Protein 1XCR (pdb70)

Sequence (626 aa):
CAEFSFHVPSLEELAGVMQKGLKDNFADVQVSVVDCPDLTKEPFTFPVKGICGKTRIAEVGGVPYLLPLVNQKKVYDLNKIAKEIKLPGAFILGAGAGPFQTLGFNSEFMPVIQTESEHKPPVNGSYFAHVNPADGGCLLEKYSEKCHDFQCALLANLFASEGQPGKVIEVKAKRRTGPLNFVTCMRETLEKHYGNKPIGMGGTFIIQKGKVKSHIMPAEFSSCPLNSDEEVNKWLHFYEMKAPLVCLPVFVSRDPGFDLRLEHTHFFSRHGEGGHYHYDTTPDIVEYLGYFLPAEFLYRIDQPKETHSIGRDCAEFSFHVPSLEELAGVMQKGLKDNFADVQVSVVDCPDLTKEPFTFPVKGICGKTRIAEVGGVPYLLPLVNQKKVYDLNKIAKEIKLPGAFILGAGAGPFQTLGFNSEFMPVIQTESEHKPPVNGSYFAHVNPADGGCLLEKYSEKCHDFQCALLANLFASEGQPGKVIEVKAKRRTGPLNFVTCMRETLEKHYGNKPIGMGGTFIIQKGKVKSHIMPAEFSSCPLNSDEEVNKWLHFYEMKAPLVCLPVFVSRDPGFDLRLEHTHFFSRHGEGGHYHYDTTPDIVEYLGYFLPAEFLYRIDQPKETHSIGRD

Solvent-accessible surface area: 23190 Å² total; per-residue (Å²): 93,41,84,48,72,13,66,76,12,65,38,96,82,0,8,45,19,0,64,91,14,0,98,125,6,1,64,97,11,77,12,32,46,39,98,14,46,59,0,48,130,110,44,8,75,6,43,18,74,0,0,14,26,113,15,9,2,0,8,0,0,5,8,3,22,17,3,42,13,3,14,15,67,48,55,24,30,1,23,143,6,0,108,81,0,127,10,74,0,0,2,0,1,0,0,3,5,1,0,9,25,54,22,32,53,3,0,7,1,0,2,2,0,12,0,43,27,126,163,55,109,60,70,19,9,0,26,0,0,13,15,26,127,90,114,31,20,28,70,30,55,72,0,34,128,67,15,169,44,36,38,2,0,0,13,2,4,1,1,0,0,55,4,84,78,29,111,0,0,23,0,84,1,25,25,38,89,17,122,55,22,0,2,22,3,0,22,46,18,0,70,171,108,22,36,133,102,15,1,0,0,0,1,0,0,12,0,67,119,10,84,0,63,0,10,0,10,15,35,121,30,21,37,69,44,16,91,38,57,143,78,7,60,107,38,19,72,72,41,96,5,120,21,73,0,5,0,0,1,3,1,3,1,26,57,58,59,39,32,8,19,60,44,7,5,2,0,0,6,122,65,37,35,0,0,6,9,23,93,1,55,20,49,113,101,0,64,3,29,0,16,0,12,7,0,77,41,1,3,6,9,55,73,5,197,140,74,51,91,41,16,53,106,92,42,87,24,75,13,52,69,11,61,31,110,84,0,6,43,19,0,52,86,12,0,113,120,4,2,65,91,19,54,14,50,42,38,96,14,46,58,0,42,120,121,42,10,55,6,40,23,112,0,0,14,20,112,10,14,2,0,9,0,0,7,7,3,20,18,2,44,23,5,11,6,61,49,53,26,32,1,24,146,4,0,101,76,0,132,10,78,1,0,2,0,1,0,0,2,5,2,0,3,15,57,23,49,48,3,0,7,1,0,2,2,0,10,0,49,29,107,173,66,109,61,70,20,25,0,13,0,0,14,15,31,128,88,114,17,25,27,63,32,58,93,0,45,135,95,26,167,39,36,38,2,0,0,12,3,5,0,2,0,0,40,7,80,79,28,113,0,0,25,0,101,0,30,68,36,88,16,123,56,19,0,0,23,2,0,22,70,21,2,63,188,111,22,29,121,102,20,1,0,0,0,0,0,0,12,0,69,116,10,94,0,61,0,10,0,12,28,27,134,37,23,79,67,35,10,92,38,54,124,70,7,61,106,42,23,60,69,35,102,4,36,23,76,0,4,0,0,1,4,1,3,1,85,46,48,60,43,31,9,22,68,47,7,3,1,0,0,5,108,80,36,38,0,0,8,8,23,95,2,54,31,46,115,108,0,56,1,24,0,15,0,11,5,0,70,55,1,3,6,9,50,80,5,104,111,76,51,92,42,15,62,104

InterPro domains:
  IPR015021 Ester hydrolase C11orf54, Domain of unknown function DUF1907 [PF08925] (20-303)
  IPR015021 Ester hydrolase C11orf54, Domain of unknown function DUF1907 [PTHR13204] (1-315)
  IPR015021 Ester hydrolase C11orf54, Domain of unknown function DUF1907 [SM01168] (19-303)
  IPR015021 Ester hydrolase C11orf54, Domain of unknown function DUF1907 [cd17298] (14-304)

Radius of gyration: 29.93 Å; Cα contacts (8 Å, |Δi|>4): 1788; chains: 2; bounding box: 68×75×78 Å

Organism: Homo sapiens (NCBI:txid9606)

Nearest PDB structures (foldseek):
  1xcr-assembly2_B  TM=1.002E+00  e=6.193E-66  Homo sapiens
  4bt2-assembly1_A  TM=6.705E-01  e=2.934E-07  Brevibacillus brevis
  1xv2-assembly2_D  TM=6.005E-01  e=7.427E-06  Staphylococcus aureus
  5xne-assembly1_B  TM=6.600E-01  e=6.640E-05  Bacillus subtilis subsp. subtilis str. 168
  6j3d-assembly1_B  TM=6.461E-01  e=2.340E-04  Bacillus spizizenii str. W23

Secondary structure (DSSP, 8-state):
-EEEEPP---HHHHHHHHHHHHHHHEEEEEEEEEEPP-TTSTTT--SSS--BSS-EEEEEE-GGGTSSS-BTT-EEEHHHHHHHTT-TT-EEEEEEE--HHHHSS--EEE-EEE--BTTB--EE--EEEEE-TTTS-EEEEEHHHH--S-EEEEEEEEEEE--B--EEEEEEEEEE-SS--HHHHHHHHHHHHHTTS--EEEEEEEEEESEEEEEE--SS--SS---SHHHHHHHSEEEEEES-EEEEEEEESS--SS---SEEEEEE-SSS--EEEEEES-TTT-EEEEEEEE-SEEEEES--SS--STT--/-EEEEPP---HHHHHHHHHHHHTTTEEEEEEEEEEPP-TTSTTT--SSS--BSS-EEEEEE-GGGTSSS-BTT-EEEHHHHHHHTT-TT-EEEEEEE--HHHHSS--EEE-EEE--BTTB--EE--EEEEE-TTTS-EEEEEGGGT--S-EEEEEEEEEEE--B--EEEEEEEEEE-SSS-HHHHHHHHHHHHHTTS--EEEEEEEEEESEEEEEE--SS--SS---SHHHHHHHSEEEEEES-EEEEEEEES--SSS---SEEEEEE-SSS--EEEEEES-TTT-EEEEEEEE-SEEEEES--SS---TT--

GO terms:
  GO:0005515 protein binding (F, IPI)
  GO:0005737 cytoplasm (C, IDA)
  GO:0006282 regulation of DNA repair (P, IMP)
  GO:0006974 DNA damage response (P, IMP)
  GO:0008270 zinc ion binding (F, IDA)
  GO:0016788 hydrolase activity, acting on ester bonds (F, IDA)
  GO:0005634 nucleus (C, IDA)
  GO:0070062 extracellular exosome (C, HDA)

Foldseek 3Di:
DDKDFFDADDPVVLQVLLQVLLVVWFVDKHKHKDWQAQLCDPPRVAPFGAQAAQKEKEKAADCVCQFQHHDLVFKDFVQVVCVVVVHRQKFKFWWAWANCVQVVWTWIKTWGWRHDDPPDDIDTQIKTWAQDPPPRDIFIDGCVVRDPGRMGGRIIIMMIRNRDIDIWMKMKGWFTDHDDFPFRSSLQSCCVPPPPRKWKKWFKKWFAFAKFKFWIAHGDGDPGGQDAQVSVVVRIGIDIGTDGKMKIKIAMNDDPDQPDLHIWMWIDGPPRDIHTTDHTPGRGGTIMITTMGIHRMYHYHPRDPDDDDHDSD/DDKDFFDADDQQVLQVLLQVLLVVWFVDKDKDKDWQAQQCDPPRVAPFGAQAAQKEKEKEADCVCQALHHDLVFKDAVLVVCVVVVHRQKFKFWWDWANCVQVVWTWIKTWGWRHDDPPTDIDTQIKTWAADPVPRDIFIGGVVVRDPGRMGGRIIIMMIRNRDIDIWMKMKGWQTDDDDAPQVSSLQSCCVVVPPRKWKKWFKKWFAFAKFKFWIAHGDRDPGGQDAQVSLVVRIRIDIGTDGKMKIKIAMNDDPDQPDLHIWMWIDGPPRDIHTTDHTPCRRGIIMITTMRIHGMYHYHPYDPDDDDHDRD

B-factor: mean 25.62, std 4.17, range [15.8, 56.51]

Structure (mmCIF, N/CA/C/O backbone):
data_1XCR
#
_entry.id   1XCR
#
_cell.length_a   44.572
_cell.length_b   52.888
_cell.length_c   124.485
_cell.angle_alpha   90.00
_cell.angle_beta   88.89
_cell.angle_gamma   90.00
#
_symmetry.space_group_name_H-M   'P 1 21 1'
#
loop_
_entity.id
_entity.type
_entity.pdbx_description
1 polymer 'hypothetical protein PTD012'
2 non-polymer 'ZINC ION'
3 non-polymer 'ACETIC ACID'
4 water water
#
loop_
_atom_site.group_PDB
_atom_site.id
_atom_site.type_symbol
_atom_site.label_atom_id
_atom_site.label_alt_id
_atom_site.label_comp_id
_atom_site.label_asym_id
_atom_site.label_entity_id
_atom_site.label_seq_id
_atom_site.pdbx_PDB_ins_code
_atom_site.Cartn_x
_atom_site.Cartn_y
_atom_site.Cartn_z
_atom_site.occupancy
_atom_site.B_iso_or_equiv
_atom_site.auth_seq_id
_atom_site.auth_comp_id
_atom_site.auth_asym_id
_atom_site.auth_atom_id
_atom_site.pdbx_PDB_model_num
ATOM 1 N N . CYS A 1 4 ? 10.385 -19.325 36.394 1.00 33.08 3 CYS A N 1
ATOM 2 C CA . CYS A 1 4 ? 10.936 -19.951 35.154 1.00 32.69 3 CYS A CA 1
ATOM 3 C C . CYS A 1 4 ? 10.731 -21.463 35.138 1.00 31.98 3 CYS A C 1
ATOM 4 O O . CYS A 1 4 ? 11.190 -22.168 36.047 1.00 32.45 3 CYS A O 1
ATOM 7 N N . ALA A 1 5 ? 10.054 -21.962 34.105 1.00 30.96 4 ALA A N 1
ATOM 8 C CA . ALA A 1 5 ? 9.800 -23.395 33.960 1.00 29.81 4 ALA A CA 1
ATOM 9 C C . ALA A 1 5 ? 10.681 -23.973 32.867 1.00 29.55 4 ALA A C 1
ATOM 10 O O . ALA A 1 5 ? 10.853 -23.355 31.809 1.00 28.80 4 ALA A O 1
ATOM 12 N N . GLU A 1 6 ? 11.240 -25.152 33.145 1.00 28.62 5 GLU A N 1
ATOM 13 C CA . GLU A 1 6 ? 12.065 -25.898 32.198 1.00 28.76 5 GLU A CA 1
ATOM 14 C C . GLU A 1 6 ? 11.291 -27.097 31.664 1.00 27.93 5 GLU A C 1
ATOM 15 O O . GLU A 1 6 ? 10.626 -27.807 32.418 1.00 26.76 5 GLU A O 1
ATOM 21 N N . PHE A 1 7 ? 11.406 -27.336 30.366 1.00 27.15 6 PHE A N 1
ATOM 22 C CA . PHE A 1 7 ? 10.750 -28.464 29.727 1.00 27.16 6 PHE A CA 1
ATOM 23 C C . PHE A 1 7 ? 11.703 -29.109 28.714 1.00 26.81 6 PHE A C 1
ATOM 24 O O . PHE A 1 7 ? 12.368 -28.413 27.961 1.00 25.97 6 PHE A O 1
ATOM 32 N N . SER A 1 8 ? 11.773 -30.441 28.709 1.00 26.54 7 SER A N 1
ATOM 33 C CA . SER A 1 8 ? 12.668 -31.142 27.793 1.00 27.04 7 SER A CA 1
ATOM 34 C C . SER A 1 8 ? 11.959 -31.512 26.508 1.00 27.16 7 SER A C 1
ATOM 35 O O . SER A 1 8 ? 10.979 -32.257 26.515 1.00 27.06 7 SER A O 1
ATOM 38 N N . PHE A 1 9 ? 12.462 -30.974 25.407 1.00 27.75 8 PHE A N 1
ATOM 39 C CA . PHE A 1 9 ? 11.981 -31.341 24.089 1.00 27.92 8 PHE A CA 1
ATOM 40 C C . PHE A 1 9 ? 12.469 -32.724 23.695 1.00 27.88 8 PHE A C 1
ATOM 41 O O . PHE A 1 9 ? 13.522 -33.197 24.153 1.00 27.06 8 PHE A O 1
ATOM 49 N N . HIS A 1 10 ? 11.713 -33.336 22.791 1.00 28.30 9 HIS A N 1
ATOM 50 C CA . HIS A 1 10 ? 12.183 -34.494 22.043 1.00 28.57 9 HIS A CA 1
ATOM 51 C C . HIS A 1 10 ? 13.218 -33.975 21.046 1.00 28.65 9 HIS A C 1
ATOM 52 O O . HIS A 1 10 ? 13.025 -32.903 20.457 1.00 28.48 9 HIS A O 1
ATOM 59 N N . VAL A 1 11 ? 14.315 -34.715 20.885 1.00 28.26 10 VAL A N 1
ATOM 60 C CA . VAL A 1 11 ? 15.422 -34.315 20.007 1.00 28.06 10 VAL A CA 1
ATOM 61 C C . VAL A 1 11 ? 15.887 -35.509 19.153 1.00 28.24 10 VAL A C 1
ATOM 62 O O . VAL A 1 11 ? 16.730 -36.310 19.585 1.00 28.02 10 VAL A O 1
ATOM 66 N N . PRO A 1 12 ? 15.309 -35.649 17.951 1.00 28.44 11 PRO A N 1
ATOM 67 C CA . PRO A 1 12 ? 15.857 -36.575 16.958 1.00 28.60 11 PRO A CA 1
ATOM 68 C C . PRO A 1 12 ? 17.223 -36.150 16.375 1.00 28.76 11 PRO A C 1
ATOM 69 O O . PRO A 1 12 ? 17.649 -34.995 16.561 1.00 28.31 11 PRO A O 1
ATOM 73 N N . SER A 1 13 ? 17.893 -37.084 15.679 1.00 28.81 12 SER A N 1
ATOM 74 C CA . SER A 1 13 ? 19.014 -36.755 14.762 1.00 29.23 12 SER A CA 1
ATOM 75 C C . SER A 1 13 ? 18.423 -35.613 13.946 1.00 29.04 12 SER A C 1
ATOM 76 O O . SER A 1 13 ? 17.297 -35.727 13.458 1.00 28.77 12 SER A O 1
ATOM 79 N N . LEU A 1 14 ? 19.161 -34.538 13.722 1.00 29.66 13 LEU A N 1
ATOM 80 C CA . LEU A 1 14 ? 19.660 -34.093 12.405 1.00 29.86 13 LEU A CA 1
ATOM 81 C C . LEU A 1 14 ? 19.254 -34.805 11.117 1.00 29.39 13 LEU A C 1
ATOM 82 O O . LEU A 1 14 ? 18.404 -34.269 10.389 1.00 28.80 13 LEU A O 1
ATOM 87 N N . GLU A 1 15 ? 19.801 -35.991 10.844 1.00 28.66 14 GLU A N 1
ATOM 88 C CA . GLU A 1 15 ? 19.423 -36.744 9.650 1.00 28.84 14 GLU A CA 1
ATOM 89 C C . GLU A 1 15 ? 17.918 -37.046 9.605 1.00 28.68 14 GLU A C 1
ATOM 90 O O . GLU A 1 15 ? 17.269 -36.902 8.569 1.00 28.43 14 GLU A O 1
ATOM 93 N N . GLU A 1 16 ? 17.359 -37.430 10.747 1.00 28.85 15 GLU A N 1
ATOM 94 C CA . GLU A 1 16 ? 15.938 -37.745 10.835 1.00 28.96 15 GLU A CA 1
ATOM 95 C C . GLU A 1 16 ? 15.046 -36.537 10.544 1.00 28.90 15 GLU A C 1
ATOM 96 O O . GLU A 1 16 ? 14.109 -36.623 9.740 1.00 28.65 15 GLU A O 1
ATOM 102 N N . LEU A 1 17 ? 15.346 -35.413 11.190 1.00 28.59 16 LEU A N 1
ATOM 103 C CA . LEU A 1 17 ? 14.566 -34.198 11.006 1.00 28.74 16 LEU A CA 1
ATOM 104 C C . LEU A 1 17 ? 14.600 -33.722 9.553 1.00 28.57 16 LEU A C 1
ATOM 105 O O . LEU A 1 17 ? 13.525 -33.376 8.951 1.00 28.71 16 LEU A O 1
ATOM 110 N N . ALA A 1 18 ? 15.820 -33.705 8.991 1.00 28.66 17 ALA A N 1
ATOM 111 C CA . ALA A 1 18 ? 16.013 -33.312 7.595 1.00 28.66 17 ALA A CA 1
ATOM 112 C C . ALA A 1 18 ? 15.015 -34.025 6.687 1.00 28.61 17 ALA A C 1
ATOM 113 O O . ALA A 1 18 ? 14.318 -33.386 5.890 1.00 28.92 17 ALA A O 1
ATOM 115 N N . GLY A 1 19 ? 14.932 -35.345 6.839 1.00 28.22 18 GLY A N 1
ATOM 116 C CA . GLY A 1 19 ? 14.060 -36.176 6.006 1.00 28.31 18 GLY A CA 1
ATOM 117 C C . GLY A 1 19 ? 12.562 -35.957 6.218 1.00 28.21 18 GLY A C 1
ATOM 118 O O . GLY A 1 19 ? 11.677 -35.918 5.178 1.00 28.21 18 GLY A O 1
ATOM 119 N N . VAL A 1 20 ? 12.240 -35.564 7.520 1.00 28.08 19 VAL A N 1
ATOM 120 C CA . VAL A 1 20 ? 10.836 -35.320 7.847 1.00 27.73 19 VAL A CA 1
ATOM 121 C C . VAL A 1 20 ? 10.411 -33.972 7.263 1.00 28.06 19 VAL A C 1
ATOM 122 O O . VAL A 1 20 ? 9.308 -33.840 6.708 1.00 27.60 19 VAL A O 1
ATOM 126 N N . MET A 1 21 ? 11.286 -32.975 7.400 1.00 28.45 20 MET A N 1
ATOM 127 C CA . MET A 1 21 ? 11.025 -31.633 6.887 1.00 28.63 20 MET A CA 1
ATOM 128 C C . MET A 1 21 ? 10.999 -31.520 5.361 1.00 28.40 20 MET A C 1
ATOM 129 O O . MET A 1 21 ? 10.215 -30.685 4.801 1.00 28.83 20 MET A O 1
ATOM 134 N N . GLN A 1 22 ? 11.859 -32.315 4.690 1.00 28.60 21 GLN A N 1
ATOM 135 C CA . GLN A 1 22 ? 11.899 -32.302 3.225 1.00 28.46 21 GLN A CA 1
ATOM 136 C C . GLN A 1 22 ? 10.604 -32.822 2.606 1.00 28.72 21 GLN A C 1
ATOM 137 O O . GLN A 1 22 ? 10.114 -32.266 1.615 1.00 28.63 21 GLN A O 1
ATOM 143 N N . LYS A 1 23 ? 10.069 -33.903 3.173 1.00 28.58 22 LYS A N 1
ATOM 144 C CA . LYS A 1 23 ? 8.865 -34.528 2.638 1.00 28.78 22 LYS A CA 1
ATOM 145 C C . LYS A 1 23 ? 7.688 -33.562 2.786 1.00 28.84 22 LYS A C 1
ATOM 146 O O . LYS A 1 23 ? 6.912 -33.362 1.852 1.00 28.97 22 LYS A O 1
ATOM 149 N N . GLY A 1 24 ? 7.579 -32.938 3.951 1.00 29.26 23 GLY A N 1
ATOM 150 C CA . GLY A 1 24 ? 6.584 -31.901 4.165 1.00 29.36 23 GLY A CA 1
ATOM 151 C C . GLY A 1 24 ? 6.710 -30.744 3.182 1.00 29.48 23 GLY A C 1
ATOM 152 O O . GLY A 1 24 ? 5.712 -30.420 2.413 1.00 30.08 23 GLY A O 1
ATOM 153 N N . LEU A 1 25 ? 7.916 -30.119 3.184 1.00 29.36 24 LEU A N 1
ATOM 154 C CA . LEU A 1 25 ? 8.146 -28.930 2.353 1.00 28.92 24 LEU A CA 1
ATOM 155 C C . LEU A 1 25 ? 7.895 -29.185 0.871 1.00 29.06 24 LEU A C 1
ATOM 156 O O . LEU A 1 25 ? 7.417 -28.298 0.158 1.00 28.81 24 LEU A O 1
ATOM 161 N N . LYS A 1 26 ? 8.217 -30.396 0.419 1.00 29.45 25 LYS A N 1
ATOM 162 C CA . LYS A 1 26 ? 7.972 -30.820 -0.960 1.00 29.68 25 LYS A CA 1
ATOM 163 C C . LYS A 1 26 ? 6.491 -30.767 -1.351 1.00 29.93 25 LYS A C 1
ATOM 164 O O . LYS A 1 26 ? 6.167 -30.647 -2.537 1.00 30.31 25 LYS A O 1
ATOM 170 N N . ASP A 1 27 ? 5.603 -30.881 -0.366 1.00 30.14 26 ASP A N 1
ATOM 171 C CA . ASP A 1 27 ? 4.165 -30.726 -0.602 1.00 30.74 26 ASP A CA 1
ATOM 172 C C . ASP A 1 27 ? 3.762 -29.266 -0.786 1.00 30.20 26 ASP A C 1
ATOM 173 O O . ASP A 1 27 ? 2.726 -28.985 -1.401 1.00 30.67 26 ASP A O 1
ATOM 178 N N . ASN A 1 28 ? 4.574 -28.350 -0.258 1.00 29.77 27 ASN A N 1
ATOM 179 C CA . ASN A 1 28 ? 4.262 -26.927 -0.264 1.00 28.96 27 ASN A CA 1
ATOM 180 C C . ASN A 1 28 ? 5.005 -26.069 -1.338 1.00 28.82 27 ASN A C 1
ATOM 181 O O . ASN A 1 28 ? 4.421 -24.938 -1.737 1.00 29.65 27 ASN A O 1
ATOM 186 N N . PHE A 1 29 ? 6.251 -26.567 -1.674 1.00 28.33 28 PHE A N 1
ATOM 187 C CA . PHE A 1 29 ? 7.137 -25.833 -2.594 1.00 28.07 28 PHE A CA 1
ATOM 188 C C . PHE A 1 29 ? 7.612 -26.724 -3.750 1.00 28.04 28 PHE A C 1
ATOM 189 O O . PHE A 1 29 ? 7.787 -27.937 -3.584 1.00 27.55 28 PHE A O 1
ATOM 197 N N . ALA A 1 30 ? 7.859 -26.110 -4.905 1.00 27.84 29 ALA A N 1
ATOM 198 C CA . ALA A 1 30 ? 8.204 -26.867 -6.111 1.00 28.27 29 ALA A CA 1
ATOM 199 C C . ALA A 1 30 ? 9.615 -27.440 -6.049 1.00 28.17 29 ALA A C 1
ATOM 200 O O . ALA A 1 30 ? 9.821 -28.607 -6.378 1.00 28.41 29 ALA A O 1
ATOM 202 N N . ASP A 1 31 ? 10.583 -26.629 -5.625 1.00 28.09 30 ASP A N 1
ATOM 203 C CA . ASP A 1 31 ? 11.982 -27.057 -5.600 1.00 28.05 30 ASP A CA 1
ATOM 204 C C . ASP A 1 31 ? 12.501 -27.033 -4.177 1.00 27.93 30 ASP A C 1
ATOM 205 O O . ASP A 1 31 ? 12.756 -25.964 -3.639 1.00 27.38 30 ASP A O 1
ATOM 210 N N . VAL A 1 32 ? 12.657 -28.212 -3.577 1.00 27.67 31 VAL A N 1
ATOM 211 C CA . VAL A 1 32 ? 13.063 -28.319 -2.172 1.00 27.42 31 VAL A CA 1
ATOM 212 C C . VAL A 1 32 ? 14.306 -29.191 -2.021 1.00 27.57 31 VAL A C 1
ATOM 213 O O . VAL A 1 32 ? 14.490 -30.159 -2.740 1.00 27.56 31 VAL A O 1
ATOM 217 N N . GLN A 1 33 ? 15.168 -28.811 -1.091 1.00 27.92 32 GLN A N 1
ATOM 218 C CA . GLN A 1 33 ? 16.291 -29.627 -0.678 1.00 28.04 32 GLN A CA 1
ATOM 219 C C . GLN A 1 33 ? 16.487 -29.339 0.798 1.00 27.51 32 GLN A C 1
ATOM 220 O O . GLN A 1 33 ? 16.644 -28.190 1.174 1.00 27.65 32 GLN A O 1
ATOM 226 N N . VAL A 1 34 ? 16.450 -30.376 1.621 1.00 27.40 33 VAL A N 1
ATOM 227 C CA . VAL A 1 34 ? 16.818 -30.268 3.028 1.00 27.51 33 VAL A CA 1
ATOM 228 C C . VAL A 1 34 ? 17.901 -31.309 3.281 1.00 27.57 33 VAL A C 1
ATOM 229 O O . VAL A 1 34 ? 17.791 -32.463 2.826 1.00 27.37 33 VAL A O 1
ATOM 233 N N . SER A 1 35 ? 18.961 -30.886 3.958 1.00 27.51 34 SER A N 1
ATOM 234 C CA . SER A 1 35 ? 20.134 -31.714 4.211 1.00 27.81 34 SER A CA 1
ATOM 235 C C . SER A 1 35 ? 20.869 -31.238 5.460 1.00 27.68 34 SER A C 1
ATOM 236 O O . SER A 1 35 ? 20.723 -30.102 5.862 1.00 28.43 34 SER A O 1
ATOM 239 N N . VAL A 1 36 ? 21.655 -32.134 6.050 1.00 27.66 35 VAL A N 1
ATOM 240 C CA . VAL A 1 36 ? 22.515 -31.819 7.180 1.00 27.12 35 VAL A CA 1
ATOM 241 C C . VAL A 1 36 ? 23.871 -31.385 6.632 1.00 26.81 35 VAL A C 1
ATOM 242 O O . VAL A 1 36 ? 24.538 -32.137 5.917 1.00 26.30 35 VAL A O 1
ATOM 246 N N . VAL A 1 37 ? 24.270 -30.164 6.967 1.00 26.77 36 VAL A N 1
ATOM 247 C CA . VAL A 1 37 ? 25.494 -29.577 6.444 1.00 27.14 36 VAL A CA 1
ATOM 248 C C . VAL A 1 37 ? 26.271 -28.875 7.560 1.00 27.27 36 VAL A C 1
ATOM 249 O O . VAL A 1 37 ? 25.727 -28.602 8.624 1.00 27.07 36 VAL A O 1
ATOM 253 N N . ASP A 1 38 ? 27.545 -28.596 7.304 1.00 27.86 37 ASP A N 1
ATOM 254 C CA . ASP A 1 38 ? 28.312 -27.712 8.183 1.00 28.12 37 ASP A CA 1
ATOM 255 C C . ASP A 1 38 ? 27.702 -26.320 8.161 1.00 28.03 37 ASP A C 1
ATOM 256 O O . ASP A 1 38 ? 27.439 -25.774 7.100 1.00 27.42 37 ASP A O 1
ATOM 261 N N . CYS A 1 39 ? 27.475 -25.745 9.337 1.00 27.92 38 CYS A N 1
ATOM 262 C CA . CYS A 1 39 ? 26.944 -24.391 9.409 1.00 27.83 38 CYS A CA 1
ATOM 263 C C . CYS A 1 39 ? 27.919 -23.430 8.719 1.00 26.94 38 CYS A C 1
ATOM 264 O O . CYS A 1 39 ? 29.123 -23.425 9.038 1.00 26.41 38 CYS A O 1
ATOM 267 N N . PRO A 1 40 ? 27.409 -22.602 7.780 1.00 26.61 39 PRO A N 1
ATOM 268 C CA . PRO A 1 40 ? 28.300 -21.563 7.235 1.00 26.57 39 PRO A CA 1
ATOM 269 C C . PRO A 1 40 ? 28.735 -20.557 8.280 1.00 25.81 39 PRO A C 1
ATOM 270 O O . PRO A 1 40 ? 28.132 -20.480 9.341 1.00 25.81 39 PRO A O 1
ATOM 274 N N . ASP A 1 41 ? 29.795 -19.816 7.974 1.00 25.50 40 ASP A N 1
ATOM 275 C CA . ASP A 1 41 ? 30.305 -18.795 8.878 1.00 25.48 40 ASP A CA 1
ATOM 276 C C . ASP A 1 41 ? 29.309 -17.639 8.914 1.00 25.44 40 ASP A C 1
ATOM 277 O O . ASP A 1 41 ? 29.237 -16.833 7.990 1.00 25.84 40 ASP A O 1
ATOM 282 N N . LEU A 1 42 ? 28.536 -17.579 9.996 1.00 25.64 41 LEU A N 1
ATOM 283 C CA . LEU A 1 42 ? 27.483 -16.583 10.161 1.00 25.56 41 LEU A CA 1
ATOM 284 C C . LEU A 1 42 ? 27.996 -15.181 10.490 1.00 25.73 41 LEU A C 1
ATOM 285 O O . LEU A 1 42 ? 27.211 -14.237 10.560 1.00 26.01 41 LEU A O 1
ATOM 290 N N . THR A 1 43 ? 29.306 -15.035 10.669 1.00 25.64 42 THR A N 1
ATOM 291 C CA . THR A 1 43 ? 29.894 -13.686 10.780 1.00 25.66 42 THR A CA 1
ATOM 292 C C . THR A 1 43 ? 29.977 -12.986 9.417 1.00 26.36 42 THR A C 1
ATOM 293 O O . THR A 1 43 ? 30.186 -11.765 9.359 1.00 25.81 42 THR A O 1
ATOM 297 N N . LYS A 1 44 ? 29.831 -13.741 8.331 1.00 26.76 43 LYS A N 1
ATOM 298 C CA . LYS A 1 44 ? 29.881 -13.173 6.984 1.00 27.90 43 LYS A CA 1
ATOM 299 C C . LYS A 1 44 ? 28.497 -12.778 6.484 1.00 28.30 43 LYS A C 1
ATOM 300 O O . LYS A 1 44 ? 27.476 -13.125 7.085 1.00 27.60 43 LYS A O 1
ATOM 306 N N . GLU A 1 45 ? 28.484 -12.044 5.375 1.00 29.32 44 GLU A N 1
ATOM 307 C CA . GLU A 1 45 ? 27.228 -11.632 4.740 1.00 30.58 44 GLU A CA 1
ATOM 308 C C . GLU A 1 45 ? 26.485 -12.864 4.256 1.00 30.87 44 GLU A C 1
ATOM 309 O O . GLU A 1 45 ? 27.125 -13.830 3.849 1.00 31.10 44 GLU A O 1
ATOM 312 N N . PRO A 1 46 ? 25.130 -12.831 4.286 1.00 31.56 45 PRO A N 1
ATOM 313 C CA . PRO A 1 46 ? 24.249 -11.724 4.659 1.00 31.44 45 PRO A CA 1
ATOM 314 C C . PRO A 1 46 ? 23.892 -11.636 6.131 1.00 30.92 45 PRO A C 1
ATOM 315 O O . PRO A 1 46 ? 23.176 -10.714 6.522 1.00 31.89 45 PRO A O 1
ATOM 319 N N . PHE A 1 47 ? 24.379 -12.567 6.943 1.00 29.41 46 PHE A N 1
ATOM 320 C CA . PHE A 1 47 ? 24.006 -12.639 8.354 1.00 28.48 46 PHE A CA 1
ATOM 321 C C . PHE A 1 47 ? 24.734 -11.621 9.215 1.00 28.10 46 PHE A C 1
ATOM 322 O O . PHE A 1 47 ? 24.107 -10.874 9.976 1.00 28.16 46 PHE A O 1
ATOM 330 N N . THR A 1 48 ? 26.063 -11.612 9.108 1.00 28.13 47 THR A N 1
ATOM 331 C CA . THR A 1 48 ? 26.929 -10.722 9.877 1.00 28.40 47 THR A CA 1
ATOM 332 C C . THR A 1 48 ? 26.615 -10.733 11.387 1.00 27.53 47 THR A C 1
ATOM 333 O O . THR A 1 48 ? 26.603 -9.688 12.063 1.00 27.10 47 THR A O 1
ATOM 337 N N . PHE A 1 49 ? 26.399 -11.928 11.918 1.00 26.27 48 PHE A N 1
ATOM 338 C CA . PHE A 1 49 ? 26.203 -12.135 13.352 1.00 26.05 48 PHE A CA 1
ATOM 339 C C . PHE A 1 49 ? 27.533 -11.973 14.097 1.00 26.27 48 PHE A C 1
ATOM 340 O O . PHE A 1 49 ? 28.594 -12.060 13.489 1.00 26.15 48 PHE A O 1
ATOM 348 N N . PRO A 1 50 ? 27.483 -11.734 15.427 1.00 26.87 49 PRO A N 1
ATOM 349 C CA . PRO A 1 50 ? 28.719 -11.678 16.223 1.00 27.33 49 PRO A CA 1
ATOM 350 C C . PRO A 1 50 ? 29.384 -13.031 16.481 1.00 27.40 49 PRO A C 1
ATOM 351 O O . PRO A 1 50 ? 30.435 -13.071 17.111 1.00 27.86 49 PRO A O 1
ATOM 355 N N . VAL A 1 51 ? 28.779 -14.121 15.999 1.00 27.10 50 VAL A N 1
ATOM 356 C CA . VAL A 1 51 ? 29.308 -15.465 16.171 1.00 27.38 50 VAL A CA 1
ATOM 357 C C . VAL A 1 51 ? 29.218 -16.244 14.860 1.00 26.93 50 VAL A C 1
ATOM 358 O O . VAL A 1 51 ? 28.437 -15.899 13.971 1.00 27.10 50 VAL A O 1
ATOM 362 N N . LYS A 1 52 ? 30.004 -17.311 14.781 1.00 26.17 51 LYS A N 1
ATOM 363 C CA . LYS A 1 52 ? 30.163 -18.083 13.552 1.00 25.84 51 LYS A CA 1
ATOM 364 C C . LYS A 1 52 ? 29.057 -19.090 13.316 1.00 25.29 51 LYS A C 1
ATOM 365 O O . LYS A 1 52 ? 28.855 -19.492 12.171 1.00 24.87 51 LYS A O 1
ATOM 369 N N . GLY A 1 53 ? 28.369 -19.532 14.366 1.00 24.79 52 GLY A N 1
ATOM 370 C CA . GLY A 1 53 ? 27.339 -20.567 14.203 1.00 24.96 52 GLY A CA 1
ATOM 371 C C . GLY A 1 53 ? 26.183 -20.506 15.185 1.00 24.97 52 GLY A C 1
ATOM 372 O O . GLY A 1 53 ? 26.065 -19.567 15.955 1.00 24.93 52 GLY A O 1
ATOM 373 N N . ILE A 1 54 ? 25.315 -21.514 15.117 1.00 25.38 53 ILE A N 1
ATOM 374 C CA . ILE A 1 54 ? 24.150 -21.634 16.006 1.00 25.35 53 ILE A CA 1
ATOM 375 C C . ILE A 1 54 ? 24.109 -22.935 16.823 1.00 25.39 53 ILE A C 1
ATOM 376 O O . ILE A 1 54 ? 23.049 -23.279 17.374 1.00 25.34 53 ILE A O 1
ATOM 381 N N . CYS A 1 55 ? 25.246 -23.635 16.917 1.00 25.47 54 CYS A N 1
ATOM 382 C CA . CYS A 1 55 ? 25.324 -24.955 17.539 1.00 25.62 54 CYS A CA 1
ATOM 383 C C . CYS A 1 55 ? 25.747 -24.872 18.993 1.00 25.34 54 CYS A C 1
ATOM 384 O O . CYS A 1 55 ? 26.376 -23.899 19.412 1.00 25.72 54 CYS A O 1
ATOM 387 N N . GLY A 1 56 ? 25.391 -25.897 19.763 1.00 25.77 55 GLY A N 1
ATOM 388 C CA . GLY A 1 56 ? 25.835 -26.014 21.148 1.00 25.31 55 GLY A CA 1
ATOM 389 C C . GLY A 1 56 ? 24.796 -25.562 22.154 1.00 25.07 55 GLY A C 1
ATOM 390 O O . GLY A 1 56 ? 24.390 -24.390 22.158 1.00 25.11 55 GLY A O 1
ATOM 391 N N . LYS A 1 57 ? 24.369 -26.505 22.991 1.00 25.11 56 LYS A N 1
ATOM 392 C CA . LYS A 1 57 ? 23.424 -26.285 24.081 1.00 25.70 56 LYS A CA 1
ATOM 393 C C . LYS A 1 57 ? 22.177 -25.506 23.643 1.00 25.03 56 LYS A C 1
ATOM 394 O O . LYS A 1 57 ? 21.798 -24.529 24.281 1.00 25.29 56 LYS A O 1
ATOM 400 N N . THR A 1 58 ? 21.536 -25.975 22.573 1.00 24.44 57 THR A N 1
ATOM 401 C CA . THR A 1 58 ? 20.389 -25.267 21.994 1.00 24.31 57 THR A CA 1
ATOM 402 C C . THR A 1 58 ? 19.167 -25.316 22.898 1.00 23.80 57 THR A C 1
ATOM 403 O O . THR A 1 58 ? 18.861 -26.342 23.511 1.00 23.57 57 THR A O 1
ATOM 407 N N . ARG A 1 59 ? 18.486 -24.179 22.974 1.00 23.42 58 ARG A N 1
ATOM 408 C CA . ARG A 1 59 ? 17.323 -24.020 23.821 1.00 23.38 58 ARG A CA 1
ATOM 409 C C . ARG A 1 59 ? 16.480 -22.842 23.330 1.00 22.86 58 ARG A C 1
ATOM 410 O O . ARG A 1 59 ? 16.987 -21.938 22.665 1.00 22.27 58 ARG A O 1
ATOM 418 N N . ILE A 1 60 ? 15.189 -22.917 23.605 1.00 22.85 59 ILE A N 1
ATOM 419 C CA . ILE A 1 60 ? 14.240 -21.843 23.309 1.00 23.19 59 ILE A CA 1
ATOM 420 C C . ILE A 1 60 ? 13.801 -21.230 24.639 1.00 23.21 59 ILE A C 1
ATOM 421 O O . ILE A 1 60 ? 13.635 -21.932 25.633 1.00 23.43 59 ILE A O 1
ATOM 426 N N . ALA A 1 61 ? 13.633 -19.911 24.639 1.00 23.44 60 ALA A N 1
ATOM 427 C CA . ALA A 1 61 ? 13.033 -19.180 25.749 1.00 23.22 60 ALA A CA 1
ATOM 428 C C . ALA A 1 61 ? 11.788 -18.493 25.226 1.00 23.53 60 ALA A C 1
ATOM 429 O O . ALA A 1 61 ? 11.835 -17.875 24.161 1.00 23.38 60 ALA A O 1
ATOM 431 N N . GLU A 1 62 ? 10.673 -18.645 25.934 1.00 23.56 61 GLU A N 1
ATOM 432 C CA . GLU A 1 62 ? 9.468 -17.881 25.665 1.00 24.01 61 GLU A CA 1
ATOM 433 C C . GLU A 1 62 ? 9.250 -17.018 26.908 1.00 22.73 61 GLU A C 1
ATOM 434 O O . GLU A 1 62 ? 8.964 -17.542 27.993 1.00 22.54 61 GLU A O 1
ATOM 440 N N . VAL A 1 63 ? 9.371 -15.714 26.709 1.00 22.53 62 VAL A N 1
ATOM 441 C CA . VAL A 1 63 ? 9.339 -14.723 27.767 1.00 22.87 62 VAL A CA 1
ATOM 442 C C . VAL A 1 63 ? 8.073 -13.878 27.592 1.00 23.15 62 VAL A C 1
ATOM 443 O O . VAL A 1 63 ? 7.783 -13.392 26.486 1.00 22.17 62 VAL A O 1
ATOM 447 N N . GLY A 1 64 ? 7.345 -13.673 28.685 1.00 22.79 63 GLY A N 1
ATOM 448 C CA . GLY A 1 64 ? 6.139 -12.845 28.658 1.00 23.29 63 GLY A CA 1
ATOM 449 C C . GLY A 1 64 ? 5.112 -13.355 27.663 1.00 22.68 63 GLY A C 1
ATOM 450 O O . GLY A 1 64 ? 4.891 -14.555 27.535 1.00 23.62 63 GLY A O 1
ATOM 451 N N . GLY A 1 65 ? 4.498 -12.443 26.913 1.00 22.72 64 GLY A N 1
ATOM 452 C CA . GLY A 1 65 ? 3.576 -12.848 25.875 1.00 23.16 64 GLY A CA 1
ATOM 453 C C . GLY A 1 65 ? 2.741 -11.720 25.345 1.00 22.98 64 GLY A C 1
ATOM 454 O O . GLY A 1 65 ? 2.719 -10.634 25.906 1.00 20.96 64 GLY A O 1
ATOM 455 N N . VAL A 1 66 ? 2.008 -12.007 24.283 1.00 21.71 65 VAL A N 1
ATOM 456 C CA . VAL A 1 66 ? 1.100 -11.029 23.707 1.00 22.45 65 VAL A CA 1
ATOM 457 C C . VAL A 1 66 ? 0.093 -10.507 24.755 1.00 22.00 65 VAL A C 1
ATOM 458 O O . VAL A 1 66 ? -0.267 -9.341 24.696 1.00 22.57 65 VAL A O 1
ATOM 462 N N . PRO A 1 67 ? -0.378 -11.357 25.701 1.00 21.97 66 PRO A N 1
ATOM 463 C CA . PRO A 1 67 ? -1.244 -10.815 26.757 1.00 22.03 66 PRO A CA 1
ATOM 464 C C . PRO A 1 67 ? -0.669 -9.723 27.650 1.00 21.89 66 PRO A C 1
ATOM 465 O O . PRO A 1 67 ? -1.428 -9.135 28.411 1.00 23.05 66 PRO A O 1
ATOM 469 N N . TYR A 1 68 ? 0.642 -9.452 27.570 1.00 21.59 67 TYR A N 1
ATOM 470 C CA . TYR A 1 68 ? 1.208 -8.262 28.209 1.00 21.69 67 TYR A CA 1
ATOM 471 C C . TYR A 1 68 ? 1.117 -7.012 27.330 1.00 22.09 67 TYR A C 1
ATOM 472 O O . TYR A 1 68 ? 1.343 -5.906 27.817 1.00 22.83 67 TYR A O 1
ATOM 481 N N . LEU A 1 69 ? 0.821 -7.187 26.049 1.00 21.22 68 LEU A N 1
ATOM 482 C CA . LEU A 1 69 ? 0.606 -6.084 25.118 1.00 21.73 68 LEU A CA 1
ATOM 483 C C . LEU A 1 69 ? -0.879 -5.731 25.000 1.00 21.70 68 LEU A C 1
ATOM 484 O O . LEU A 1 69 ? -1.212 -4.557 24.820 1.00 22.62 68 LEU A O 1
ATOM 489 N N . LEU A 1 70 ? -1.737 -6.755 25.023 1.00 22.38 69 LEU A N 1
ATOM 490 C CA . LEU A 1 70 ? -3.162 -6.648 24.633 1.00 22.90 69 LEU A CA 1
ATOM 491 C C . LEU A 1 70 ? -4.058 -7.345 25.645 1.00 23.11 69 LEU A C 1
ATOM 492 O O . LEU A 1 70 ? -3.637 -8.324 26.240 1.00 24.39 69 LEU A O 1
ATOM 497 N N . PRO A 1 71 ? -5.326 -6.897 25.791 1.00 22.21 70 PRO A N 1
ATOM 498 C CA . PRO A 1 71 ? -5.930 -5.739 25.115 1.00 22.18 70 PRO A CA 1
ATOM 499 C C . PRO A 1 71 ? -5.339 -4.370 25.451 1.00 21.22 70 PRO A C 1
ATOM 500 O O . PRO A 1 71 ? -5.343 -3.496 24.592 1.00 20.76 70 PRO A O 1
ATOM 504 N N . LEU A 1 72 ? -4.893 -4.184 26.698 1.00 20.99 71 LEU A N 1
ATOM 505 C CA . LEU A 1 72 ? -4.159 -2.990 27.124 1.00 20.67 71 LEU A CA 1
ATOM 506 C C . LEU A 1 72 ? -2.738 -3.373 27.539 1.00 20.23 71 LEU A C 1
ATOM 507 O O . LEU A 1 72 ? -2.506 -4.474 28.029 1.00 20.06 71 LEU A O 1
ATOM 512 N N . VAL A 1 73 ? -1.802 -2.452 27.348 1.00 19.74 72 VAL A N 1
ATOM 513 C CA . VAL A 1 73 ? -0.381 -2.734 27.580 1.00 19.58 72 VAL A CA 1
ATOM 514 C C . VAL A 1 73 ? -0.002 -2.617 29.069 1.00 19.73 72 VAL A C 1
ATOM 515 O O . VAL A 1 73 ? -0.456 -1.719 29.764 1.00 20.55 72 VAL A O 1
ATOM 519 N N . ASN A 1 74 ? 0.851 -3.519 29.530 1.00 20.07 73 ASN A N 1
ATOM 520 C CA . ASN A 1 74 ? 1.525 -3.324 30.801 1.00 20.01 73 ASN A CA 1
ATOM 521 C C . ASN A 1 74 ? 2.970 -2.925 30.504 1.00 20.06 73 ASN A C 1
ATOM 522 O O . ASN A 1 74 ? 3.827 -3.797 30.261 1.00 20.72 73 ASN A O 1
ATOM 527 N N . GLN A 1 75 ? 3.235 -1.616 30.526 1.00 20.50 74 GLN A N 1
ATOM 528 C CA . GLN A 1 75 ? 4.585 -1.108 30.194 1.00 21.54 74 GLN A CA 1
ATOM 529 C C . GLN A 1 75 ? 5.656 -1.434 31.233 1.00 22.57 74 GLN A C 1
ATOM 530 O O . GLN A 1 75 ? 6.844 -1.224 30.979 1.00 23.28 74 GLN A O 1
ATOM 536 N N . LYS A 1 76 ? 5.248 -1.968 32.389 1.00 22.22 75 LYS A N 1
ATOM 537 C CA . LYS A 1 76 ? 6.210 -2.424 33.408 1.00 22.87 75 LYS A CA 1
ATOM 538 C C . LYS A 1 76 ? 6.933 -3.722 33.060 1.00 22.75 75 LYS A C 1
ATOM 539 O O . LYS A 1 76 ? 7.961 -4.058 33.691 1.00 22.73 75 LYS A O 1
ATOM 545 N N . LYS A 1 77 ? 6.443 -4.412 32.026 1.00 23.33 76 LYS A N 1
ATOM 546 C CA . LYS A 1 77 ? 6.990 -5.696 31.623 1.00 23.13 76 LYS A CA 1
ATOM 547 C C . LYS A 1 77 ? 8.209 -5.510 30.728 1.00 23.71 76 LYS A C 1
ATOM 548 O O . LYS A 1 77 ? 8.126 -5.560 29.487 1.00 23.95 76 LYS A O 1
ATOM 554 N N . VAL A 1 78 ? 9.342 -5.300 31.401 1.00 23.25 77 VAL A N 1
ATOM 555 C CA . VAL A 1 78 ? 10.623 -5.036 30.756 1.00 23.80 77 VAL A CA 1
ATOM 556 C C . VAL A 1 78 ? 11.590 -6.159 31.110 1.00 23.58 77 VAL A C 1
ATOM 557 O O . VAL A 1 78 ? 11.515 -6.716 32.207 1.00 23.37 77 VAL A O 1
ATOM 561 N N . TYR A 1 79 ? 12.452 -6.507 30.162 1.00 23.74 78 TYR A N 1
ATOM 562 C CA . TYR A 1 79 ? 13.335 -7.691 30.281 1.00 23.87 78 TYR A CA 1
ATOM 563 C C . TYR A 1 79 ? 14.760 -7.339 29.863 1.00 24.82 78 TYR A C 1
ATOM 564 O O . TYR A 1 79 ? 14.970 -6.406 29.115 1.00 25.43 78 TYR A O 1
ATOM 573 N N . ASP A 1 80 ? 15.719 -8.106 30.375 1.00 24.98 79 ASP A N 1
ATOM 574 C CA . ASP A 1 80 ? 17.132 -7.940 30.067 1.00 25.25 79 ASP A CA 1
ATOM 575 C C . ASP A 1 80 ? 17.589 -9.284 29.496 1.00 25.45 79 ASP A C 1
ATOM 576 O O . ASP A 1 80 ? 17.577 -10.291 30.189 1.00 26.00 79 ASP A O 1
ATOM 581 N N . LEU A 1 81 ? 17.966 -9.282 28.228 1.00 25.56 80 LEU A N 1
ATOM 582 C CA . LEU A 1 81 ? 18.353 -10.496 27.521 1.00 26.55 80 LEU A CA 1
ATOM 583 C C . LEU A 1 81 ? 19.652 -11.133 28.047 1.00 25.54 80 LEU A C 1
ATOM 584 O O . LEU A 1 81 ? 19.836 -12.353 27.978 1.00 25.46 80 LEU A O 1
ATOM 589 N N . ASN A 1 82 ? 20.546 -10.311 28.574 1.00 25.52 81 ASN A N 1
ATOM 590 C CA . ASN A 1 82 ? 21.733 -10.836 29.227 1.00 25.17 81 ASN A CA 1
ATOM 591 C C . ASN A 1 82 ? 21.341 -11.600 30.490 1.00 25.56 81 ASN A C 1
ATOM 592 O O . ASN A 1 82 ? 21.896 -12.656 30.769 1.00 26.06 81 ASN A O 1
ATOM 597 N N . LYS A 1 83 ? 20.352 -11.096 31.221 1.00 25.54 82 LYS A N 1
ATOM 598 C CA . LYS A 1 83 ? 19.877 -11.772 32.426 1.00 26.47 82 LYS A CA 1
ATOM 599 C C . LYS A 1 83 ? 19.083 -13.041 32.104 1.00 25.78 82 LYS A C 1
ATOM 600 O O . LYS A 1 83 ? 19.194 -14.047 32.817 1.00 25.66 82 LYS A O 1
ATOM 606 N N . ILE A 1 84 ? 18.298 -12.979 31.029 1.00 26.02 83 ILE A N 1
ATOM 607 C CA . ILE A 1 84 ? 17.523 -14.124 30.531 1.00 25.63 83 ILE A CA 1
ATOM 608 C C . ILE A 1 84 ? 18.456 -15.298 30.196 1.00 25.06 83 ILE A C 1
ATOM 609 O O . ILE A 1 84 ? 18.130 -16.458 30.484 1.00 24.19 83 ILE A O 1
ATOM 614 N N . ALA A 1 85 ? 19.616 -14.995 29.599 1.00 24.62 84 ALA A N 1
ATOM 615 C CA . ALA A 1 85 ? 20.613 -16.021 29.286 1.00 24.91 84 ALA A CA 1
ATOM 616 C C . ALA A 1 85 ? 21.029 -16.805 30.522 1.00 24.72 84 ALA A C 1
ATOM 617 O O . ALA A 1 85 ? 21.174 -18.018 30.479 1.00 24.96 84 ALA A O 1
ATOM 619 N N . LYS A 1 86 ? 21.205 -16.109 31.634 1.00 25.56 85 LYS A N 1
ATOM 620 C CA . LYS A 1 86 ? 21.565 -16.767 32.881 1.00 26.11 85 LYS A CA 1
ATOM 621 C C . LYS A 1 86 ? 20.384 -17.566 33.448 1.00 25.48 85 LYS A C 1
ATOM 622 O O . LYS A 1 86 ? 20.557 -18.664 33.957 1.00 25.54 85 LYS A O 1
ATOM 628 N N . GLU A 1 87 ? 19.181 -17.037 33.292 1.00 25.42 86 GLU A N 1
ATOM 629 C CA . GLU A 1 87 ? 17.964 -17.698 33.754 1.00 25.66 86 GLU A CA 1
ATOM 630 C C . GLU A 1 87 ? 17.714 -19.019 33.028 1.00 24.79 86 GLU A C 1
ATOM 631 O O . GLU A 1 87 ? 17.241 -19.978 33.630 1.00 25.06 86 GLU A O 1
ATOM 637 N N . ILE A 1 88 ? 18.049 -19.078 31.745 1.00 23.92 87 ILE A N 1
ATOM 638 C CA . ILE A 1 88 ? 17.892 -20.313 30.982 1.00 24.02 87 ILE A CA 1
ATOM 639 C C . ILE A 1 88 ? 19.133 -21.213 31.029 1.00 23.69 87 ILE A C 1
ATOM 640 O O . ILE A 1 88 ? 19.271 -22.080 30.192 1.00 23.31 87 ILE A O 1
ATOM 645 N N . LYS A 1 89 ? 20.008 -20.986 32.011 1.00 24.16 88 LYS A N 1
ATOM 646 C CA . LYS A 1 89 ? 21.138 -21.856 32.335 1.00 24.45 88 LYS A CA 1
ATOM 647 C C . LYS A 1 89 ? 22.213 -21.897 31.241 1.00 24.42 88 LYS A C 1
ATOM 648 O O . LYS A 1 89 ? 22.911 -22.894 31.083 1.00 24.86 88 LYS A O 1
ATOM 654 N N . LEU A 1 90 ? 22.354 -20.800 30.507 1.00 24.31 89 LEU A N 1
ATOM 655 C CA . LEU A 1 90 ? 23.377 -20.688 29.485 1.00 25.15 89 LEU A CA 1
ATOM 656 C C . LEU A 1 90 ? 23.984 -19.273 29.493 1.00 25.42 89 LEU A C 1
ATOM 657 O O . LEU A 1 90 ? 23.769 -18.494 28.575 1.00 24.54 89 LEU A O 1
ATOM 662 N N . PRO A 1 91 ? 24.799 -18.957 30.527 1.00 26.22 90 PRO A N 1
ATOM 663 C CA . PRO A 1 91 ? 25.496 -17.672 30.468 1.00 25.84 90 PRO A CA 1
ATOM 664 C C . PRO A 1 91 ? 26.400 -17.662 29.225 1.00 24.61 90 PRO A C 1
ATOM 665 O O . PRO A 1 91 ? 26.935 -18.699 28.843 1.00 23.70 90 PRO A O 1
ATOM 669 N N . GLY A 1 92 ? 26.480 -16.515 28.556 1.00 23.74 91 GLY A N 1
ATOM 670 C CA . GLY A 1 92 ? 27.222 -16.398 27.309 1.00 23.35 91 GLY A CA 1
ATOM 671 C C . GLY A 1 92 ? 26.503 -16.971 26.100 1.00 22.96 91 GLY A C 1
ATOM 672 O O . GLY A 1 92 ? 27.107 -17.144 25.042 1.00 22.86 91 GLY A O 1
ATOM 673 N N . ALA A 1 93 ? 25.207 -17.261 26.250 1.00 23.14 92 ALA A N 1
ATOM 674 C CA . ALA A 1 93 ? 24.388 -17.711 25.130 1.00 22.79 92 ALA A CA 1
ATOM 675 C C . ALA A 1 93 ? 24.409 -16.665 24.018 1.00 23.17 92 ALA A C 1
ATOM 676 O O . ALA A 1 93 ? 24.436 -15.452 24.274 1.00 23.33 92 ALA A O 1
ATOM 678 N N . PHE A 1 94 ? 24.394 -17.158 22.791 1.00 23.61 93 PHE A N 1
ATOM 679 C CA . PHE A 1 94 ? 24.083 -16.355 21.627 1.00 23.27 93 PHE A CA 1
ATOM 680 C C . PHE A 1 94 ? 22.583 -16.476 21.373 1.00 23.93 93 PHE A C 1
ATOM 681 O O . PHE A 1 94 ? 22.059 -17.589 21.211 1.00 23.69 93 PHE A O 1
ATOM 689 N N . ILE A 1 95 ? 21.912 -15.335 21.283 1.00 23.29 94 ILE A N 1
ATOM 690 C CA . ILE A 1 95 ? 20.449 -15.291 21.204 1.00 23.75 94 ILE A CA 1
ATOM 691 C C . ILE A 1 95 ? 19.944 -14.668 19.911 1.00 23.64 94 ILE A C 1
ATOM 692 O O . ILE A 1 95 ? 20.369 -13.579 19.533 1.00 24.17 94 ILE A O 1
ATOM 697 N N . LEU A 1 96 ? 19.020 -15.364 19.244 1.00 24.07 95 LEU A N 1
ATOM 698 C CA . LEU A 1 96 ? 18.296 -14.849 18.075 1.00 23.85 95 LEU A CA 1
ATOM 699 C C . LEU A 1 96 ? 16.804 -14.916 18.359 1.00 23.76 95 LEU A C 1
ATOM 700 O O . LEU A 1 96 ? 16.367 -15.675 19.217 1.00 24.23 95 LEU A O 1
ATOM 705 N N . GLY A 1 97 ? 16.016 -14.146 17.618 1.00 23.60 96 GLY A N 1
ATOM 706 C CA . GLY A 1 97 ? 14.570 -14.312 17.632 1.00 23.43 96 GLY A CA 1
ATOM 707 C C . GLY A 1 97 ? 13.751 -13.055 17.382 1.00 23.99 96 GLY A C 1
ATOM 708 O O . GLY A 1 97 ? 14.106 -12.227 16.540 1.00 24.54 96 GLY A O 1
ATOM 709 N N . ALA A 1 98 ? 12.671 -12.909 18.145 1.00 23.83 97 ALA A N 1
ATOM 710 C CA . ALA A 1 98 ? 11.618 -11.944 17.812 1.00 24.03 97 ALA A CA 1
ATOM 711 C C . ALA A 1 98 ? 10.942 -11.446 19.058 1.00 25.04 97 ALA A C 1
ATOM 712 O O . ALA A 1 98 ? 10.542 -12.241 19.897 1.00 25.69 97 ALA A O 1
ATOM 714 N N . GLY A 1 99 ? 10.758 -10.135 19.164 1.00 24.54 98 GLY A N 1
ATOM 715 C CA . GLY A 1 99 ? 10.056 -9.570 20.319 1.00 24.78 98 GLY A CA 1
ATOM 716 C C . GLY A 1 99 ? 9.710 -8.123 20.130 1.00 24.53 98 GLY A C 1
ATOM 717 O O . GLY A 1 99 ? 9.994 -7.545 19.070 1.00 24.25 98 GLY A O 1
ATOM 718 N N . ALA A 1 100 ? 9.082 -7.540 21.153 1.00 23.83 99 ALA A N 1
ATOM 719 C CA . ALA A 1 100 ? 8.831 -6.104 21.178 1.00 23.94 99 ALA A CA 1
ATOM 720 C C . ALA A 1 100 ? 10.118 -5.392 21.634 1.00 22.78 99 ALA A C 1
ATOM 721 O O . ALA A 1 100 ? 10.857 -5.876 22.496 1.00 23.61 99 ALA A O 1
ATOM 723 N N . GLY A 1 101 ? 10.392 -4.238 21.048 1.00 23.54 100 GLY A N 1
ATOM 724 C CA . GLY A 1 101 ? 11.593 -3.495 21.370 1.00 23.48 100 GLY A CA 1
ATOM 725 C C . GLY A 1 101 ? 11.474 -2.821 22.717 1.00 23.35 100 GLY A C 1
ATOM 726 O O . GLY A 1 101 ? 10.362 -2.667 23.254 1.00 24.96 100 GLY A O 1
ATOM 727 N N . PRO A 1 102 ? 12.610 -2.396 23.273 1.00 24.05 101 PRO A N 1
ATOM 728 C CA . PRO A 1 102 ? 12.574 -1.680 24.544 1.00 23.38 101 PRO A CA 1
ATOM 729 C C . PRO A 1 102 ? 12.147 -0.220 24.415 1.00 23.34 101 PRO A C 1
ATOM 730 O O . PRO A 1 102 ? 12.973 0.674 24.232 1.00 24.37 101 PRO A O 1
ATOM 734 N N . PHE A 1 103 ? 10.846 0.024 24.519 1.00 23.08 102 PHE A N 1
ATOM 735 C CA . PHE A 1 103 ? 10.326 1.383 24.518 1.00 22.72 102 PHE A CA 1
ATOM 736 C C . PHE A 1 103 ? 10.915 2.191 25.685 1.00 22.53 102 PHE A C 1
ATOM 737 O O . PHE A 1 103 ? 11.019 3.404 25.602 1.00 22.43 102 PHE A O 1
ATOM 745 N N . GLN A 1 104 ? 11.303 1.499 26.762 1.00 22.07 103 GLN A N 1
ATOM 746 C CA . GLN A 1 104 ? 11.846 2.148 27.962 1.00 22.10 103 GLN A CA 1
ATOM 747 C C . GLN A 1 104 ? 13.239 2.739 27.764 1.00 22.32 103 GLN A C 1
ATOM 748 O O . GLN A 1 104 ? 13.691 3.526 28.588 1.00 22.05 103 GLN A O 1
ATOM 754 N N . THR A 1 105 ? 13.917 2.354 26.682 1.00 22.79 104 THR A N 1
ATOM 755 C CA . THR A 1 105 ? 15.171 3.006 26.277 1.00 23.75 104 THR A CA 1
ATOM 756 C C . THR A 1 105 ? 15.041 3.806 24.982 1.00 23.74 104 THR A C 1
ATOM 757 O O . THR A 1 105 ? 15.697 4.833 24.829 1.00 24.42 104 THR A O 1
ATOM 761 N N . LEU A 1 106 ? 14.223 3.323 24.050 1.00 24.41 105 LEU A N 1
ATOM 762 C CA . LEU A 1 106 ? 14.084 3.936 22.732 1.00 24.40 105 LEU A CA 1
ATOM 763 C C . LEU A 1 106 ? 13.157 5.149 22.727 1.00 24.66 105 LEU A C 1
ATOM 764 O O . LEU A 1 106 ? 13.406 6.112 21.996 1.00 25.62 105 LEU A O 1
ATOM 769 N N . GLY A 1 107 ? 12.125 5.129 23.567 1.00 24.57 106 GLY A N 1
ATOM 770 C CA . GLY A 1 107 ? 11.160 6.217 23.640 1.00 24.67 106 GLY A CA 1
ATOM 771 C C . GLY A 1 107 ? 10.044 6.118 22.618 1.00 24.56 106 GLY A C 1
ATOM 772 O O . GLY A 1 107 ? 9.296 7.089 22.405 1.00 24.92 106 GLY A O 1
ATOM 773 N N . PHE A 1 108 ? 9.955 4.959 21.975 1.00 24.75 107 PHE A N 1
ATOM 774 C CA . PHE A 1 108 ? 8.867 4.608 21.081 1.00 24.53 107 PHE A CA 1
ATOM 775 C C . PHE A 1 108 ? 8.784 3.080 20.985 1.00 24.03 107 PHE A C 1
ATOM 776 O O . PHE A 1 108 ? 9.733 2.362 21.311 1.00 24.47 107 PHE A O 1
ATOM 784 N N . ASN A 1 109 ? 7.630 2.590 20.557 1.00 24.36 108 ASN A N 1
ATOM 785 C CA . ASN A 1 109 ? 7.417 1.166 20.292 1.00 24.45 108 ASN A CA 1
ATOM 786 C C . ASN A 1 109 ? 8.147 0.751 19.040 1.00 24.32 108 ASN A C 1
ATOM 787 O O . ASN A 1 109 ? 8.347 1.549 18.123 1.00 24.26 108 ASN A O 1
ATOM 795 N N . SER A 1 110 ? 8.470 -0.529 18.963 1.00 24.08 109 SER A N 1
ATOM 796 C CA . SER A 1 110 ? 9.185 -1.065 17.812 1.00 23.83 109 SER A CA 1
ATOM 797 C C . SER A 1 110 ? 9.151 -2.600 17.805 1.00 23.90 109 SER A C 1
ATOM 798 O O . SER A 1 110 ? 8.854 -3.231 18.819 1.00 24.49 109 SER A O 1
ATOM 801 N N . GLU A 1 111 ? 9.390 -3.163 16.626 1.00 24.04 110 GLU A N 1
ATOM 802 C CA . GLU A 1 111 ? 9.644 -4.594 16.455 1.00 23.92 110 GLU A CA 1
ATOM 803 C C . GLU A 1 111 ? 11.124 -4.846 16.666 1.00 23.97 110 GLU A C 1
ATOM 804 O O . GLU A 1 111 ? 11.953 -4.188 16.034 1.00 23.82 110 GLU A O 1
ATOM 810 N N . PHE A 1 112 ? 11.446 -5.819 17.522 1.00 23.45 111 PHE A N 1
ATOM 811 C CA . PHE A 1 112 ? 12.825 -6.108 17.900 1.00 23.60 111 PHE A CA 1
ATOM 812 C C . PHE A 1 112 ? 13.336 -7.383 17.246 1.00 23.29 111 PHE A C 1
ATOM 813 O O . PHE A 1 112 ? 12.634 -8.391 17.210 1.00 24.08 111 PHE A O 1
ATOM 821 N N . MET A 1 113 ? 14.573 -7.315 16.747 1.00 23.09 112 MET A N 1
ATOM 822 C CA . MET A 1 113 ? 15.253 -8.436 16.111 1.00 23.04 112 MET A CA 1
ATOM 823 C C . MET A 1 113 ? 16.506 -8.726 16.929 1.00 22.78 112 MET A C 1
ATOM 824 O O . MET A 1 113 ? 17.605 -8.266 16.570 1.00 23.20 112 MET A O 1
ATOM 829 N N . PRO A 1 114 ? 16.359 -9.458 18.060 1.00 23.57 113 PRO A N 1
ATOM 830 C CA . PRO A 1 114 ? 17.543 -9.724 18.898 1.00 23.48 113 PRO A CA 1
ATOM 831 C C . PRO A 1 114 ? 18.603 -10.606 18.212 1.00 22.89 113 PRO A C 1
ATOM 832 O O . PRO A 1 114 ? 18.298 -11.684 17.666 1.00 22.75 113 PRO A O 1
ATOM 836 N N . VAL A 1 115 ? 19.831 -10.096 18.210 1.00 23.09 114 VAL A N 1
ATOM 837 C CA . VAL A 1 115 ? 20.998 -10.804 17.726 1.00 23.07 114 VAL A CA 1
ATOM 838 C C . VAL A 1 115 ? 22.128 -10.501 18.707 1.00 23.19 114 VAL A C 1
ATOM 839 O O . VAL A 1 115 ? 22.846 -9.511 18.555 1.00 23.42 114 VAL A O 1
ATOM 843 N N . ILE A 1 116 ? 22.265 -11.332 19.734 1.00 24.00 115 ILE A N 1
ATOM 844 C CA . ILE A 1 116 ? 23.038 -10.934 20.903 1.00 24.85 115 ILE A CA 1
ATOM 845 C C . ILE A 1 116 ? 23.969 -12.018 21.396 1.00 24.16 115 ILE A C 1
ATOM 846 O O . ILE A 1 116 ? 23.535 -13.133 21.704 1.00 23.63 115 ILE A O 1
ATOM 851 N N . GLN A 1 117 ? 25.255 -11.669 21.451 1.00 23.52 116 GLN A N 1
ATOM 852 C CA . GLN A 1 117 ? 26.234 -12.426 22.201 1.00 23.89 116 GLN A CA 1
ATOM 853 C C . GLN A 1 117 ? 26.181 -11.848 23.619 1.00 23.79 116 GLN A C 1
ATOM 854 O O . GLN A 1 117 ? 26.649 -10.738 23.868 1.00 23.44 116 GLN A O 1
ATOM 860 N N . THR A 1 118 ? 25.574 -12.590 24.536 1.00 24.05 117 THR A N 1
ATOM 861 C CA . THR A 1 118 ? 25.442 -12.145 25.913 1.00 24.33 117 THR A CA 1
ATOM 862 C C . THR A 1 118 ? 26.786 -12.318 26.634 1.00 24.32 117 THR A C 1
ATOM 863 O O . THR A 1 118 ? 27.697 -12.990 26.131 1.00 24.75 117 THR A O 1
ATOM 867 N N . GLU A 1 119 ? 26.898 -11.704 27.804 1.00 24.75 118 GLU A N 1
ATOM 868 C CA . GLU A 1 119 ? 28.145 -11.696 28.543 1.00 25.03 118 GLU A CA 1
ATOM 869 C C . GLU A 1 119 ? 28.345 -12.979 29.348 1.00 25.44 118 GLU A C 1
ATOM 870 O O . GLU A 1 119 ? 27.414 -13.491 29.977 1.00 25.37 118 GLU A O 1
ATOM 873 N N . SER A 1 120 ? 29.577 -13.484 29.334 1.00 26.07 119 SER A N 1
ATOM 874 C CA . SER A 1 120 ? 29.988 -14.535 30.241 1.00 26.44 119 SER A CA 1
ATOM 875 C C . SER A 1 120 ? 31.451 -14.295 30.601 1.00 27.27 119 SER A C 1
ATOM 876 O O . SER A 1 120 ? 32.063 -13.348 30.104 1.00 27.27 119 SER A O 1
ATOM 879 N N . GLU A 1 121 ? 32.001 -15.143 31.462 1.00 27.74 120 GLU A N 1
ATOM 880 C CA . GLU A 1 121 ? 33.382 -14.961 31.923 1.00 27.99 120 GLU A CA 1
ATOM 881 C C . GLU A 1 121 ? 34.394 -15.113 30.779 1.00 27.88 120 GLU A C 1
ATOM 882 O O . GLU A 1 121 ? 35.471 -14.521 30.822 1.00 28.59 120 GLU A O 1
ATOM 885 N N . HIS A 1 122 ? 34.048 -15.889 29.755 1.00 27.76 121 HIS A N 1
ATOM 886 C CA . HIS A 1 122 ? 34.931 -16.088 28.605 1.00 27.53 121 HIS A CA 1
ATOM 887 C C . HIS A 1 122 ? 34.428 -15.420 27.312 1.00 26.89 121 HIS A C 1
ATOM 888 O O . HIS A 1 122 ? 35.027 -15.602 26.253 1.00 26.35 121 HIS A O 1
ATOM 895 N N . LYS A 1 123 ? 33.351 -14.631 27.399 1.00 26.87 122 LYS A N 1
ATOM 896 C CA . LYS A 1 123 ? 32.724 -14.031 26.202 1.00 26.26 122 LYS A CA 1
ATOM 897 C C . LYS A 1 123 ? 32.333 -12.558 26.370 1.00 25.80 122 LYS A C 1
ATOM 898 O O . LYS A 1 123 ? 31.369 -12.246 27.084 1.00 26.95 122 LYS A O 1
ATOM 904 N N . PRO A 1 124 ? 33.087 -11.637 25.740 1.00 25.13 123 PRO A N 1
ATOM 905 C CA . PRO A 1 124 ? 32.657 -10.240 25.709 1.00 25.13 123 PRO A CA 1
ATOM 906 C C . PRO A 1 124 ? 31.313 -10.062 24.991 1.00 24.64 123 PRO A C 1
ATOM 907 O O . PRO A 1 124 ? 31.097 -10.670 23.930 1.00 25.27 123 PRO A O 1
ATOM 911 N N . PRO A 1 125 ? 30.403 -9.259 25.577 1.00 24.59 124 PRO A N 1
ATOM 912 C CA . PRO A 1 125 ? 29.086 -9.135 24.953 1.00 24.03 124 PRO A CA 1
ATOM 913 C C . PRO A 1 125 ? 29.099 -8.295 23.681 1.00 23.64 124 PRO A C 1
ATOM 914 O O . PRO A 1 125 ? 29.937 -7.389 23.530 1.00 25.02 124 PRO A O 1
ATOM 918 N N . VAL A 1 126 ? 28.176 -8.606 22.780 1.00 23.37 125 VAL A N 1
ATOM 919 C CA . VAL A 1 126 ? 27.972 -7.824 21.573 1.00 23.29 125 VAL A CA 1
ATOM 920 C C . VAL A 1 126 ? 26.476 -7.809 21.309 1.00 22.53 125 VAL A C 1
ATOM 921 O O . VAL A 1 126 ? 25.859 -8.856 21.155 1.00 22.01 125 VAL A O 1
ATOM 925 N N . ASN A 1 127 ? 25.891 -6.617 21.283 1.00 22.92 126 ASN A N 1
ATOM 926 C CA . ASN A 1 127 ? 24.471 -6.499 20.942 1.00 22.59 126 ASN A CA 1
ATOM 927 C C . ASN A 1 127 ? 24.341 -6.051 19.483 1.00 22.88 126 ASN A C 1
ATOM 928 O O . ASN A 1 127 ? 24.468 -4.849 19.159 1.00 24.26 126 ASN A O 1
ATOM 933 N N . GLY A 1 128 ? 24.113 -7.037 18.616 1.00 23.65 127 GLY A N 1
ATOM 934 C CA . GLY A 1 128 ? 23.964 -6.812 17.185 1.00 23.57 127 GLY A CA 1
ATOM 935 C C . GLY A 1 128 ? 22.524 -6.716 16.749 1.00 23.55 127 GLY A C 1
ATOM 936 O O . GLY A 1 128 ? 22.236 -6.849 15.559 1.00 24.62 127 GLY A O 1
ATOM 937 N N . SER A 1 129 ? 21.616 -6.504 17.710 1.00 22.92 128 SER A N 1
ATOM 938 C CA . SER A 1 129 ? 20.186 -6.496 17.429 1.00 22.89 128 SER A CA 1
ATOM 939 C C . SER A 1 129 ? 19.796 -5.326 16.515 1.00 22.36 128 SER A C 1
ATOM 940 O O . SER A 1 129 ? 20.440 -4.257 16.509 1.00 24.06 128 SER A O 1
ATOM 943 N N . TYR A 1 130 ? 18.721 -5.521 15.761 1.00 23.18 129 TYR A N 1
ATOM 944 C CA . TYR A 1 130 ? 18.065 -4.447 15.010 1.00 23.64 129 TYR A CA 1
ATOM 945 C C . TYR A 1 130 ? 16.676 -4.153 15.574 1.00 23.65 129 TYR A C 1
ATOM 946 O O . TYR A 1 130 ? 16.090 -4.975 16.265 1.00 23.34 129 TYR A O 1
ATOM 955 N N . PHE A 1 131 ? 16.156 -2.967 15.272 1.00 23.58 130 PHE A N 1
ATOM 956 C CA . PHE A 1 131 ? 14.775 -2.630 15.606 1.00 23.18 130 PHE A CA 1
ATOM 957 C C . PHE A 1 131 ? 14.100 -1.887 14.451 1.00 23.06 130 PHE A C 1
ATOM 958 O O . PHE A 1 131 ? 14.753 -1.142 13.732 1.00 23.46 130 PHE A O 1
ATOM 966 N N . ALA A 1 132 ? 12.811 -2.158 14.251 1.00 22.95 131 ALA A N 1
ATOM 967 C CA . ALA A 1 132 ? 12.006 -1.529 13.209 1.00 22.98 131 ALA A CA 1
ATOM 968 C C . ALA A 1 132 ? 10.844 -0.763 13.826 1.00 23.79 131 ALA A C 1
ATOM 969 O O . ALA A 1 132 ? 10.157 -1.249 14.713 1.00 23.87 131 ALA A O 1
ATOM 971 N N . HIS A 1 133 ? 10.612 0.448 13.351 1.00 23.99 132 HIS A N 1
ATOM 972 C CA . HIS A 1 133 ? 9.510 1.222 13.860 1.00 24.80 132 HIS A CA 1
ATOM 973 C C . HIS A 1 133 ? 8.910 2.094 12.765 1.00 25.27 132 HIS A C 1
ATOM 974 O O . HIS A 1 133 ? 9.530 2.335 11.719 1.00 25.93 132 HIS A O 1
ATOM 981 N N . VAL A 1 134 ? 7.688 2.536 13.012 1.00 25.92 133 VAL A N 1
ATOM 982 C CA . VAL A 1 134 ? 6.916 3.252 12.013 1.00 26.76 133 VAL A CA 1
ATOM 983 C C . VAL A 1 134 ? 7.459 4.670 11.856 1.00 27.92 133 VAL A C 1
ATOM 984 O O . VAL A 1 134 ? 7.465 5.452 12.805 1.00 28.23 133 VAL A O 1
ATOM 988 N N . ASN A 1 135 ? 7.926 4.985 10.652 1.00 29.27 134 ASN A N 1
ATOM 989 C CA . ASN A 1 135 ? 8.438 6.317 10.346 1.00 30.16 134 ASN A CA 1
ATOM 990 C C . ASN A 1 135 ? 7.350 7.378 10.517 1.00 30.78 134 ASN A C 1
ATOM 991 O O . ASN A 1 135 ? 6.352 7.359 9.794 1.00 31.04 134 ASN A O 1
ATOM 996 N N . PRO A 1 136 ? 7.550 8.329 11.451 1.00 31.52 135 PRO A N 1
ATOM 997 C CA . PRO A 1 136 ? 6.514 9.348 11.647 1.00 31.65 135 PRO A CA 1
ATOM 998 C C . PRO A 1 136 ? 6.450 10.385 10.512 1.00 32.09 135 PRO A C 1
ATOM 999 O O . PRO A 1 136 ? 5.602 11.277 10.538 1.00 31.73 135 PRO A O 1
ATOM 1003 N N . ALA A 1 137 ? 7.344 10.253 9.534 1.00 32.38 136 ALA A N 1
ATOM 1004 C CA . ALA A 1 137 ? 7.351 11.082 8.344 1.00 32.65 136 ALA A CA 1
ATOM 1005 C C . ALA A 1 137 ? 6.340 10.585 7.317 1.00 32.86 136 ALA A C 1
ATOM 1006 O O . ALA A 1 137 ? 5.431 11.328 6.926 1.00 32.80 136 ALA A O 1
ATOM 1008 N N . ASP A 1 138 ? 6.501 9.335 6.885 1.00 32.81 137 ASP A N 1
ATOM 1009 C CA . ASP A 1 138 ? 5.718 8.794 5.765 1.00 33.03 137 ASP A CA 1
ATOM 1010 C C . ASP A 1 138 ? 5.044 7.452 6.064 1.00 32.85 137 ASP A C 1
ATOM 1011 O O . ASP A 1 138 ? 4.617 6.749 5.142 1.00 33.20 137 ASP A O 1
ATOM 1016 N N . GLY A 1 139 ? 4.966 7.089 7.343 1.00 32.35 138 GLY A N 1
ATOM 1017 C CA . GLY A 1 139 ? 4.294 5.864 7.753 1.00 31.58 138 GLY A CA 1
ATOM 1018 C C . GLY A 1 139 ? 5.043 4.592 7.414 1.00 30.88 138 GLY A C 1
ATOM 1019 O O . GLY A 1 139 ? 4.550 3.500 7.692 1.00 31.10 138 GLY A O 1
ATOM 1020 N N . GLY A 1 140 ? 6.235 4.734 6.838 1.00 29.93 139 GLY A N 1
ATOM 1021 C CA . GLY A 1 140 ? 7.029 3.607 6.369 1.00 29.15 139 GLY A CA 1
ATOM 1022 C C . GLY A 1 140 ? 7.880 2.993 7.461 1.00 28.32 139 GLY A C 1
ATOM 1023 O O . GLY A 1 140 ? 7.752 3.338 8.635 1.00 28.27 139 GLY A O 1
ATOM 1024 N N . CYS A 1 141 ? 8.762 2.087 7.062 1.00 27.74 140 CYS A N 1
ATOM 1025 C CA . CYS A 1 141 ? 9.648 1.395 7.991 1.00 27.42 140 CYS A CA 1
ATOM 1026 C C . CYS A 1 141 ? 10.986 2.119 8.162 1.00 27.09 140 CYS A C 1
ATOM 1027 O O . CYS A 1 141 ? 11.656 2.466 7.172 1.00 27.05 140 CYS A O 1
ATOM 1030 N N . LEU A 1 142 ? 11.359 2.353 9.415 1.00 26.30 141 LEU A N 1
ATOM 1031 C CA . LEU A 1 142 ? 12.717 2.741 9.792 1.00 26.43 141 LEU A CA 1
ATOM 1032 C C . LEU A 1 142 ? 13.392 1.610 10.566 1.00 26.51 141 LEU A C 1
ATOM 1033 O O . LEU A 1 142 ? 12.946 1.249 11.664 1.00 26.85 141 LEU A O 1
ATOM 1038 N N . LEU A 1 143 ? 14.462 1.066 9.985 1.00 25.86 142 LEU A N 1
ATOM 1039 C CA . LEU A 1 143 ? 15.264 0.007 10.595 1.00 26.10 142 LEU A CA 1
ATOM 1040 C C . LEU A 1 143 ? 16.574 0.598 11.101 1.00 26.31 142 LEU A C 1
ATOM 1041 O O . LEU A 1 143 ? 17.288 1.284 10.349 1.00 26.08 142 LEU A O 1
ATOM 1046 N N . GLU A 1 144 ? 16.883 0.336 12.365 1.00 26.64 143 GLU A N 1
ATOM 1047 C CA . GLU A 1 144 ? 18.095 0.832 13.000 1.00 27.04 143 GLU A CA 1
ATOM 1048 C C . GLU A 1 144 ? 18.804 -0.285 13.757 1.00 27.96 143 GLU A C 1
ATOM 1049 O O . GLU A 1 144 ? 18.195 -1.272 14.158 1.00 27.70 143 GLU A O 1
ATOM 1055 N N . LYS A 1 145 ? 20.106 -0.110 13.944 1.00 28.34 144 LYS A N 1
ATOM 1056 C CA . LYS A 1 145 ? 20.912 -1.023 14.722 1.00 29.17 144 LYS A CA 1
ATOM 1057 C C . LYS A 1 145 ? 20.810 -0.531 16.158 1.00 28.41 144 LYS A C 1
ATOM 1058 O O . LYS A 1 145 ? 21.091 0.634 16.439 1.00 29.25 144 LYS A O 1
ATOM 1064 N N . TYR A 1 146 ? 20.371 -1.406 17.061 1.00 28.10 145 TYR A N 1
ATOM 1065 C CA . TYR A 1 146 ? 20.132 -1.018 18.448 1.00 27.74 145 TYR A CA 1
ATOM 1066 C C . TYR A 1 146 ? 21.355 -0.394 19.133 1.00 27.75 145 TYR A C 1
ATOM 1067 O O . TYR A 1 146 ? 21.207 0.547 19.903 1.00 26.99 145 TYR A O 1
ATOM 1076 N N . SER A 1 147 ? 22.549 -0.917 18.848 1.00 27.74 146 SER A N 1
ATOM 1077 C CA . SER A 1 147 ? 23.777 -0.461 19.522 1.00 28.16 146 SER A CA 1
ATOM 1078 C C . SER A 1 147 ? 24.158 0.995 19.224 1.00 28.60 146 SER A C 1
ATOM 1079 O O . SER A 1 147 ? 24.892 1.618 20.003 1.00 28.06 146 SER A O 1
ATOM 1082 N N . GLU A 1 148 ? 23.696 1.529 18.094 1.00 28.82 147 GLU A N 1
ATOM 1083 C CA . GLU A 1 148 ? 23.940 2.936 17.767 1.00 29.82 147 GLU A CA 1
ATOM 1084 C C . GLU A 1 148 ? 23.176 3.831 18.737 1.00 29.67 147 GLU A C 1
ATOM 1085 O O . GLU A 1 148 ? 23.695 4.835 19.229 1.00 30.27 147 GLU A O 1
ATOM 1091 N N . LYS A 1 149 ? 21.934 3.453 19.014 1.00 29.74 148 LYS A N 1
ATOM 1092 C CA . LYS A 1 149 ? 21.031 4.293 19.799 1.00 29.65 148 LYS A CA 1
ATOM 1093 C C . LYS A 1 149 ? 21.123 4.046 21.305 1.00 29.72 148 LYS A C 1
ATOM 1094 O O . LYS A 1 149 ? 20.901 4.964 22.102 1.00 30.34 148 LYS A O 1
ATOM 1097 N N . CYS A 1 150 ? 21.450 2.823 21.694 1.00 30.31 149 CYS A N 1
ATOM 1098 C CA . CYS A 1 150 ? 21.445 2.405 23.097 1.00 30.75 149 CYS A CA 1
ATOM 1099 C C . CYS A 1 150 ? 22.481 1.313 23.332 1.00 30.87 149 CYS A C 1
ATOM 1100 O O . CYS A 1 150 ? 22.715 0.478 22.444 1.00 30.02 149 CYS A O 1
ATOM 1103 N N . HIS A 1 151 ? 23.047 1.266 24.536 1.00 30.32 150 HIS A N 1
ATOM 1104 C CA . HIS A 1 151 ? 24.134 0.331 24.822 1.00 30.76 150 HIS A CA 1
ATOM 1105 C C . HIS A 1 151 ? 23.844 -0.827 25.815 1.00 30.99 150 HIS A C 1
ATOM 1106 O O . HIS A 1 151 ? 24.773 -1.420 26.375 1.00 33.23 150 HIS A O 1
ATOM 1113 N N . ASP A 1 152 ? 22.583 -1.217 25.943 1.00 29.15 151 ASP A N 1
ATOM 1114 C CA . ASP A 1 152 ? 22.132 -2.145 26.991 1.00 28.28 151 ASP A CA 1
ATOM 1115 C C . ASP A 1 152 ? 21.648 -3.470 26.341 1.00 26.84 151 ASP A C 1
ATOM 1116 O O . ASP A 1 152 ? 21.902 -3.676 25.162 1.00 26.41 151 ASP A O 1
ATOM 1121 N N . PHE A 1 153 ? 20.968 -4.340 27.104 1.00 25.80 152 PHE A N 1
ATOM 1122 C CA . PHE A 1 153 ? 20.395 -5.612 26.576 1.00 26.07 152 PHE A CA 1
ATOM 1123 C C . PHE A 1 153 ? 18.866 -5.685 26.747 1.00 25.58 152 PHE A C 1
ATOM 1124 O O . PHE A 1 153 ? 18.269 -6.792 26.877 1.00 25.05 152 PHE A O 1
ATOM 1132 N N . GLN A 1 154 ? 18.228 -4.521 26.747 1.00 25.13 153 GLN A N 1
ATOM 1133 C CA . GLN A 1 154 ? 16.804 -4.436 27.057 1.00 25.64 153 GLN A CA 1
ATOM 1134 C C . GLN A 1 154 ? 15.896 -4.901 25.910 1.00 25.28 153 GLN A C 1
ATOM 1135 O O . GLN A 1 154 ? 16.223 -4.742 24.731 1.00 24.28 153 GLN A O 1
ATOM 1141 N N . CYS A 1 155 ? 14.756 -5.467 26.303 1.00 24.87 154 CYS A N 1
ATOM 1142 C CA . CYS A 1 155 ? 13.588 -5.599 25.436 1.00 24.55 154 CYS A CA 1
ATOM 1143 C C . CYS A 1 155 ? 12.340 -5.511 26.336 1.00 23.88 154 CYS A C 1
ATOM 1144 O O . CYS A 1 155 ? 12.448 -5.130 27.503 1.00 23.74 154 CYS A O 1
ATOM 1147 N N . ALA A 1 156 ? 11.166 -5.815 25.808 1.00 22.55 155 ALA A N 1
ATOM 1148 C CA . ALA A 1 156 ? 9.926 -5.599 26.573 1.00 21.92 155 ALA A CA 1
ATOM 1149 C C . ALA A 1 156 ? 8.801 -6.483 26.097 1.00 22.17 155 ALA A C 1
ATOM 1150 O O . ALA A 1 156 ? 8.794 -6.918 24.936 1.00 23.12 155 ALA A O 1
ATOM 1152 N N . LEU A 1 157 ? 7.895 -6.761 27.031 1.00 22.22 156 LEU A N 1
ATOM 1153 C CA . LEU A 1 157 ? 6.573 -7.327 26.815 1.00 22.39 156 LEU A CA 1
ATOM 1154 C C . LEU A 1 157 ? 6.550 -8.813 26.468 1.00 22.72 156 LEU A C 1
ATOM 1155 O O . LEU A 1 157 ? 5.783 -9.586 27.057 1.00 22.19 156 LEU A O 1
ATOM 1160 N N . LEU A 1 158 ? 7.340 -9.191 25.475 1.00 23.40 157 LEU A N 1
ATOM 1161 C CA . LEU A 1 158 ? 7.319 -10.544 24.950 1.00 23.93 157 LEU A CA 1
ATOM 1162 C C . LEU A 1 158 ? 8.551 -10.786 24.111 1.00 24.43 157 LEU A C 1
ATOM 1163 O O . LEU A 1 158 ? 9.021 -9.894 23.414 1.00 23.62 157 LEU A O 1
ATOM 1168 N N . ALA A 1 159 ? 9.069 -12.009 24.186 1.00 24.83 158 ALA A N 1
ATOM 1169 C CA . ALA A 1 159 ? 10.187 -12.405 23.346 1.00 24.38 158 ALA A CA 1
ATOM 1170 C C . ALA A 1 159 ? 10.105 -13.881 23.086 1.00 24.30 158 ALA A C 1
ATOM 1171 O O . ALA A 1 159 ? 9.844 -14.650 24.006 1.00 24.02 158 ALA A O 1
ATOM 1173 N N . ASN A 1 160 ? 10.364 -14.255 21.841 1.00 23.48 159 ASN A N 1
ATOM 1174 C CA . ASN A 1 160 ? 10.512 -15.671 21.443 1.00 23.10 159 ASN A CA 1
ATOM 1175 C C . ASN A 1 160 ? 11.912 -15.821 20.912 1.00 22.50 159 ASN A C 1
ATOM 1176 O O . ASN A 1 160 ? 12.280 -15.177 19.935 1.00 22.17 159 ASN A O 1
ATOM 1181 N N . LEU A 1 161 ? 12.709 -16.630 21.619 1.00 22.68 160 LEU A N 1
ATOM 1182 C CA . LEU A 1 161 ? 14.169 -16.648 21.464 1.00 22.94 160 LEU A CA 1
ATOM 1183 C C . LEU A 1 161 ? 14.707 -18.053 21.231 1.00 23.47 160 LEU A C 1
ATOM 1184 O O . LEU A 1 161 ? 14.207 -19.026 21.818 1.00 22.90 160 LEU A O 1
ATOM 1189 N N . PHE A 1 162 ? 15.732 -18.133 20.392 1.00 22.65 161 PHE A N 1
ATOM 1190 C CA . PHE A 1 162 ? 16.500 -19.347 20.171 1.00 23.63 161 PHE A CA 1
ATOM 1191 C C . PHE A 1 162 ? 17.940 -19.048 20.616 1.00 23.55 161 PHE A C 1
ATOM 1192 O O . PHE A 1 162 ? 18.588 -18.142 20.094 1.00 23.70 161 PHE A O 1
ATOM 1200 N N . ALA A 1 163 ? 18.404 -19.826 21.593 1.00 23.61 162 ALA A N 1
ATOM 1201 C CA . ALA A 1 163 ? 19.683 -19.632 22.242 1.00 24.20 162 ALA A CA 1
ATOM 1202 C C . ALA A 1 163 ? 20.567 -20.845 22.001 1.00 23.95 162 ALA A C 1
ATOM 1203 O O . ALA A 1 163 ? 20.086 -21.985 21.913 1.00 24.36 162 ALA A O 1
ATOM 1205 N N . SER A 1 164 ? 21.856 -20.578 21.833 1.00 24.07 163 SER A N 1
ATOM 1206 C CA . SER A 1 164 ? 22.865 -21.621 21.625 1.00 23.82 163 SER A CA 1
ATOM 1207 C C . SER A 1 164 ? 24.220 -21.105 22.111 1.00 23.64 163 SER A C 1
ATOM 1208 O O . SER A 1 164 ? 24.321 -19.973 22.550 1.00 21.51 163 SER A O 1
ATOM 1211 N N . GLU A 1 165 ? 25.262 -21.932 21.998 1.00 23.51 164 GLU A N 1
ATOM 1212 C CA . GLU A 1 165 ? 26.622 -21.499 22.318 1.00 24.61 164 GLU A CA 1
ATOM 1213 C C . GLU A 1 165 ? 27.274 -20.769 21.143 1.00 24.37 164 GLU A C 1
ATOM 1214 O O . GLU A 1 165 ? 28.403 -20.333 21.248 1.00 25.11 164 GLU A O 1
ATOM 1220 N N . GLY A 1 166 ? 26.560 -20.631 20.032 1.00 24.69 165 GLY A N 1
ATOM 1221 C CA . GLY A 1 166 ? 27.058 -19.903 18.876 1.00 24.96 165 GLY A CA 1
ATOM 1222 C C . GLY A 1 166 ? 28.214 -20.557 18.130 1.00 25.60 165 GLY A C 1
ATOM 1223 O O . GLY A 1 166 ? 28.979 -19.868 17.458 1.00 25.70 165 GLY A O 1
ATOM 1224 N N . GLN A 1 167 ? 28.333 -21.881 18.237 1.00 25.85 166 GLN A N 1
ATOM 1225 C CA . GLN A 1 167 ? 29.500 -22.598 17.732 1.00 25.71 166 GLN A CA 1
ATOM 1226 C C . GLN A 1 167 ? 29.254 -23.138 16.317 1.00 25.52 166 GLN A C 1
ATOM 1227 O O . GLN A 1 167 ? 28.105 -23.344 15.918 1.00 24.83 166 GLN A O 1
ATOM 1233 N N . PRO A 1 168 ? 30.333 -23.318 15.537 1.00 25.48 167 PRO A N 1
ATOM 1234 C CA . PRO A 1 168 ? 30.224 -24.068 14.291 1.00 25.90 167 PRO A CA 1
ATOM 1235 C C . PRO A 1 168 ? 29.801 -25.513 14.557 1.00 26.40 167 PRO A C 1
ATOM 1236 O O . PRO A 1 168 ? 29.900 -25.989 15.699 1.00 27.43 167 PRO A O 1
ATOM 1240 N N . GLY A 1 169 ? 29.373 -26.215 13.506 1.00 26.27 168 GLY A N 1
ATOM 1241 C CA . GLY A 1 169 ? 28.922 -27.590 13.635 1.00 26.70 168 GLY A CA 1
ATOM 1242 C C . GLY A 1 169 ? 27.787 -27.888 12.681 1.00 26.28 168 GLY A C 1
ATOM 1243 O O . GLY A 1 169 ? 27.456 -27.065 11.828 1.00 26.31 168 GLY A O 1
ATOM 1244 N N . LYS A 1 170 ? 27.188 -29.066 12.831 1.00 26.32 169 LYS A N 1
ATOM 1245 C CA . LYS A 1 170 ? 26.169 -29.525 11.892 1.00 25.64 169 LYS A CA 1
ATOM 1246 C C . LYS A 1 170 ? 24.848 -28.813 12.137 1.00 25.48 169 LYS A C 1
ATOM 1247 O O . LYS A 1 170 ? 24.429 -28.637 13.286 1.00 25.42 169 LYS A O 1
ATOM 1253 N N . VAL A 1 171 ? 24.215 -28.380 11.048 1.00 24.99 170 VAL A N 1
ATOM 1254 C CA . VAL A 1 171 ? 22.890 -27.767 11.078 1.00 24.38 170 VAL A CA 1
ATOM 1255 C C . VAL A 1 171 ? 22.053 -28.321 9.934 1.00 25.11 170 VAL A C 1
ATOM 1256 O O . VAL A 1 171 ? 22.588 -28.974 9.025 1.00 24.32 170 VAL A O 1
ATOM 1260 N N . ILE A 1 172 ? 20.749 -28.080 9.992 1.00 25.03 171 ILE A N 1
ATOM 1261 C CA . ILE A 1 172 ? 19.843 -28.493 8.935 1.00 25.79 171 ILE A CA 1
ATOM 1262 C C . ILE A 1 172 ? 19.715 -27.343 7.947 1.00 25.76 171 ILE A C 1
ATOM 1263 O O . ILE A 1 172 ? 19.260 -26.264 8.310 1.00 25.02 171 ILE A O 1
ATOM 1268 N N . GLU A 1 173 ? 20.152 -27.564 6.706 1.00 25.34 172 GLU A N 1
ATOM 1269 C CA . GLU A 1 173 ? 19.996 -26.556 5.650 1.00 25.50 172 GLU A CA 1
ATOM 1270 C C . GLU A 1 173 ? 18.738 -26.845 4.827 1.00 25.09 172 GLU A C 1
ATOM 1271 O O . GLU A 1 173 ? 18.588 -27.939 4.274 1.00 25.52 172 GLU A O 1
ATOM 1277 N N . VAL A 1 174 ? 17.853 -25.851 4.747 1.00 24.85 173 VAL A N 1
ATOM 1278 C CA . VAL A 1 174 ? 16.616 -25.917 3.973 1.00 24.89 173 VAL A CA 1
ATOM 1279 C C . VAL A 1 174 ? 16.710 -24.974 2.780 1.00 25.37 173 VAL A C 1
ATOM 1280 O O . VAL A 1 174 ? 16.910 -23.773 2.940 1.00 25.30 173 VAL A O 1
ATOM 1284 N N . LYS A 1 175 ? 16.559 -25.530 1.581 1.00 25.33 174 LYS A N 1
ATOM 1285 C CA . LYS A 1 175 ? 16.345 -24.741 0.368 1.00 26.19 174 LYS A CA 1
ATOM 1286 C C . LYS A 1 175 ? 14.921 -24.989 -0.103 1.00 26.35 174 LYS A C 1
ATOM 1287 O O . LYS A 1 175 ? 14.559 -26.130 -0.376 1.00 27.00 174 LYS A O 1
ATOM 1293 N N . ALA A 1 176 ? 14.118 -23.932 -0.188 1.00 26.20 175 ALA A N 1
ATOM 1294 C CA . ALA A 1 176 ? 12.746 -24.034 -0.702 1.00 26.21 175 ALA A CA 1
ATOM 1295 C C . ALA A 1 176 ? 12.467 -22.882 -1.657 1.00 26.47 175 ALA A C 1
ATOM 1296 O O . ALA A 1 176 ? 12.529 -21.717 -1.270 1.00 26.67 175 ALA A O 1
ATOM 1298 N N . LYS A 1 177 ? 12.180 -23.221 -2.914 1.00 26.78 176 LYS A N 1
ATOM 1299 C CA . LYS A 1 177 ? 11.923 -22.230 -3.956 1.00 27.00 176 LYS A CA 1
ATOM 1300 C C . LYS A 1 177 ? 10.569 -22.495 -4.614 1.00 26.98 176 LYS A C 1
ATOM 1301 O O . LYS A 1 177 ? 10.194 -23.649 -4.816 1.00 27.59 176 LYS A O 1
ATOM 1303 N N . ARG A 1 178 ? 9.854 -21.421 -4.939 1.00 26.81 177 ARG A N 1
ATOM 1304 C CA . ARG A 1 178 ? 8.571 -21.500 -5.652 1.00 26.91 177 ARG A CA 1
ATOM 1305 C C . ARG A 1 178 ? 7.479 -22.175 -4.807 1.00 27.13 177 ARG A C 1
ATOM 1306 O O . ARG A 1 178 ? 7.345 -23.396 -4.813 1.00 27.66 177 ARG A O 1
ATOM 1308 N N . ARG A 1 179 ? 6.713 -21.376 -4.071 1.00 27.27 178 ARG A N 1
ATOM 1309 C CA . ARG A 1 179 ? 5.635 -21.897 -3.226 1.00 27.59 178 ARG A CA 1
ATOM 1310 C C . ARG A 1 179 ? 4.436 -22.347 -4.082 1.00 27.61 178 ARG A C 1
ATOM 1311 O O . ARG A 1 179 ? 3.963 -21.600 -4.941 1.00 27.34 178 ARG A O 1
ATOM 1319 N N . THR A 1 180 ? 3.963 -23.567 -3.830 1.00 27.64 179 THR A N 1
ATOM 1320 C CA . THR A 1 180 ? 2.862 -24.175 -4.585 1.00 27.76 179 THR A CA 1
ATOM 1321 C C . THR A 1 180 ? 1.674 -24.553 -3.689 1.00 28.00 179 THR A C 1
ATOM 1322 O O . THR A 1 180 ? 0.733 -25.222 -4.130 1.00 28.07 179 THR A O 1
ATOM 1326 N N . GLY A 1 181 ? 1.707 -24.120 -2.434 1.00 28.03 180 GLY A N 1
ATOM 1327 C CA . GLY A 1 181 ? 0.633 -24.438 -1.483 1.00 28.44 180 GLY A CA 1
ATOM 1328 C C . GLY A 1 181 ? 0.466 -23.283 -0.505 1.00 28.10 180 GLY A C 1
ATOM 1329 O O . GLY A 1 181 ? 1.301 -22.390 -0.494 1.00 28.34 180 GLY A O 1
ATOM 1330 N N . PRO A 1 182 ? -0.605 -23.294 0.316 1.00 28.30 181 PRO A N 1
ATOM 1331 C CA . PRO A 1 182 ? -0.976 -22.058 1.025 1.00 28.21 181 PRO A CA 1
ATOM 1332 C C . PRO A 1 182 ? -0.135 -21.669 2.240 1.00 28.31 181 PRO A C 1
ATOM 1333 O O . PRO A 1 182 ? -0.289 -20.562 2.744 1.00 28.02 181 PRO A O 1
ATOM 1337 N N . LEU A 1 183 ? 0.741 -22.552 2.702 1.00 28.38 182 LEU A N 1
ATOM 1338 C CA . LEU A 1 183 ? 1.462 -22.319 3.940 1.00 28.31 182 LEU A CA 1
ATOM 1339 C C . LEU A 1 183 ? 2.670 -21.416 3.718 1.00 28.33 182 LEU A C 1
ATOM 1340 O O . LEU A 1 183 ? 3.354 -21.529 2.700 1.00 28.80 182 LEU A O 1
ATOM 1345 N N . ASN A 1 184 ? 2.928 -20.514 4.664 1.00 27.67 183 ASN A N 1
ATOM 1346 C CA . ASN A 1 184 ? 4.186 -19.771 4.653 1.00 27.71 183 ASN A CA 1
ATOM 1347 C C . ASN A 1 184 ? 5.327 -20.747 4.976 1.00 26.84 183 ASN A C 1
ATOM 1348 O O . ASN A 1 184 ? 5.071 -21.979 5.276 1.00 27.25 183 ASN A O 1
ATOM 1353 N N . PHE A 1 185 ? 6.566 -20.227 4.872 1.00 25.91 184 PHE A N 1
ATOM 1354 C CA . PHE A 1 185 ? 7.749 -21.064 5.037 1.00 25.24 184 PHE A CA 1
ATOM 1355 C C . PHE A 1 185 ? 7.831 -21.675 6.436 1.00 25.05 184 PHE A C 1
ATOM 1356 O O . PHE A 1 185 ? 8.116 -22.855 6.587 1.00 24.44 184 PHE A O 1
ATOM 1364 N N . VAL A 1 186 ? 7.596 -20.864 7.466 1.00 24.84 185 VAL A N 1
ATOM 1365 C CA . VAL A 1 186 ? 7.702 -21.335 8.836 1.00 25.38 185 VAL A CA 1
ATOM 1366 C C . VAL A 1 186 ? 6.544 -22.257 9.246 1.00 25.91 185 VAL A C 1
ATOM 1367 O O . VAL A 1 186 ? 6.772 -23.305 9.848 1.00 26.15 185 VAL A O 1
ATOM 1371 N N . THR A 1 187 ? 5.313 -21.875 8.926 1.00 27.00 186 THR A N 1
ATOM 1372 C CA . THR A 1 187 ? 4.152 -22.732 9.205 1.00 27.46 186 THR A CA 1
ATOM 1373 C C . THR A 1 187 ? 4.304 -24.135 8.573 1.00 28.37 186 THR A C 1
ATOM 1374 O O . THR A 1 187 ? 3.947 -25.151 9.183 1.00 28.53 186 THR A O 1
ATOM 1378 N N . CYS A 1 188 ? 4.834 -24.181 7.352 1.00 29.82 187 CYS A N 1
ATOM 1379 C CA . CYS A 1 188 ? 4.994 -25.449 6.622 1.00 29.96 187 CYS A CA 1
ATOM 1380 C C . CYS A 1 188 ? 5.905 -26.388 7.388 1.00 29.65 187 CYS A C 1
ATOM 1381 O O . CYS A 1 188 ? 5.597 -27.607 7.523 1.00 29.79 187 CYS A O 1
ATOM 1384 N N . MET A 1 189 ? 7.015 -25.835 7.902 1.00 29.00 188 MET A N 1
ATOM 1385 C CA . MET A 1 189 ? 7.959 -26.639 8.664 1.00 28.90 188 MET A CA 1
ATOM 1386 C C . MET A 1 189 ? 7.325 -27.119 9.983 1.00 28.89 188 MET A C 1
ATOM 1387 O O . MET A 1 189 ? 7.367 -28.420 10.306 1.00 28.90 188 MET A O 1
ATOM 1392 N N . ARG A 1 190 ? 6.753 -26.123 10.742 1.00 28.34 189 ARG A N 1
ATOM 1393 C CA . ARG A 1 190 ? 6.181 -26.436 12.052 1.00 27.83 189 ARG A CA 1
ATOM 1394 C C . ARG A 1 190 ? 5.096 -27.511 11.945 1.00 27.78 189 ARG A C 1
ATOM 1395 O O . ARG A 1 190 ? 5.093 -28.473 12.715 1.00 26.97 189 ARG A O 1
ATOM 1403 N N . GLU A 1 191 ? 4.196 -27.352 10.979 1.00 28.25 190 GLU A N 1
ATOM 1404 C CA . GLU A 1 191 ? 3.070 -28.280 10.811 1.00 28.85 190 GLU A CA 1
ATOM 1405 C C . GLU A 1 191 ? 3.497 -29.676 10.338 1.00 29.10 190 GLU A C 1
ATOM 1406 O O . GLU A 1 191 ? 2.823 -30.668 10.628 1.00 29.33 190 GLU A O 1
ATOM 1412 N N . THR A 1 192 ? 4.601 -29.743 9.592 1.00 29.39 191 THR A N 1
ATOM 1413 C CA . THR A 1 192 ? 5.190 -31.009 9.174 1.00 29.51 191 THR A CA 1
ATOM 1414 C C . THR A 1 192 ? 5.737 -31.764 10.387 1.00 29.20 191 THR A C 1
ATOM 1415 O O . THR A 1 192 ? 5.517 -32.971 10.511 1.00 29.18 191 THR A O 1
ATOM 1419 N N . LEU A 1 193 ? 6.439 -31.053 11.273 1.00 28.86 192 LEU A N 1
ATOM 1420 C CA . LEU A 1 193 ? 7.020 -31.673 12.471 1.00 29.14 192 LEU A CA 1
ATOM 1421 C C . LEU A 1 193 ? 5.942 -32.228 13.414 1.00 29.25 192 LEU A C 1
ATOM 1422 O O . LEU A 1 193 ? 6.092 -33.331 13.946 1.00 28.68 192 LEU A O 1
ATOM 1427 N N . GLU A 1 194 ? 4.862 -31.465 13.593 1.00 29.85 193 GLU A N 1
ATOM 1428 C CA . GLU A 1 194 ? 3.729 -31.839 14.461 1.00 29.95 193 GLU A CA 1
ATOM 1429 C C . GLU A 1 194 ? 2.979 -33.065 13.923 1.00 29.53 193 GLU A C 1
ATOM 1430 O O . GLU A 1 194 ? 2.618 -33.990 14.670 1.00 29.38 193 GLU A O 1
ATOM 1436 N N . LYS A 1 195 ? 2.720 -33.029 12.620 1.00 29.25 194 LYS A N 1
ATOM 1437 C CA . LYS A 1 195 ? 2.088 -34.137 11.905 1.00 28.97 194 LYS A CA 1
ATOM 1438 C C . LYS A 1 195 ? 2.888 -35.431 12.035 1.00 28.93 194 LYS A C 1
ATOM 1439 O O . LYS A 1 195 ? 2.318 -36.493 12.253 1.00 28.73 194 LYS A O 1
ATOM 1445 N N . HIS A 1 196 ? 4.206 -35.336 11.918 1.00 28.88 195 HIS A N 1
ATOM 1446 C CA . HIS A 1 196 ? 5.062 -36.498 12.066 1.00 28.25 195 HIS A CA 1
ATOM 1447 C C . HIS A 1 196 ? 5.242 -36.958 13.522 1.00 28.17 195 HIS A C 1
ATOM 1448 O O . HIS A 1 196 ? 5.110 -38.154 13.802 1.00 28.75 195 HIS A O 1
ATOM 1455 N N . TYR A 1 197 ? 5.507 -36.028 14.446 1.00 28.14 196 TYR A N 1
ATOM 1456 C CA . TYR A 1 197 ? 5.922 -36.399 15.815 1.00 27.93 196 TYR A CA 1
ATOM 1457 C C . TYR A 1 197 ? 4.843 -36.358 16.914 1.00 27.98 196 TYR A C 1
ATOM 1458 O O . TYR A 1 197 ? 5.069 -36.901 18.000 1.00 28.06 196 TYR A O 1
ATOM 1467 N N . GLY A 1 198 ? 3.709 -35.701 16.667 1.00 27.76 197 GLY A N 1
A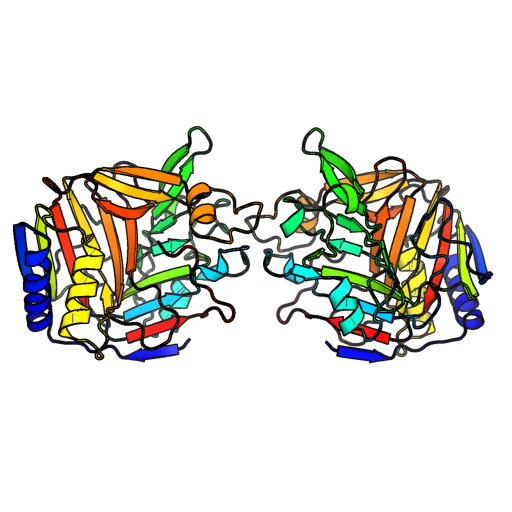TOM 1468 C CA . GLY A 1 198 ? 2.584 -35.725 17.613 1.00 28.18 197 GLY A CA 1
ATOM 1469 C C . GLY A 1 198 ? 2.917 -35.328 19.052 1.00 28.56 197 GLY A C 1
ATOM 1470 O O . GLY A 1 198 ? 3.355 -34.199 19.310 1.00 28.51 197 GLY A O 1
ATOM 1471 N N . ASN A 1 199 ? 2.739 -36.268 19.980 1.00 29.00 198 ASN A N 1
ATOM 1472 C CA . ASN A 1 199 ? 2.887 -36.008 21.423 1.00 29.61 198 ASN A CA 1
ATOM 1473 C C . ASN A 1 199 ? 4.298 -35.627 21.906 1.00 29.82 198 ASN A C 1
ATOM 1474 O O . ASN A 1 199 ? 4.446 -35.104 23.017 1.00 30.01 198 ASN A O 1
ATOM 1479 N N . LYS A 1 200 ? 5.316 -35.868 21.076 1.00 29.72 199 LYS A N 1
ATOM 1480 C CA . LYS A 1 200 ? 6.713 -35.565 21.412 1.00 29.31 199 LYS A CA 1
ATOM 1481 C C . LYS A 1 200 ? 7.139 -34.202 20.830 1.00 28.89 199 LYS A C 1
ATOM 1482 O O . LYS A 1 200 ? 7.572 -34.135 19.672 1.00 29.14 199 LYS A O 1
ATOM 1488 N N . PRO A 1 201 ? 7.057 -33.123 21.633 1.00 27.87 200 PRO A N 1
ATOM 1489 C CA . PRO A 1 201 ? 7.201 -31.769 21.083 1.00 27.40 200 PRO A CA 1
ATOM 1490 C C . PRO A 1 201 ? 8.589 -31.515 20.530 1.00 26.29 200 PRO A C 1
ATOM 1491 O O . PRO A 1 201 ? 9.572 -32.039 21.067 1.00 25.78 200 PRO A O 1
ATOM 1495 N N . ILE A 1 202 ? 8.646 -30.735 19.450 1.00 25.40 201 ILE A N 1
ATOM 1496 C CA . ILE A 1 202 ? 9.906 -30.324 18.849 1.00 24.87 201 ILE A CA 1
ATOM 1497 C C . ILE A 1 202 ? 9.928 -28.816 18.774 1.00 24.10 201 ILE A C 1
ATOM 1498 O O . ILE A 1 202 ? 8.939 -28.193 18.386 1.00 23.89 201 ILE A O 1
ATOM 1503 N N . GLY A 1 203 ? 11.058 -28.240 19.151 1.00 23.81 202 GLY A N 1
ATOM 1504 C CA . GLY A 1 203 ? 11.257 -26.811 19.032 1.00 23.34 202 GLY A CA 1
ATOM 1505 C C . GLY A 1 203 ? 12.417 -26.557 18.102 1.00 23.42 202 GLY A C 1
ATOM 1506 O O . GLY A 1 203 ? 13.392 -27.302 18.112 1.00 23.37 202 GLY A O 1
ATOM 1507 N N . MET A 1 204 ? 12.320 -25.477 17.338 1.00 23.95 203 MET A N 1
ATOM 1508 C CA . MET A 1 204 ? 13.286 -25.177 16.310 1.00 24.23 203 MET A CA 1
ATOM 1509 C C . MET A 1 204 ? 13.516 -23.681 16.175 1.00 23.90 203 MET A C 1
ATOM 1510 O O . MET A 1 204 ? 12.600 -22.870 16.370 1.00 23.63 203 MET A O 1
ATOM 1515 N N . GLY A 1 205 ? 14.763 -23.337 15.872 1.00 23.67 204 GLY A N 1
ATOM 1516 C CA . GLY A 1 205 ? 15.130 -21.992 15.514 1.00 23.04 204 GLY A CA 1
ATOM 1517 C C . GLY A 1 205 ? 16.348 -21.944 14.620 1.00 23.13 204 GLY A C 1
ATOM 1518 O O . GLY A 1 205 ? 16.838 -22.957 14.136 1.00 23.59 204 GLY A O 1
ATOM 1519 N N . GLY A 1 206 ? 16.838 -20.728 14.422 1.00 23.19 205 GLY A N 1
ATOM 1520 C CA . GLY A 1 206 ? 18.003 -20.479 13.594 1.00 22.85 205 GLY A CA 1
ATOM 1521 C C . GLY A 1 206 ? 17.765 -19.228 12.788 1.00 23.29 205 GLY A C 1
ATOM 1522 O O . GLY A 1 206 ? 17.297 -18.220 13.321 1.00 23.10 205 GLY A O 1
ATOM 1523 N N . THR A 1 207 ? 18.094 -19.287 11.502 1.00 23.12 206 THR A N 1
ATOM 1524 C CA . THR A 1 207 ? 17.966 -18.100 10.647 1.00 23.46 206 THR A CA 1
ATOM 1525 C C . THR A 1 207 ? 17.683 -18.539 9.216 1.00 22.70 206 THR A C 1
ATOM 1526 O O . THR A 1 207 ? 18.074 -19.634 8.814 1.00 23.80 206 THR A O 1
ATOM 1530 N N . PHE A 1 208 ? 16.963 -17.706 8.470 1.00 23.10 207 PHE A N 1
ATOM 1531 C CA . PHE A 1 208 ? 16.833 -17.911 7.030 1.00 22.78 207 PHE A CA 1
ATOM 1532 C C . PHE A 1 208 ? 16.843 -16.597 6.263 1.00 22.87 207 PHE A C 1
ATOM 1533 O O . PHE A 1 208 ? 16.490 -15.535 6.811 1.00 22.89 207 PHE A O 1
ATOM 1541 N N . ILE A 1 209 ? 17.276 -16.695 5.009 1.00 22.58 208 ILE A N 1
ATOM 1542 C CA . ILE A 1 209 ? 17.266 -15.592 4.068 1.00 23.16 208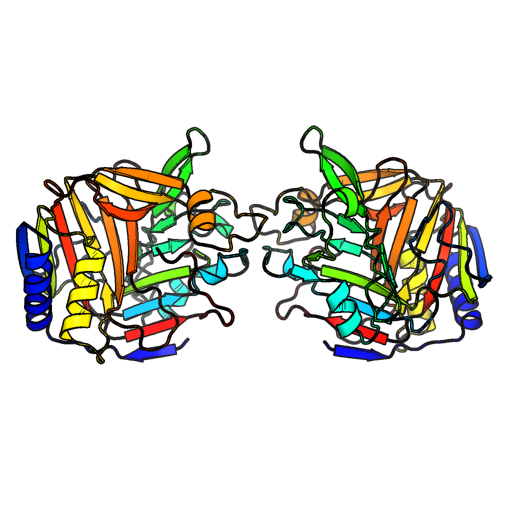 ILE A CA 1
ATOM 1543 C C . ILE A 1 209 ? 16.107 -15.830 3.110 1.00 22.68 208 ILE A C 1
ATOM 1544 O O . ILE A 1 209 ? 15.972 -16.920 2.532 1.00 22.68 208 ILE A O 1
ATOM 1549 N N . ILE A 1 210 ? 15.307 -14.792 2.916 1.00 22.67 209 ILE A N 1
ATOM 1550 C CA . ILE A 1 210 ? 14.421 -14.710 1.779 1.00 23.27 209 ILE A CA 1
ATOM 1551 C C . ILE A 1 210 ? 15.271 -14.062 0.674 1.00 23.41 209 ILE A C 1
ATOM 1552 O O . ILE A 1 210 ? 15.577 -12.876 0.729 1.00 23.60 209 ILE A O 1
ATOM 1557 N N . GLN A 1 211 ? 15.685 -14.864 -0.300 1.00 24.18 210 GLN A N 1
ATOM 1558 C CA . GLN A 1 211 ? 16.665 -14.432 -1.295 1.00 24.17 210 GLN A CA 1
ATOM 1559 C C . GLN A 1 211 ? 16.025 -13.695 -2.461 1.00 24.21 210 GLN A C 1
ATOM 1560 O O . GLN A 1 211 ? 16.647 -12.816 -3.067 1.00 24.14 210 GLN A O 1
ATOM 1566 N N . LYS A 1 212 ? 14.796 -14.086 -2.783 1.00 23.79 211 LYS A N 1
ATOM 1567 C CA . LYS A 1 212 ? 14.015 -13.469 -3.842 1.00 23.67 211 LYS A CA 1
ATOM 1568 C C . LYS A 1 212 ? 12.569 -13.417 -3.367 1.00 23.48 211 LYS A C 1
ATOM 1569 O O . LYS A 1 212 ? 12.164 -14.234 -2.544 1.00 22.49 211 LYS A O 1
ATOM 1575 N N . GLY A 1 213 ? 11.811 -12.458 -3.899 1.00 23.71 212 GLY A N 1
ATOM 1576 C CA . GLY A 1 213 ? 10.382 -12.341 -3.645 1.00 23.87 212 GLY A CA 1
ATOM 1577 C C . GLY A 1 213 ? 9.999 -11.190 -2.726 1.00 24.43 212 GLY A C 1
ATOM 1578 O O . GLY A 1 213 ? 10.842 -10.394 -2.306 1.00 24.27 212 GLY A O 1
ATOM 1579 N N . LYS A 1 214 ? 8.704 -11.098 -2.425 1.00 24.53 213 LYS A N 1
ATOM 1580 C CA . LYS A 1 214 ? 8.194 -10.088 -1.507 1.00 24.66 213 LYS A CA 1
ATOM 1581 C C . LYS A 1 214 ? 7.407 -10.760 -0.389 1.00 24.13 213 LYS A C 1
ATOM 1582 O O . LYS A 1 214 ? 7.002 -11.913 -0.518 1.00 23.50 213 LYS A O 1
ATOM 1588 N N . VAL A 1 215 ? 7.223 -10.046 0.716 1.00 24.19 214 VAL A N 1
ATOM 1589 C CA . VAL A 1 215 ? 6.491 -10.577 1.870 1.00 24.55 214 VAL A CA 1
ATOM 1590 C C . VAL A 1 215 ? 5.491 -9.578 2.430 1.00 24.92 214 VAL A C 1
ATOM 1591 O O . VAL A 1 215 ? 5.664 -8.376 2.273 1.00 25.04 214 VAL A O 1
ATOM 1595 N N . LYS A 1 216 ? 4.460 -10.092 3.100 1.00 25.41 215 LYS A N 1
ATOM 1596 C CA . LYS A 1 216 ? 3.589 -9.266 3.937 1.00 25.86 215 LYS A CA 1
ATOM 1597 C C . LYS A 1 216 ? 4.208 -9.258 5.326 1.00 25.09 215 LYS A C 1
ATOM 1598 O O . LYS A 1 216 ? 4.473 -10.316 5.885 1.00 24.84 215 LYS A O 1
ATOM 1604 N N . SER A 1 217 ? 4.445 -8.066 5.863 1.00 24.98 216 SER A N 1
ATOM 1605 C CA . SER A 1 217 ? 4.945 -7.905 7.223 1.00 25.30 216 SER A CA 1
ATOM 1606 C C . SER A 1 217 ? 4.079 -6.918 7.996 1.00 25.18 216 SER A C 1
ATOM 1607 O O . SER A 1 217 ? 3.131 -6.350 7.448 1.00 24.91 216 SER A O 1
ATOM 1610 N N . HIS A 1 218 ? 4.410 -6.703 9.262 1.00 25.15 217 HIS A N 1
ATOM 1611 C CA . HIS A 1 218 ? 3.833 -5.588 10.000 1.00 25.23 217 HIS A CA 1
ATOM 1612 C C . HIS A 1 218 ? 4.846 -4.974 10.959 1.00 25.02 217 HIS A C 1
ATOM 1613 O O . HIS A 1 218 ? 5.843 -5.615 11.330 1.00 24.48 217 HIS A O 1
ATOM 1620 N N . ILE A 1 219 ? 4.581 -3.726 11.338 1.00 25.25 218 ILE A N 1
ATOM 1621 C CA . ILE A 1 219 ? 5.266 -3.061 12.445 1.00 25.46 218 ILE A CA 1
ATOM 1622 C C . ILE A 1 219 ? 4.216 -2.417 13.378 1.00 25.66 218 ILE A C 1
ATOM 1623 O O . ILE A 1 219 ? 3.250 -1.811 12.905 1.00 24.97 218 ILE A O 1
ATOM 1628 N N . MET A 1 220 ? 4.393 -2.554 14.692 1.00 25.77 219 MET A N 1
ATOM 1629 C CA . MET A 1 220 ? 3.505 -1.874 15.650 1.00 26.99 219 MET A CA 1
ATOM 1630 C C . MET A 1 220 ? 3.720 -0.364 15.633 1.00 26.60 219 MET A C 1
ATOM 1631 O O . MET A 1 220 ? 4.851 0.086 15.496 1.00 25.86 219 MET A O 1
ATOM 1637 N N . PRO A 1 221 ? 2.644 0.425 15.844 1.00 26.56 220 PRO A N 1
ATOM 1638 C CA . PRO A 1 221 ? 2.762 1.879 15.958 1.00 26.81 220 PRO A CA 1
ATOM 1639 C C . PRO A 1 221 ? 3.669 2.323 17.089 1.00 26.23 220 PRO A C 1
ATOM 1640 O O . PRO A 1 221 ? 3.876 1.569 18.018 1.00 25.38 220 PRO A O 1
ATOM 1644 N N . ALA A 1 222 ? 4.154 3.562 17.012 1.00 26.00 221 ALA A N 1
ATOM 1645 C CA . ALA A 1 222 ? 5.084 4.119 17.997 1.00 25.86 221 ALA A CA 1
ATOM 1646 C C . ALA A 1 222 ? 4.502 4.263 19.401 1.00 25.96 221 ALA A C 1
ATOM 1647 O O . ALA A 1 222 ? 5.251 4.289 20.372 1.00 25.47 221 ALA A O 1
ATOM 1649 N N . GLU A 1 223 ? 3.180 4.385 19.506 1.00 26.06 222 GLU A N 1
ATOM 1650 C CA . GLU A 1 223 ? 2.524 4.537 20.806 1.00 26.09 222 GLU A CA 1
ATOM 1651 C C . GLU A 1 223 ? 1.450 3.467 20.985 1.00 25.49 222 GLU A C 1
ATOM 1652 O O . GLU A 1 223 ? 0.827 3.024 20.022 1.00 24.80 222 GLU A O 1
ATOM 1658 N N . PHE A 1 224 ? 1.243 3.058 22.232 1.00 24.72 223 PHE A N 1
ATOM 1659 C CA . PHE A 1 224 ? 0.267 2.027 22.539 1.00 24.38 223 PHE A CA 1
ATOM 1660 C C . PHE A 1 224 ? -1.141 2.590 22.562 1.00 24.03 223 PHE A C 1
ATOM 1661 O O . PHE A 1 224 ? -1.352 3.765 22.875 1.00 23.78 223 PHE A O 1
ATOM 1669 N N . SER A 1 225 ? -2.111 1.737 22.253 1.00 24.30 224 SER A N 1
ATOM 1670 C CA . SER A 1 225 ? -3.519 2.145 22.235 1.00 24.90 224 SER A CA 1
ATOM 1671 C C . SER A 1 225 ? -4.015 2.566 23.626 1.00 25.02 224 SER A C 1
ATOM 1672 O O . SER A 1 225 ? -3.590 1.991 24.628 1.00 24.89 224 SER A O 1
ATOM 1675 N N . SER A 1 226 ? -4.881 3.581 23.673 1.00 26.44 225 SER A N 1
ATOM 1676 C CA . SER A 1 226 ? -5.559 3.985 24.922 1.00 26.86 225 SER A CA 1
ATOM 1677 C C . SER A 1 226 ? -6.705 3.037 25.235 1.00 27.04 225 SER A C 1
ATOM 1678 O O . SER A 1 226 ? -6.957 2.725 26.405 1.00 27.56 225 SER A O 1
ATOM 1681 N N . CYS A 1 227 ? -7.408 2.608 24.184 1.00 27.29 226 CYS A N 1
ATOM 1682 C CA . CYS A 1 227 ? -8.522 1.683 24.314 1.00 27.69 226 CYS A CA 1
ATOM 1683 C C . CYS A 1 227 ? -8.097 0.250 24.083 1.00 26.08 226 CYS A C 1
ATOM 1684 O O . CYS A 1 227 ? -7.171 -0.018 23.293 1.00 25.93 226 CYS A O 1
ATOM 1687 N N . PRO A 1 228 ? -8.795 -0.685 24.745 1.00 24.87 227 PRO A N 1
ATOM 1688 C CA . PRO A 1 228 ? -8.429 -2.072 24.634 1.00 24.10 227 PRO A CA 1
ATOM 1689 C C . PRO A 1 228 ? -8.644 -2.603 23.207 1.00 23.38 227 PRO A C 1
ATOM 1690 O O . PRO A 1 228 ? -9.672 -2.335 22.580 1.00 23.03 227 PRO A O 1
ATOM 1694 N N . LEU A 1 229 ? -7.654 -3.336 22.726 1.00 22.90 228 LEU A N 1
ATOM 1695 C CA . LEU A 1 229 ? -7.726 -4.048 21.456 1.00 22.78 228 LEU A CA 1
ATOM 1696 C C . LEU A 1 229 ? -8.182 -5.464 21.782 1.00 22.52 228 LEU A C 1
ATOM 1697 O O . LEU A 1 229 ? -7.394 -6.282 22.245 1.00 22.16 228 LEU A O 1
ATOM 1702 N N . ASN A 1 230 ? -9.466 -5.735 21.559 1.00 22.55 229 ASN A N 1
ATOM 1703 C CA . ASN A 1 230 ? -10.120 -6.955 22.053 1.00 23.09 229 ASN A CA 1
ATOM 1704 C C . ASN A 1 230 ? -10.275 -8.102 21.045 1.00 23.62 229 ASN A C 1
ATOM 1705 O O . ASN A 1 230 ? -10.740 -9.179 21.414 1.00 23.42 229 ASN A O 1
ATOM 1710 N N . SER A 1 231 ? -9.910 -7.865 19.790 1.00 24.10 230 SER A N 1
ATOM 1711 C CA . SER A 1 231 ? -10.023 -8.889 18.750 1.00 24.43 230 SER A CA 1
ATOM 1712 C C . SER A 1 231 ? -8.915 -8.741 17.724 1.00 25.20 230 SER A C 1
ATOM 1713 O O . SER A 1 231 ? -8.289 -7.686 17.617 1.00 25.39 230 SER A O 1
ATOM 1716 N N . ASP A 1 232 ? -8.687 -9.812 16.972 1.00 25.73 231 ASP A N 1
ATOM 1717 C CA . ASP A 1 232 ? -7.679 -9.825 15.930 1.00 26.36 231 ASP A CA 1
ATOM 1718 C C . ASP A 1 232 ? -7.966 -8.747 14.886 1.00 26.58 231 ASP A C 1
ATOM 1719 O O . ASP A 1 232 ? -7.047 -8.109 14.385 1.00 26.28 231 ASP A O 1
ATOM 1724 N N . GLU A 1 233 ? -9.241 -8.527 14.579 1.00 26.78 232 GLU A N 1
ATOM 1725 C CA . GLU A 1 233 ? -9.630 -7.460 13.647 1.00 27.57 232 GLU A CA 1
ATOM 1726 C C . GLU A 1 233 ? -9.230 -6.068 14.172 1.00 26.75 232 GLU A C 1
ATOM 1727 O O . GLU A 1 233 ? -8.733 -5.226 13.398 1.00 27.22 232 GLU A O 1
ATOM 1733 N N . GLU A 1 234 ? -9.444 -5.833 15.471 1.00 26.46 233 GLU A N 1
ATOM 1734 C CA . GLU A 1 234 ? -9.042 -4.580 16.116 1.00 25.90 233 GLU A CA 1
ATOM 1735 C C . GLU A 1 234 ? -7.510 -4.458 16.174 1.00 25.44 233 GLU A C 1
ATOM 1736 O O . GLU A 1 234 ? -6.938 -3.388 15.947 1.00 25.25 233 GLU A O 1
ATOM 1742 N N . VAL A 1 235 ? -6.842 -5.562 16.471 1.00 24.79 234 VAL A N 1
ATOM 1743 C CA . VAL A 1 235 ? -5.382 -5.546 16.520 1.00 24.81 234 VAL A CA 1
ATOM 1744 C C . VAL A 1 235 ? -4.795 -5.203 15.150 1.00 25.19 234 VAL A C 1
ATOM 1745 O O . VAL A 1 235 ? -3.917 -4.342 15.038 1.00 25.30 234 VAL A O 1
ATOM 1749 N N . ASN A 1 236 ? -5.292 -5.862 14.111 1.00 25.17 235 ASN A N 1
ATOM 1750 C CA . ASN A 1 236 ? -4.762 -5.651 12.762 1.00 25.34 235 ASN A CA 1
ATOM 1751 C C . ASN A 1 236 ? -5.019 -4.238 12.226 1.00 25.29 235 ASN A C 1
ATOM 1752 O O . ASN A 1 236 ? -4.291 -3.762 11.360 1.00 26.17 235 ASN A O 1
ATOM 1757 N N . LYS A 1 237 ? -6.039 -3.564 12.745 1.00 25.03 236 LYS A N 1
ATOM 1758 C CA . LYS A 1 237 ? -6.286 -2.169 12.389 1.00 25.38 236 LYS A CA 1
ATOM 1759 C C . LYS A 1 237 ? -5.277 -1.226 13.048 1.00 24.76 236 LYS A C 1
ATOM 1760 O O . LYS A 1 237 ? -4.955 -0.176 12.502 1.00 24.99 236 LYS A O 1
ATOM 1763 N N . TRP A 1 238 ? -4.796 -1.597 14.228 1.00 24.90 237 TRP A N 1
ATOM 1764 C CA . TRP A 1 238 ? -3.822 -0.794 14.971 1.00 24.50 237 TRP A CA 1
ATOM 1765 C C . TRP A 1 238 ? -2.407 -0.961 14.404 1.00 24.65 237 TRP A C 1
ATOM 1766 O O . TRP A 1 238 ? -1.668 0.013 14.251 1.00 24.21 237 TRP A O 1
ATOM 1777 N N . LEU A 1 239 ? -2.052 -2.203 14.084 1.00 24.31 238 LEU A N 1
ATOM 1778 C CA . LEU A 1 239 ? -0.781 -2.521 13.416 1.00 24.56 238 LEU A CA 1
ATOM 1779 C C . LEU A 1 239 ? -0.675 -1.885 12.027 1.00 24.64 238 LEU A C 1
ATOM 1780 O O . LEU A 1 239 ? -1.679 -1.690 11.345 1.00 24.34 238 LEU A O 1
ATOM 1785 N N . HIS A 1 240 ? 0.560 -1.583 11.631 1.00 25.44 239 HIS A N 1
ATOM 1786 C CA . HIS A 1 240 ? 0.873 -1.109 10.286 1.00 26.07 239 HIS A CA 1
ATOM 1787 C C . HIS A 1 240 ? 1.413 -2.255 9.431 1.00 26.10 239 HIS A C 1
ATOM 1788 O O . HIS A 1 240 ? 2.384 -2.915 9.808 1.00 25.88 239 HIS A O 1
ATOM 1795 N N . PHE A 1 241 ? 0.771 -2.482 8.284 1.00 26.20 240 PHE A N 1
ATOM 1796 C CA . PHE A 1 241 ? 1.156 -3.558 7.362 1.00 26.58 240 PHE A CA 1
ATOM 1797 C C . PHE A 1 241 ? 1.914 -3.045 6.140 1.00 26.24 240 PHE A C 1
ATOM 1798 O O . PHE A 1 241 ? 1.651 -1.949 5.644 1.00 25.99 240 PHE A O 1
ATOM 1806 N N . TYR A 1 242 ? 2.853 -3.864 5.670 1.00 26.26 241 TYR A N 1
ATOM 1807 C CA . TYR A 1 242 ? 3.734 -3.523 4.538 1.00 26.58 241 TYR A CA 1
ATOM 1808 C C . TYR A 1 242 ? 3.928 -4.695 3.597 1.00 26.55 241 TYR A C 1
ATOM 1809 O O . TYR A 1 242 ? 3.709 -5.848 3.965 1.00 26.38 241 TYR A O 1
ATOM 1818 N N . GLU A 1 243 ? 4.343 -4.375 2.374 1.00 26.99 242 GLU A N 1
ATOM 1819 C CA . GLU A 1 243 ? 4.971 -5.342 1.488 1.00 27.26 242 GLU A CA 1
ATOM 1820 C C . GLU A 1 243 ? 6.449 -4.970 1.387 1.00 26.87 242 GLU A C 1
ATOM 1821 O O . GLU A 1 243 ? 6.792 -3.870 0.950 1.00 27.34 242 GLU A O 1
ATOM 1827 N N . MET A 1 244 ? 7.313 -5.884 1.805 1.00 26.17 243 MET A N 1
ATOM 1828 C CA . MET A 1 244 ? 8.757 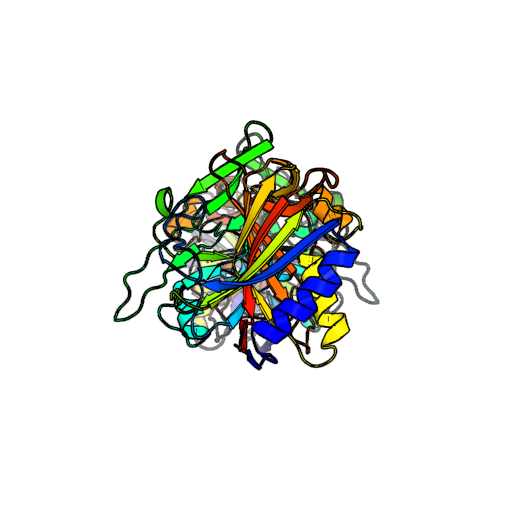-5.651 1.800 1.00 25.80 243 MET A CA 1
ATOM 1829 C C . MET A 1 244 ? 9.440 -6.643 0.874 1.00 24.91 243 MET A C 1
ATOM 1830 O O . MET A 1 244 ? 8.887 -7.700 0.582 1.00 24.31 243 MET A O 1
ATOM 1835 N N . LYS A 1 245 ? 10.639 -6.286 0.422 1.00 24.59 244 LYS A N 1
ATOM 1836 C CA . LYS A 1 245 ? 11.333 -7.041 -0.627 1.00 24.35 244 LYS A CA 1
ATOM 1837 C C . LYS A 1 245 ? 12.648 -7.704 -0.191 1.00 23.88 244 LYS A C 1
ATOM 1838 O O . LYS A 1 245 ? 13.337 -7.233 0.712 1.00 23.44 244 LYS A O 1
ATOM 1844 N N . ALA A 1 246 ? 12.985 -8.788 -0.886 1.00 23.53 245 ALA A N 1
ATOM 1845 C CA . ALA A 1 246 ? 14.248 -9.487 -0.705 1.00 23.13 245 ALA A CA 1
ATOM 1846 C C . ALA A 1 246 ? 15.437 -8.581 -1.051 1.00 23.09 245 ALA A C 1
ATOM 1847 O O . ALA A 1 246 ? 15.290 -7.630 -1.836 1.00 22.79 245 ALA A O 1
ATOM 1849 N N . PRO A 1 247 ? 16.625 -8.872 -0.475 1.00 23.17 246 PRO A N 1
ATOM 1850 C CA . PRO A 1 247 ? 16.920 -9.925 0.504 1.00 23.16 246 PRO A CA 1
ATOM 1851 C C . PRO A 1 247 ? 16.619 -9.516 1.950 1.00 23.43 246 PRO A C 1
ATOM 1852 O O . PRO A 1 247 ? 16.902 -8.381 2.343 1.00 23.49 246 PRO A O 1
ATOM 1856 N N . LEU A 1 248 ? 16.078 -10.461 2.719 1.00 23.00 247 LEU A N 1
ATOM 1857 C CA . LEU A 1 248 ? 15.689 -10.251 4.113 1.00 22.77 247 LEU A CA 1
ATOM 1858 C C . LEU A 1 248 ? 16.289 -11.363 4.983 1.00 23.10 247 LEU A C 1
ATOM 1859 O O . LEU A 1 248 ? 16.236 -12.535 4.612 1.00 23.44 247 LEU A O 1
ATOM 1864 N N . VAL A 1 249 ? 16.858 -10.991 6.128 1.00 22.59 248 VAL A N 1
ATOM 1865 C CA . VAL A 1 249 ? 17.433 -11.953 7.061 1.00 22.97 248 VAL A CA 1
ATOM 1866 C C . VAL A 1 249 ? 16.455 -12.157 8.213 1.00 22.59 248 VAL A C 1
ATOM 1867 O O . VAL A 1 249 ? 16.150 -11.214 8.956 1.00 22.78 248 VAL A O 1
ATOM 1871 N N . CYS A 1 250 ? 15.966 -13.394 8.337 1.00 22.85 249 CYS A N 1
ATOM 1872 C CA . CYS A 1 250 ? 14.822 -13.740 9.178 1.00 23.04 249 CYS A CA 1
ATOM 1873 C C . CYS A 1 250 ? 15.245 -14.619 10.339 1.00 23.16 249 CYS A C 1
ATOM 1874 O O . CYS A 1 250 ? 16.123 -15.475 10.193 1.00 22.90 249 CYS A O 1
ATOM 1877 N N . LEU A 1 251 ? 14.602 -14.396 11.484 1.00 23.49 250 LEU A N 1
ATOM 1878 C CA . LEU A 1 251 ? 14.917 -15.069 12.737 1.00 22.91 250 LEU A CA 1
ATOM 1879 C C . LEU A 1 251 ? 13.636 -15.714 13.276 1.00 23.69 250 LEU A C 1
ATOM 1880 O O . LEU A 1 251 ? 12.864 -15.051 13.956 1.00 23.95 250 LEU A O 1
ATOM 1885 N N . PRO A 1 252 ? 13.380 -16.976 12.920 1.00 23.05 251 PRO A N 1
ATOM 1886 C CA . PRO A 1 252 ? 12.187 -17.670 13.389 1.00 23.43 251 PRO A CA 1
ATOM 1887 C C . PRO A 1 252 ? 12.392 -18.515 14.637 1.00 23.70 251 PRO A C 1
ATOM 1888 O O . PRO A 1 252 ? 13.494 -19.049 14.879 1.00 23.33 251 PRO A O 1
ATOM 1892 N N . VAL A 1 253 ? 11.323 -18.617 15.419 1.00 24.11 252 VAL A N 1
ATOM 1893 C CA . VAL A 1 253 ? 11.240 -19.572 16.503 1.00 24.32 252 VAL A CA 1
ATOM 1894 C C . VAL A 1 253 ? 9.894 -20.267 16.380 1.00 23.72 252 VAL A C 1
ATOM 1895 O O . VAL A 1 253 ? 8.851 -19.607 16.294 1.00 23.96 252 VAL A O 1
ATOM 1899 N N . PHE A 1 254 ? 9.903 -21.594 16.333 1.00 23.87 253 PHE A N 1
ATOM 1900 C CA . PHE A 1 254 ? 8.657 -22.338 16.187 1.00 23.90 253 PHE A CA 1
ATOM 1901 C C . PHE A 1 254 ? 8.667 -23.656 16.948 1.00 24.35 253 PHE A C 1
ATOM 1902 O O . PHE A 1 254 ? 9.729 -24.264 17.145 1.00 24.56 253 PHE A O 1
ATOM 1910 N N . VAL A 1 255 ? 7.467 -24.072 17.373 1.00 25.01 254 VAL A N 1
ATOM 1911 C CA . VAL A 1 255 ? 7.276 -25.236 18.227 1.00 24.75 254 VAL A CA 1
ATOM 1912 C C . VAL A 1 255 ? 6.102 -26.039 17.664 1.00 25.21 254 VAL A C 1
ATOM 1913 O O . VAL A 1 255 ? 5.047 -25.484 17.383 1.00 25.40 254 VAL A O 1
ATOM 1917 N N . SER A 1 256 ? 6.307 -27.334 17.482 1.00 25.70 255 SER A N 1
ATOM 1918 C CA . SER A 1 256 ? 5.319 -28.176 16.788 1.00 25.79 255 SER A CA 1
ATOM 1919 C C . SER A 1 256 ? 4.018 -28.373 17.573 1.00 26.28 255 SER A C 1
ATOM 1920 O O . SER A 1 256 ? 2.929 -28.434 16.980 1.00 25.58 255 SER A O 1
ATOM 1923 N N . ARG A 1 257 ? 4.146 -28.504 18.891 1.00 26.16 256 ARG A N 1
ATOM 1924 C CA . ARG A 1 257 ? 3.001 -28.715 19.773 1.00 26.61 256 ARG A CA 1
ATOM 1925 C C . ARG A 1 257 ? 3.296 -28.084 21.136 1.00 27.32 256 ARG A C 1
ATOM 1926 O O . ARG A 1 257 ? 4.389 -28.258 21.689 1.00 28.43 256 ARG A O 1
ATOM 1928 N N . ASP A 1 258 ? 2.339 -27.305 21.634 1.00 27.33 257 ASP A N 1
ATOM 1929 C CA . ASP A 1 258 ? 2.412 -26.678 22.957 1.00 26.97 257 ASP A CA 1
ATOM 1930 C C . ASP A 1 258 ? 2.103 -27.744 24.016 1.00 27.35 257 ASP A C 1
ATOM 1931 O O . ASP A 1 258 ? 0.965 -28.221 24.089 1.00 27.59 257 ASP A O 1
ATOM 1936 N N . PRO A 1 259 ? 3.112 -28.149 24.816 1.00 27.45 258 PRO A N 1
ATOM 1937 C CA . PRO A 1 259 ? 2.831 -29.149 25.843 1.00 27.60 258 PRO A CA 1
ATOM 1938 C C . PRO A 1 259 ? 2.077 -28.592 27.051 1.00 27.18 258 PRO A C 1
ATOM 1939 O O . PRO A 1 259 ? 1.663 -29.362 27.915 1.00 26.81 258 PRO A O 1
ATOM 1943 N N . GLY A 1 260 ? 1.925 -27.268 27.113 1.00 26.77 259 GLY A N 1
ATOM 1944 C CA . GLY A 1 260 ? 1.058 -26.622 28.097 1.00 26.62 259 GLY A CA 1
ATOM 1945 C C . GLY A 1 260 ? 1.704 -25.439 28.789 1.00 26.46 259 GLY A C 1
ATOM 1946 O O . GLY A 1 260 ? 1.572 -25.297 29.997 1.00 26.65 259 GLY A O 1
ATOM 1947 N N . PHE A 1 261 ? 2.376 -24.580 28.024 1.00 26.74 260 PHE A N 1
ATOM 1948 C CA . PHE A 1 261 ? 3.059 -23.400 28.586 1.00 26.89 260 PHE A CA 1
ATOM 1949 C C . PHE A 1 261 ? 2.594 -22.077 27.985 1.00 26.85 260 PHE A C 1
ATOM 1950 O O . PHE A 1 261 ? 3.277 -21.071 28.127 1.00 26.50 260 PHE A O 1
ATOM 1958 N N . ASP A 1 262 ? 1.437 -22.079 27.330 1.00 27.06 261 ASP A N 1
ATOM 1959 C CA . ASP A 1 262 ? 0.885 -20.881 26.689 1.00 27.50 261 ASP A CA 1
ATOM 1960 C C . ASP A 1 262 ? 1.882 -20.263 25.704 1.00 27.14 261 ASP A C 1
ATOM 1961 O O . ASP A 1 262 ? 2.232 -19.097 25.788 1.00 27.53 261 ASP A O 1
ATOM 1966 N N . LEU A 1 263 ? 2.313 -21.089 24.758 1.00 26.90 262 LEU A N 1
ATOM 1967 C CA . LEU A 1 263 ? 3.366 -20.723 23.814 1.00 26.79 262 LEU A CA 1
ATOM 1968 C C . LEU A 1 263 ? 2.823 -20.024 22.580 1.00 27.02 262 LEU A C 1
ATOM 1969 O O . LEU A 1 263 ? 1.671 -20.270 22.139 1.00 27.16 262 LEU A O 1
ATOM 1974 N N . ARG A 1 264 ? 3.687 -19.177 22.031 1.00 27.17 263 ARG A N 1
ATOM 1975 C CA . ARG A 1 264 ? 3.583 -18.673 20.678 1.00 27.41 263 ARG A CA 1
ATOM 1976 C C . ARG A 1 264 ? 4.215 -19.751 19.812 1.00 27.09 263 ARG A C 1
ATOM 1977 O O . ARG A 1 264 ? 5.416 -20.007 19.910 1.00 26.56 263 ARG A O 1
ATOM 1985 N N . LEU A 1 265 ? 3.409 -20.401 18.984 1.00 26.27 264 LEU A N 1
ATOM 1986 C CA . LEU A 1 265 ? 3.904 -21.532 18.185 1.00 26.53 264 LEU A CA 1
ATOM 1987 C C . LEU A 1 265 ? 4.788 -21.143 17.002 1.00 26.39 264 LEU A C 1
ATOM 1988 O O . LEU A 1 265 ? 5.614 -21.950 16.568 1.00 26.44 264 LEU A O 1
ATOM 1993 N N . GLU A 1 266 ? 4.597 -19.933 16.472 1.00 26.79 265 GLU A N 1
ATOM 1994 C CA . GLU A 1 266 ? 5.382 -19.422 15.327 1.00 26.94 265 GLU A CA 1
ATOM 1995 C C . GLU A 1 266 ? 5.622 -17.936 15.496 1.00 26.08 265 GLU A C 1
ATOM 1996 O O . GLU A 1 266 ? 4.674 -17.169 15.649 1.00 25.85 265 GLU A O 1
ATOM 2002 N N . HIS A 1 267 ? 6.881 -17.507 15.437 1.00 24.77 266 HIS A N 1
ATOM 2003 C CA . HIS A 1 267 ? 7.166 -16.071 15.469 1.00 23.81 266 HIS A CA 1
ATOM 2004 C C . HIS A 1 267 ? 8.432 -15.786 14.725 1.00 23.51 266 HIS A C 1
ATOM 2005 O O . HIS A 1 267 ? 9.470 -16.327 15.093 1.00 23.36 266 HIS A O 1
ATOM 2012 N N . THR A 1 268 ? 8.350 -14.920 13.713 1.00 23.16 267 THR A N 1
ATOM 2013 C CA . THR A 1 268 ? 9.512 -14.606 12.871 1.00 22.70 267 THR A CA 1
ATOM 2014 C C . THR A 1 268 ? 9.631 -13.104 12.650 1.00 22.54 267 THR A C 1
ATOM 2015 O O . THR A 1 268 ? 8.696 -12.469 12.170 1.00 22.32 267 THR A O 1
ATOM 2019 N N . HIS A 1 269 ? 10.789 -12.550 13.010 1.00 21.90 268 HIS A N 1
ATOM 2020 C CA . HIS A 1 269 ? 11.112 -11.156 12.708 1.00 21.97 268 HIS A CA 1
ATOM 2021 C C . HIS A 1 269 ? 12.289 -11.108 11.743 1.00 21.58 268 HIS A C 1
ATOM 2022 O O . HIS A 1 269 ? 13.026 -12.070 11.629 1.00 22.55 268 HIS A O 1
ATOM 2029 N N . PHE A 1 270 ? 12.453 -10.004 11.027 1.00 21.98 269 PHE A N 1
ATOM 2030 C CA . PHE A 1 270 ? 13.547 -9.925 10.055 1.00 21.74 269 PHE A CA 1
ATOM 2031 C C . PHE A 1 270 ? 14.134 -8.519 9.948 1.00 22.29 269 PHE A C 1
ATOM 2032 O O . PHE A 1 270 ? 13.530 -7.534 10.403 1.00 21.65 269 PHE A O 1
ATOM 2040 N N . PHE A 1 271 ? 15.340 -8.469 9.403 1.00 22.51 270 PHE A N 1
ATOM 2041 C CA . PHE A 1 271 ? 16.045 -7.222 9.098 1.00 23.34 270 PHE A CA 1
ATOM 2042 C C . PHE A 1 271 ? 16.675 -7.364 7.724 1.00 23.35 270 PHE A C 1
ATOM 2043 O O . PHE A 1 271 ? 16.522 -8.391 7.072 1.00 23.75 270 PHE A O 1
ATOM 2051 N N . SER A 1 272 ? 17.334 -6.308 7.274 1.00 23.90 271 SER A N 1
ATOM 2052 C CA . SER A 1 272 ? 17.959 -6.288 5.956 1.00 24.18 271 SER A CA 1
ATOM 2053 C C . SER A 1 272 ? 18.972 -5.166 5.894 1.00 24.72 271 SER A C 1
ATOM 2054 O O . SER A 1 272 ? 19.068 -4.350 6.814 1.00 24.44 271 SER A O 1
ATOM 2057 N N . ARG A 1 273 ? 19.715 -5.122 4.790 1.00 25.37 272 ARG A N 1
ATOM 2058 C CA . ARG A 1 273 ? 20.707 -4.085 4.569 1.00 26.49 272 ARG A CA 1
ATOM 2059 C C . ARG A 1 273 ? 20.116 -2.922 3.796 1.00 26.00 272 ARG A C 1
ATOM 2060 O O . ARG A 1 273 ? 20.826 -1.967 3.488 1.00 26.48 272 ARG A O 1
ATOM 2068 N N . HIS A 1 274 ? 18.825 -3.010 3.481 1.00 25.79 273 HIS A N 1
ATOM 2069 C CA . HIS A 1 274 ? 18.145 -1.982 2.686 1.00 25.54 273 HIS A CA 1
ATOM 2070 C C . HIS A 1 274 ? 16.958 -1.307 3.412 1.00 25.43 273 HIS A C 1
ATOM 2071 O O . HIS A 1 274 ? 15.997 -0.862 2.782 1.00 25.18 273 HIS A O 1
ATOM 2078 N N . GLY A 1 275 ? 17.052 -1.216 4.738 1.00 25.27 274 GLY A N 1
ATOM 2079 C CA . GLY A 1 275 ? 16.115 -0.426 5.547 1.00 25.25 274 GLY A CA 1
ATOM 2080 C C . GLY A 1 275 ? 14.746 -1.020 5.850 1.00 24.82 274 GLY A C 1
ATOM 2081 O O . GLY A 1 275 ? 13.866 -0.306 6.309 1.00 25.48 274 GLY A O 1
ATOM 2082 N N . GLU A 1 276 ? 14.580 -2.322 5.620 1.00 24.42 275 GLU A N 1
ATOM 2083 C CA . GLU A 1 276 ? 13.301 -3.008 5.808 1.00 23.97 275 GLU A CA 1
ATOM 2084 C C . GLU A 1 276 ? 13.411 -4.073 6.884 1.00 23.81 275 GLU A C 1
ATOM 2085 O O . GLU A 1 276 ? 14.381 -4.809 6.926 1.00 22.96 275 GLU A O 1
ATOM 2091 N N . GLY A 1 277 ? 12.411 -4.125 7.760 1.00 23.53 276 GLY A N 1
ATOM 2092 C CA . GLY A 1 277 ? 12.337 -5.114 8.800 1.00 24.16 276 GLY A CA 1
ATOM 2093 C C . GLY A 1 277 ? 10.991 -5.112 9.486 1.00 24.24 276 GLY A C 1
ATOM 2094 O O . GLY A 1 277 ? 10.181 -4.218 9.276 1.00 24.49 276 GLY A O 1
ATOM 2095 N N . GLY A 1 278 ? 10.772 -6.115 10.332 1.00 24.23 277 GLY A N 1
ATOM 2096 C CA . GLY A 1 278 ? 9.532 -6.230 11.091 1.00 24.40 277 GLY A CA 1
ATOM 2097 C C . GLY A 1 278 ? 9.129 -7.667 11.301 1.00 24.08 277 GLY A C 1
ATOM 2098 O O . GLY A 1 278 ? 9.984 -8.561 11.345 1.00 23.68 277 GLY A O 1
ATOM 2099 N N . HIS A 1 279 ? 7.817 -7.866 11.411 1.00 24.04 278 HIS A N 1
ATOM 2100 C CA . HIS A 1 279 ? 7.189 -9.141 11.733 1.00 24.27 278 HIS A CA 1
ATOM 2101 C C . HIS A 1 279 ? 6.692 -9.790 10.450 1.00 24.39 278 HIS A C 1
ATOM 2102 O O . HIS A 1 279 ? 5.890 -9.196 9.729 1.00 24.32 278 HIS A O 1
ATOM 2109 N N . TYR A 1 280 ? 7.178 -11.004 10.175 1.00 24.84 279 TYR A N 1
ATOM 2110 C CA . TYR A 1 280 ? 6.841 -11.764 8.961 1.00 24.60 279 TYR A CA 1
ATOM 2111 C C . TYR A 1 280 ? 5.470 -12.454 9.005 1.00 24.87 279 TYR A C 1
ATOM 2112 O O . TYR A 1 280 ? 5.166 -13.164 9.959 1.00 24.46 279 TYR A O 1
ATOM 2121 N N . HIS A 1 281 ? 4.648 -12.238 7.970 1.00 25.22 280 HIS A N 1
ATOM 2122 C CA . HIS A 1 281 ? 3.374 -12.952 7.819 1.00 25.32 280 HIS A CA 1
ATOM 2123 C C . HIS A 1 281 ? 3.450 -14.082 6.792 1.00 25.42 280 HIS A C 1
ATOM 2124 O O . HIS A 1 281 ? 3.197 -15.236 7.126 1.00 25.65 280 HIS A O 1
ATOM 2131 N N . TYR A 1 282 ? 3.785 -13.749 5.551 1.00 25.47 281 TYR A N 1
ATOM 2132 C CA . TYR A 1 282 ? 3.955 -14.740 4.495 1.00 25.91 281 TYR A CA 1
ATOM 2133 C C . TYR A 1 282 ? 4.521 -14.045 3.269 1.00 26.00 281 TYR A C 1
ATOM 2134 O O . TYR A 1 282 ? 4.618 -12.812 3.258 1.00 26.16 281 TYR A O 1
ATOM 2143 N N . ASP A 1 283 ? 4.891 -14.816 2.244 1.00 25.94 282 ASP A N 1
ATOM 2144 C CA . ASP A 1 283 ? 5.372 -14.201 1.018 1.00 26.33 282 ASP A CA 1
ATOM 2145 C C . ASP A 1 283 ? 4.189 -13.901 0.122 1.00 26.61 282 ASP A C 1
ATOM 2146 O O . ASP A 1 283 ? 3.164 -14.588 0.176 1.00 26.96 282 ASP A O 1
ATOM 2151 N N . THR A 1 284 ? 4.333 -12.869 -0.699 1.00 27.08 283 THR A N 1
ATOM 2152 C CA . THR A 1 284 ? 3.254 -12.433 -1.577 1.00 27.38 283 THR A CA 1
ATOM 2153 C C . THR A 1 284 ? 3.564 -12.705 -3.050 1.00 27.42 283 THR A C 1
ATOM 2154 O O . THR A 1 284 ? 2.845 -12.234 -3.928 1.00 27.50 283 THR A O 1
ATOM 2158 N N . THR A 1 285 ? 4.618 -13.482 -3.305 1.00 27.70 284 THR A N 1
ATOM 2159 C CA . THR A 1 285 ? 5.086 -13.798 -4.660 1.00 27.87 284 THR A CA 1
ATOM 2160 C C . THR A 1 285 ? 5.481 -15.277 -4.723 1.00 28.42 284 THR A C 1
ATOM 2161 O O . THR A 1 285 ? 6.670 -15.605 -4.834 1.00 28.17 284 THR A O 1
ATOM 2165 N N . PRO A 1 286 ? 4.485 -16.177 -4.658 1.00 28.90 285 PRO A N 1
ATOM 2166 C CA . PRO A 1 286 ? 4.786 -17.590 -4.401 1.00 29.17 285 PRO A CA 1
ATOM 2167 C C . PRO A 1 286 ? 5.588 -18.277 -5.515 1.00 29.19 285 PRO A C 1
ATOM 2168 O O . PRO A 1 286 ? 6.409 -19.148 -5.230 1.00 29.26 285 PRO A O 1
ATOM 2172 N N . ASP A 1 287 ? 5.361 -17.881 -6.762 1.00 29.20 286 ASP A N 1
ATOM 2173 C CA . ASP A 1 287 ? 6.044 -18.516 -7.896 1.00 29.17 286 ASP A CA 1
ATOM 2174 C C . ASP A 1 287 ? 7.549 -18.214 -7.964 1.00 28.82 286 ASP A C 1
ATOM 2175 O O . ASP A 1 287 ? 8.299 -19.012 -8.522 1.00 29.18 286 ASP A O 1
ATOM 2180 N N . ILE A 1 288 ? 7.991 -17.095 -7.384 1.00 28.44 287 ILE A N 1
ATOM 2181 C CA . ILE A 1 288 ? 9.413 -16.695 -7.450 1.00 27.83 287 ILE A CA 1
ATOM 2182 C C . ILE A 1 288 ? 10.137 -16.640 -6.103 1.00 26.82 287 ILE A C 1
ATOM 2183 O O . ILE A 1 288 ? 11.347 -16.413 -6.061 1.00 26.36 287 ILE A O 1
ATOM 2188 N N . VAL A 1 289 ? 9.406 -16.822 -5.007 1.00 26.12 288 VAL A N 1
ATOM 2189 C CA . VAL A 1 289 ? 10.015 -16.736 -3.683 1.00 25.25 288 VAL A CA 1
ATOM 2190 C C . VAL A 1 289 ? 11.095 -17.814 -3.514 1.00 24.87 288 VAL A C 1
ATOM 2191 O O . VAL A 1 289 ? 10.915 -18.950 -3.950 1.00 24.50 288 VAL A O 1
ATOM 2195 N N . GLU A 1 290 ? 12.214 -17.440 -2.891 1.00 24.24 289 GLU A N 1
ATOM 2196 C CA . GLU A 1 290 ? 13.305 -18.365 -2.596 1.00 24.26 289 GLU A CA 1
ATOM 2197 C C . GLU A 1 290 ? 13.730 -18.217 -1.135 1.00 23.59 289 GLU A C 1
ATOM 2198 O O . GLU A 1 290 ? 14.058 -17.120 -0.695 1.00 23.60 289 GLU A O 1
ATOM 2204 N N . TYR A 1 291 ? 13.684 -19.317 -0.389 1.00 23.14 290 TYR A N 1
ATOM 2205 C CA . TYR A 1 291 ? 14.099 -19.338 1.023 1.00 22.88 290 TYR A CA 1
ATOM 2206 C C . TYR 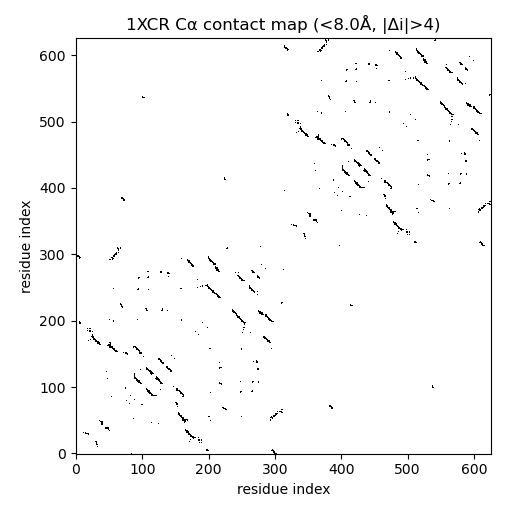A 1 291 ? 15.339 -20.193 1.164 1.00 23.00 290 TYR A C 1
ATOM 2207 O O . TYR A 1 291 ? 15.424 -21.246 0.542 1.00 22.68 290 TYR A O 1
ATOM 2216 N N . LEU A 1 292 ? 16.290 -19.741 1.986 1.00 23.15 291 LEU A N 1
ATOM 2217 C CA . LEU A 1 292 ? 17.466 -20.531 2.357 1.00 23.44 291 LEU A CA 1
ATOM 2218 C C . LEU A 1 292 ? 17.650 -20.439 3.870 1.00 23.91 291 LEU A C 1
ATOM 2219 O O . LEU A 1 292 ? 17.953 -19.363 4.387 1.00 23.16 291 LEU A O 1
ATOM 2224 N N . GLY A 1 293 ? 17.465 -21.565 4.564 1.00 24.22 292 GLY A N 1
ATOM 2225 C CA . GLY A 1 293 ? 17.480 -21.604 6.025 1.00 24.34 292 GLY A CA 1
ATOM 2226 C C . GLY A 1 293 ? 18.535 -22.496 6.663 1.00 24.29 292 GLY A C 1
ATOM 2227 O O . GLY A 1 293 ? 18.937 -23.510 6.086 1.00 24.68 292 GLY A O 1
ATOM 2228 N N . TYR A 1 294 ? 18.958 -22.110 7.873 1.00 24.05 293 TYR A N 1
ATOM 2229 C CA . TYR A 1 294 ? 19.837 -22.919 8.721 1.00 24.00 293 TYR A CA 1
ATOM 2230 C C . TYR A 1 294 ? 19.199 -23.059 10.076 1.00 24.30 293 TYR A C 1
ATOM 2231 O O . TYR A 1 294 ? 19.012 -22.059 10.774 1.00 24.30 293 TYR A O 1
ATOM 2240 N N . PHE A 1 295 ? 18.837 -24.286 10.433 1.00 23.58 294 PHE A N 1
ATOM 2241 C CA . PHE A 1 295 ? 18.057 -24.549 11.642 1.00 24.29 294 PHE A CA 1
ATOM 2242 C C . PHE A 1 295 ? 18.616 -25.676 12.498 1.00 23.95 294 PHE A C 1
ATOM 2243 O O . PHE A 1 295 ? 19.299 -26.589 11.999 1.00 23.30 294 PHE A O 1
ATOM 2251 N N . LEU A 1 296 ? 18.263 -25.628 13.782 1.00 24.31 295 LEU A N 1
ATOM 2252 C CA . LEU A 1 296 ? 18.566 -26.695 14.730 1.00 24.41 295 LEU A CA 1
ATOM 2253 C C . LEU A 1 296 ? 17.409 -26.911 15.677 1.00 24.85 295 LEU A C 1
ATOM 2254 O O . LEU A 1 296 ? 16.746 -25.938 16.064 1.00 24.79 295 LEU A O 1
ATOM 2259 N N . PRO A 1 297 ? 17.194 -28.176 16.096 1.00 25.07 296 PRO A N 1
ATOM 2260 C CA . PRO A 1 297 ? 16.239 -28.401 17.177 1.00 25.19 296 PRO A CA 1
ATOM 2261 C C . PRO A 1 297 ? 16.758 -27.910 18.530 1.00 25.16 296 PRO A C 1
ATOM 2262 O O . PRO A 1 297 ? 17.967 -27.921 18.784 1.00 25.61 296 PRO A O 1
ATOM 2266 N N . ALA A 1 298 ? 15.828 -27.470 19.372 1.00 25.53 297 ALA A N 1
ATOM 2267 C CA . ALA A 1 298 ? 16.112 -27.093 20.756 1.00 25.07 297 ALA A CA 1
ATOM 2268 C C . ALA A 1 298 ? 16.024 -28.313 21.707 1.00 24.82 297 ALA A C 1
ATOM 2269 O O . ALA A 1 298 ? 15.107 -29.121 21.615 1.00 24.71 297 ALA A O 1
ATOM 2271 N N . GLU A 1 299 ? 16.982 -28.412 22.622 1.00 24.70 298 GLU A N 1
ATOM 2272 C CA . GLU A 1 299 ? 17.010 -29.461 23.645 1.00 24.73 298 GLU A CA 1
ATOM 2273 C C . GLU A 1 299 ? 16.063 -29.157 24.808 1.00 24.15 298 GLU A C 1
ATOM 2274 O O . GLU A 1 299 ? 15.539 -30.075 25.445 1.00 22.59 298 GLU A O 1
ATOM 2280 N N . PHE A 1 300 ? 15.884 -27.869 25.091 1.00 23.03 299 PHE A N 1
ATOM 2281 C CA . PHE A 1 300 ? 15.056 -27.391 26.210 1.00 23.40 299 PHE A CA 1
ATOM 2282 C C . PHE A 1 300 ? 14.157 -26.227 25.813 1.00 23.34 299 PHE A C 1
ATOM 2283 O O . PHE A 1 300 ? 14.505 -25.445 24.929 1.00 22.61 299 PHE A O 1
ATOM 2291 N N . LEU A 1 301 ? 13.006 -26.136 26.482 1.00 23.26 300 LEU A N 1
ATOM 2292 C CA . LEU A 1 301 ? 12.195 -24.922 26.505 1.00 23.63 300 LEU A CA 1
ATOM 2293 C C . LEU A 1 301 ? 12.235 -24.319 27.900 1.00 23.16 300 LEU A C 1
ATOM 2294 O O . LEU A 1 301 ? 12.099 -25.029 28.894 1.00 23.56 300 LEU A O 1
ATOM 2299 N N . TYR A 1 302 ? 12.440 -23.007 27.964 1.00 22.64 301 TYR A N 1
ATOM 2300 C CA . TYR A 1 302 ? 12.326 -22.259 29.213 1.00 23.01 301 TYR A CA 1
ATOM 2301 C C . TYR A 1 302 ? 11.205 -21.255 29.088 1.00 22.64 301 TYR A C 1
ATOM 2302 O O . TYR A 1 302 ? 11.194 -20.471 28.150 1.00 23.37 301 TYR A O 1
ATOM 2311 N N . ARG A 1 303 ? 10.276 -21.285 30.042 1.00 22.69 302 ARG A N 1
ATOM 2312 C CA . ARG A 1 303 ? 9.138 -20.385 30.054 1.00 22.60 302 ARG A CA 1
ATOM 2313 C C . ARG A 1 303 ? 9.337 -19.387 31.180 1.00 23.06 302 ARG A C 1
ATOM 2314 O O . ARG A 1 303 ? 9.367 -19.758 32.340 1.00 22.97 302 ARG A O 1
ATOM 2322 N N . ILE A 1 304 ? 9.472 -18.124 30.805 1.00 23.55 303 ILE A N 1
ATOM 2323 C CA . ILE A 1 304 ? 9.782 -17.039 31.734 1.00 24.16 303 ILE A CA 1
ATOM 2324 C C . ILE A 1 304 ? 8.611 -16.035 31.788 1.00 23.93 303 ILE A C 1
ATOM 2325 O O . ILE A 1 304 ? 8.141 -15.533 30.745 1.00 23.41 303 ILE A O 1
ATOM 2330 N N . ASP A 1 305 ? 8.139 -15.757 32.997 1.00 23.97 304 ASP A N 1
ATOM 2331 C CA . ASP A 1 305 ? 7.090 -14.758 33.235 1.00 24.30 304 ASP A CA 1
ATOM 2332 C C . ASP A 1 305 ? 5.844 -14.984 32.368 1.00 24.40 304 ASP A C 1
ATOM 2333 O O . ASP A 1 305 ? 5.336 -14.064 31.725 1.00 24.64 304 ASP A O 1
ATOM 2338 N N . GLN A 1 306 ? 5.367 -16.221 32.367 1.00 24.39 305 GLN A N 1
ATOM 2339 C CA . GLN A 1 306 ? 4.134 -16.593 31.685 1.00 24.97 305 GLN A CA 1
ATOM 2340 C C . GLN A 1 306 ? 2.953 -15.811 32.250 1.00 25.05 305 GLN A C 1
ATOM 2341 O O . GLN A 1 306 ? 2.746 -15.811 33.468 1.00 25.42 305 GLN A O 1
ATOM 2347 N N . PRO A 1 307 ? 2.183 -15.134 31.377 1.00 25.56 306 PRO A N 1
ATOM 2348 C CA . PRO A 1 307 ? 1.001 -14.436 31.884 1.00 25.40 306 PRO A CA 1
ATOM 2349 C C . PRO A 1 307 ? 0.022 -15.324 32.674 1.00 26.17 306 PRO A C 1
ATOM 2350 O O . PRO A 1 307 ? -0.287 -16.441 32.266 1.00 25.16 306 PRO A O 1
ATOM 2354 N N . LYS A 1 308 ? -0.404 -14.828 33.835 1.00 27.22 307 LYS A N 1
ATOM 2355 C CA . LYS A 1 308 ? -1.444 -15.468 34.627 1.00 28.53 307 LYS A CA 1
ATOM 2356 C C . LYS A 1 308 ? -2.803 -15.234 33.960 1.00 28.69 307 LYS A C 1
ATOM 2357 O O . LYS A 1 308 ? -3.668 -16.108 33.977 1.00 30.09 307 LYS A O 1
ATOM 2363 N N . GLU A 1 309 ? -2.974 -14.051 33.379 1.00 28.23 308 GLU A N 1
ATOM 2364 C CA . GLU A 1 309 ? -4.149 -13.709 32.594 1.00 28.91 308 GLU A CA 1
ATOM 2365 C C . GLU A 1 309 ? -3.769 -13.839 31.124 1.00 28.28 308 GLU A C 1
ATOM 2366 O O . GLU A 1 309 ? -2.881 -13.140 30.642 1.00 29.12 308 GLU A O 1
ATOM 2372 N N . THR A 1 310 ? -4.414 -14.759 30.418 1.00 27.29 309 THR A N 1
ATOM 2373 C CA . THR A 1 310 ? -4.081 -14.977 29.019 1.00 26.68 309 THR A CA 1
ATOM 2374 C C . THR A 1 310 ? -5.325 -14.987 28.121 1.00 26.12 309 THR A C 1
ATOM 2375 O O . THR A 1 310 ? -6.453 -14.905 28.597 1.00 26.79 309 THR A O 1
ATOM 2379 N N . HIS A 1 311 ? -5.084 -15.058 26.819 1.00 25.07 310 HIS A N 1
ATOM 2380 C CA . HIS A 1 311 ? -6.122 -15.095 25.794 1.00 25.29 310 HIS A CA 1
ATOM 2381 C C . HIS A 1 311 ? -5.404 -15.424 24.485 1.00 25.62 310 HIS A C 1
ATOM 2382 O O . HIS A 1 311 ? -4.174 -15.465 24.447 1.00 26.00 310 HIS A O 1
ATOM 2389 N N . SER A 1 312 ? -6.171 -15.604 23.422 1.00 26.12 311 SER A N 1
ATOM 2390 C CA . SER A 1 312 ? -5.624 -16.077 22.145 1.00 26.26 311 SER A CA 1
ATOM 2391 C C . SER A 1 312 ? -5.649 -15.007 21.052 1.00 26.33 311 SER A C 1
ATOM 2392 O O . SER A 1 312 ? -5.549 -15.316 19.863 1.00 25.96 311 SER A O 1
ATOM 2395 N N . ILE A 1 313 ? -5.784 -13.753 21.454 1.00 25.99 312 ILE A N 1
ATOM 2396 C CA . ILE A 1 313 ? -5.818 -12.628 20.531 1.00 26.95 312 ILE A CA 1
ATOM 2397 C C . ILE A 1 313 ? -4.402 -12.138 20.176 1.00 28.22 312 ILE A C 1
ATOM 2398 O O . ILE A 1 313 ? -3.502 -12.057 21.034 1.00 28.86 312 ILE A O 1
ATOM 2403 N N . GLY A 1 314 ? -4.223 -11.815 18.903 1.00 29.87 313 GLY A N 1
ATOM 2404 C CA . GLY A 1 314 ? -3.059 -11.105 18.424 1.00 31.24 313 GLY A CA 1
ATOM 2405 C C . GLY A 1 314 ? -1.828 -11.944 18.175 1.00 32.75 313 GLY A C 1
ATOM 2406 O O . GLY A 1 314 ? -0.719 -11.410 18.221 1.00 33.62 313 GLY A O 1
ATOM 2407 N N . ARG A 1 315 ? -2.005 -13.235 17.897 1.00 34.65 314 ARG A N 1
ATOM 2408 C CA . ARG A 1 315 ? -0.866 -14.162 17.799 1.00 36.32 314 ARG A CA 1
ATOM 2409 C C . ARG A 1 315 ? -0.348 -14.410 16.387 1.00 37.43 314 ARG A C 1
ATOM 2410 O O . ARG A 1 315 ? 0.691 -15.053 16.228 1.00 37.80 314 ARG A O 1
ATOM 2418 N N . ASP A 1 316 ? -1.040 -13.902 15.371 1.00 38.35 315 ASP A N 1
ATOM 2419 C CA . ASP A 1 316 ? -0.519 -13.973 13.999 1.00 39.37 315 ASP A CA 1
ATOM 2420 C C . ASP A 1 316 ? 0.788 -13.198 13.875 1.00 39.82 315 ASP A C 1
ATOM 2421 O O . ASP A 1 316 ? 0.992 -12.179 14.556 1.00 40.35 315 ASP A O 1
ATOM 2427 N N . CYS B 1 4 ? -8.565 -7.318 48.755 1.00 38.99 3 CYS B N 1
ATOM 2428 C CA . CYS B 1 4 ? -9.179 -6.185 49.513 1.00 38.65 3 CYS B CA 1
ATOM 2429 C C . CYS B 1 4 ? -8.987 -6.371 51.020 1.00 38.02 3 CYS B C 1
ATOM 2430 O O . CYS B 1 4 ? -9.563 -7.297 51.621 1.00 38.15 3 CYS B O 1
ATOM 2433 N N . ALA B 1 5 ? -8.169 -5.494 51.606 1.00 36.76 4 ALA B N 1
ATOM 2434 C CA . ALA B 1 5 ? -7.857 -5.501 53.037 1.00 35.94 4 ALA B CA 1
ATOM 2435 C C . ALA B 1 5 ? -8.643 -4.401 53.753 1.00 35.35 4 ALA B C 1
ATOM 2436 O O . ALA B 1 5 ? -8.794 -3.314 53.230 1.00 33.93 4 ALA B O 1
ATOM 2438 N N . GLU B 1 6 ? -9.135 -4.710 54.952 1.00 34.58 5 GLU B N 1
ATOM 2439 C CA . GLU B 1 6 ? -9.954 -3.805 55.766 1.00 34.15 5 GLU B CA 1
ATOM 2440 C C . GLU B 1 6 ? -9.185 -3.418 57.045 1.00 33.07 5 GLU B C 1
ATOM 2441 O O . GLU B 1 6 ? -8.601 -4.298 57.702 1.00 32.10 5 GLU B O 1
ATOM 2447 N N . PHE B 1 7 ? -9.152 -2.127 57.399 1.00 31.15 6 PHE B N 1
ATOM 2448 C CA . PHE B 1 7 ? -8.854 -1.751 58.790 1.00 30.16 6 PHE B CA 1
ATOM 2449 C C . PHE B 1 7 ? -9.874 -0.775 59.372 1.00 28.85 6 PHE B C 1
ATOM 2450 O O . PHE B 1 7 ? -10.545 -0.041 58.645 1.00 27.78 6 PHE B O 1
ATOM 2458 N N . SER B 1 8 ? -10.018 -0.820 60.692 1.00 27.69 7 SER B N 1
ATOM 2459 C CA . SER B 1 8 ? -10.966 0.027 61.393 1.00 27.09 7 SER B CA 1
ATOM 2460 C C . SER B 1 8 ? -10.304 1.298 61.884 1.00 26.72 7 SER B C 1
ATOM 2461 O O . SER B 1 8 ? -9.275 1.250 62.550 1.00 27.67 7 SER B O 1
ATOM 2464 N N . PHE B 1 9 ? -10.913 2.436 61.579 1.00 25.68 8 PHE B N 1
ATOM 2465 C CA . PHE B 1 9 ? -10.450 3.722 62.096 1.00 25.23 8 PHE B CA 1
ATOM 2466 C C . PHE B 1 9 ? -10.947 3.967 63.505 1.00 25.08 8 PHE B C 1
ATOM 2467 O O . PHE B 1 9 ? -11.954 3.401 63.925 1.00 24.93 8 PHE B O 1
ATOM 2475 N N . HIS B 1 10 ? -10.227 4.826 64.229 1.00 25.21 9 HIS B N 1
ATOM 2476 C CA . HIS B 1 10 ? -10.741 5.433 65.457 1.00 24.98 9 HIS B CA 1
ATOM 2477 C C . HIS B 1 10 ? -11.772 6.479 65.041 1.00 25.09 9 HIS B C 1
ATOM 2478 O O . HIS B 1 10 ? -11.519 7.278 64.129 1.00 24.48 9 HIS B O 1
ATOM 2485 N N . VAL B 1 11 ? -12.938 6.452 65.685 1.00 25.01 10 VAL B N 1
ATOM 2486 C CA . VAL B 1 11 ? -14.022 7.358 65.334 1.00 24.84 10 VAL B CA 1
ATOM 2487 C C . VAL B 1 11 ? -14.471 8.086 66.593 1.00 25.05 10 VAL B C 1
ATOM 2488 O O . VAL B 1 11 ? -15.322 7.596 67.328 1.00 25.05 10 VAL B O 1
ATOM 2492 N N . PRO B 1 12 ? -13.876 9.255 66.857 1.00 25.05 11 PRO B N 1
ATOM 2493 C CA . PRO B 1 12 ? -14.371 10.102 67.932 1.00 25.00 11 PRO B CA 1
ATOM 2494 C C . PRO B 1 12 ? -15.744 10.677 67.600 1.00 25.07 11 PRO B C 1
ATOM 2495 O O . PRO B 1 12 ? -16.214 10.567 66.454 1.00 24.93 11 PRO B O 1
ATOM 2499 N N . SER B 1 13 ? -16.381 11.290 68.595 1.00 24.88 12 SER B N 1
ATOM 2500 C CA . SER B 1 13 ? -17.620 12.009 68.352 1.00 25.00 12 SER B CA 1
ATOM 2501 C C . SER B 1 13 ? -17.324 13.180 67.410 1.00 24.91 12 SER B C 1
ATOM 2502 O O . SER B 1 13 ? -16.209 13.691 67.384 1.00 24.67 12 SER B O 1
ATOM 2505 N N . LEU B 1 14 ? -18.318 13.583 66.626 1.00 25.23 13 LEU B N 1
ATOM 2506 C CA . LEU B 1 14 ? -18.189 14.741 65.733 1.00 25.54 13 LEU B CA 1
ATOM 2507 C C . LEU B 1 14 ? -17.823 16.008 66.515 1.00 25.40 13 LEU B C 1
ATOM 2508 O O . LEU B 1 14 ? -17.052 16.843 66.054 1.00 25.26 13 LEU B O 1
ATOM 2513 N N . GLU B 1 15 ? -18.355 16.116 67.721 1.00 25.68 14 GLU B N 1
ATOM 2514 C CA . GLU B 1 15 ? -18.132 17.276 68.566 1.00 26.04 14 GLU B CA 1
ATOM 2515 C C . GLU B 1 15 ? -16.666 17.326 69.013 1.00 25.72 14 GLU B C 1
ATOM 2516 O O . GLU B 1 15 ? -16.032 18.372 68.942 1.00 25.64 14 GLU B O 1
ATOM 2522 N N . GLU B 1 16 ? -16.123 16.189 69.444 1.00 25.84 15 GLU B N 1
ATOM 2523 C CA . GLU B 1 16 ? -14.713 16.117 69.831 1.00 25.74 15 GLU B CA 1
ATOM 2524 C C . GLU B 1 16 ? -13.808 16.485 68.654 1.00 25.65 15 GLU B C 1
ATOM 2525 O O . GLU B 1 16 ? -12.920 17.330 68.796 1.00 25.61 15 GLU B O 1
ATOM 2531 N N . LEU B 1 17 ? -14.053 15.856 67.502 1.00 25.21 16 LEU B N 1
ATOM 2532 C CA . LEU B 1 17 ? -13.288 16.127 66.279 1.00 25.19 16 LEU B CA 1
ATOM 2533 C C . LEU B 1 17 ? -13.297 17.598 65.888 1.00 24.64 16 LEU B C 1
ATOM 2534 O O . LEU B 1 17 ? -12.265 18.156 65.532 1.00 24.53 16 LEU B O 1
ATOM 2539 N N . ALA B 1 18 ? -14.467 18.221 65.953 1.00 24.69 17 ALA B N 1
ATOM 2540 C CA . ALA B 1 18 ? -14.597 19.627 65.589 1.00 24.34 17 ALA B CA 1
ATOM 2541 C C . ALA B 1 18 ? -13.690 20.500 66.462 1.00 23.93 17 ALA B C 1
ATOM 2542 O O . ALA B 1 18 ? -12.990 21.373 65.953 1.00 23.93 17 ALA B O 1
ATOM 2544 N N . GLY B 1 19 ? -13.677 20.226 67.765 1.00 23.44 18 GLY B N 1
ATOM 2545 C CA . GLY B 1 19 ? -12.839 20.966 68.722 1.00 23.46 18 GLY B CA 1
ATOM 2546 C C . GLY B 1 19 ? -11.348 20.801 68.464 1.00 23.39 18 GLY B C 1
ATOM 2547 O O . GLY B 1 19 ? -10.591 21.770 68.535 1.00 23.60 18 GLY B O 1
ATOM 2548 N N . VAL B 1 20 ? -10.933 19.575 68.140 1.00 23.13 19 VAL B N 1
ATOM 2549 C CA . VAL B 1 20 ? -9.531 19.278 67.841 1.00 23.00 19 VAL B CA 1
ATOM 2550 C C . VAL B 1 20 ? -9.121 19.985 66.560 1.00 22.88 19 VAL B C 1
ATOM 2551 O O . VAL B 1 20 ? -8.039 20.566 66.487 1.00 23.16 19 VAL B O 1
ATOM 2555 N N . MET B 1 21 ? -9.988 19.905 65.551 1.00 22.86 20 MET B N 1
ATOM 2556 C CA . MET B 1 21 ? -9.748 20.524 64.248 1.00 23.23 20 MET B CA 1
ATOM 2557 C C . MET B 1 21 ? -9.696 22.040 64.345 1.00 22.48 20 MET B C 1
ATOM 2558 O O . MET B 1 21 ? -8.792 22.666 63.779 1.00 22.89 20 MET B O 1
ATOM 2563 N N . GLN B 1 22 ? -10.647 22.626 65.073 1.00 22.05 21 GLN B N 1
ATOM 2564 C CA . GLN B 1 22 ? -10.650 24.070 65.318 1.00 21.95 21 GLN B CA 1
ATOM 2565 C C . GLN B 1 22 ? -9.318 24.592 65.875 1.00 21.90 21 GLN B C 1
ATOM 2566 O O . GLN B 1 22 ? -8.771 25.545 65.339 1.00 22.23 21 GLN B O 1
ATOM 2572 N N . LYS B 1 23 ? -8.802 23.960 66.924 1.00 21.98 22 LYS B N 1
ATOM 2573 C CA . LYS B 1 23 ? -7.564 24.425 67.578 1.00 22.20 22 LYS B CA 1
ATOM 2574 C C . LYS B 1 23 ? -6.357 24.439 66.629 1.00 22.18 22 LYS B C 1
ATOM 2575 O O . LYS B 1 23 ? -5.569 25.391 66.622 1.00 22.31 22 LYS B O 1
ATOM 2578 N N . GLY B 1 24 ? -6.212 23.380 65.839 1.00 22.28 23 GLY B N 1
ATOM 2579 C CA . GLY B 1 24 ? -5.136 23.301 64.863 1.00 22.13 23 GLY B CA 1
ATOM 2580 C C . GLY B 1 24 ? -5.288 24.285 63.713 1.00 22.18 23 GLY B C 1
ATOM 2581 O O . GLY B 1 24 ? -4.307 24.889 63.272 1.00 22.67 23 GLY B O 1
ATOM 2582 N N . LEU B 1 25 ? -6.512 24.451 63.221 1.00 22.14 24 LEU B N 1
ATOM 2583 C CA . LEU B 1 25 ? -6.767 25.397 62.134 1.00 21.98 24 LEU B CA 1
ATOM 2584 C C . LEU B 1 25 ? -6.411 26.827 62.555 1.00 22.62 24 LEU B C 1
ATOM 2585 O O . LEU B 1 25 ? -5.949 27.613 61.732 1.00 23.37 24 LEU B O 1
ATOM 2590 N N . LYS B 1 26 ? -6.600 27.164 63.832 1.00 22.76 25 LYS B N 1
ATOM 2591 C CA . LYS B 1 26 ? -6.306 28.519 64.295 1.00 23.47 25 LYS B CA 1
ATOM 2592 C C . LYS B 1 26 ? -4.810 28.834 64.290 1.00 22.89 25 LYS B C 1
ATOM 2593 O O . LYS B 1 26 ? -4.424 29.985 64.291 1.00 23.79 25 LYS B O 1
ATOM 2599 N N . ASP B 1 27 ? -3.970 27.813 64.256 1.00 23.05 26 ASP B N 1
ATOM 2600 C CA . ASP B 1 27 ? -2.519 28.025 64.114 1.00 23.12 26 ASP B CA 1
ATOM 2601 C C . ASP B 1 27 ? -2.124 28.370 62.671 1.00 22.97 26 ASP B C 1
ATOM 2602 O O . ASP B 1 27 ? -1.007 28.822 62.433 1.00 22.84 26 ASP B O 1
ATOM 2607 N N . ASN B 1 28 ? -3.025 28.102 61.717 1.00 23.17 27 ASN B N 1
ATOM 2608 C CA . ASN B 1 28 ? -2.756 28.258 60.290 1.00 22.90 27 ASN B CA 1
ATOM 2609 C C . ASN B 1 28 ? -3.650 29.276 59.573 1.00 23.01 27 ASN B C 1
ATOM 2610 O O . ASN B 1 28 ? -3.348 29.676 58.447 1.00 22.56 27 ASN B O 1
ATOM 2615 N N . PHE B 1 29 ? -4.755 29.675 60.203 1.00 22.96 28 PHE B N 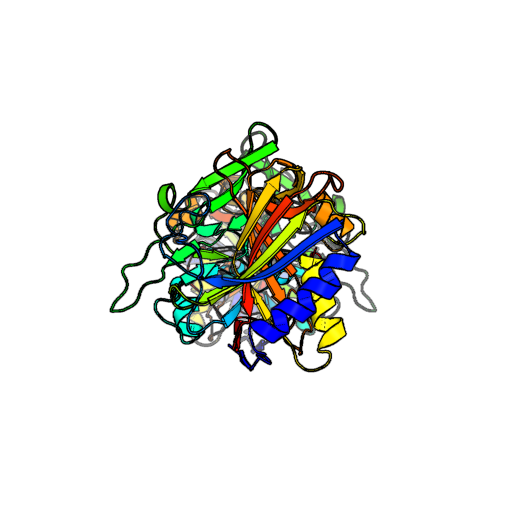1
ATOM 2616 C CA . PHE B 1 29 ? -5.655 30.690 59.652 1.00 23.01 28 PHE B CA 1
ATOM 2617 C C . PHE B 1 29 ? -6.050 31.683 60.737 1.00 23.48 28 PHE B C 1
ATOM 2618 O O . PHE B 1 29 ? -6.122 31.317 61.906 1.00 23.63 28 PHE B O 1
ATOM 2626 N N . ALA B 1 30 ? -6.336 32.915 60.330 1.00 23.71 29 ALA B N 1
ATOM 2627 C CA . ALA B 1 30 ? -6.705 33.990 61.263 1.00 24.69 29 ALA B CA 1
ATOM 2628 C C . ALA B 1 30 ? -8.155 33.914 61.721 1.00 25.25 29 ALA B C 1
ATOM 2629 O O . ALA B 1 30 ? -8.506 34.441 62.772 1.00 25.94 29 ALA B O 1
ATOM 2631 N N . ASP B 1 31 ? -9.008 33.269 60.928 1.00 26.17 30 ASP B N 1
ATOM 2632 C CA . ASP B 1 31 ? -10.441 33.323 61.158 1.00 26.75 30 ASP B CA 1
ATOM 2633 C C . ASP B 1 31 ? -11.022 31.939 60.956 1.00 26.49 30 ASP B C 1
ATOM 2634 O O . ASP B 1 31 ? -11.185 31.516 59.817 1.00 25.23 30 ASP B O 1
ATOM 2639 N N . VAL B 1 32 ? -11.293 31.232 62.056 1.00 26.57 31 VAL B N 1
ATOM 2640 C CA . VAL B 1 32 ? -11.819 29.871 61.966 1.00 26.77 31 VAL B CA 1
ATOM 2641 C C . VAL B 1 32 ? -12.935 29.546 62.966 1.00 26.66 31 VAL B C 1
ATOM 2642 O O . VAL B 1 32 ? -12.866 29.876 64.159 1.00 26.31 31 VAL B O 1
ATOM 2646 N N . GLN B 1 33 ? -13.986 28.928 62.423 1.00 26.56 32 GLN B N 1
ATOM 2647 C CA . GLN B 1 33 ? -15.058 28.336 63.207 1.00 26.64 32 GLN B CA 1
ATOM 2648 C C . GLN B 1 33 ? -15.304 26.932 62.677 1.00 26.43 32 GLN B C 1
ATOM 2649 O O . GLN B 1 33 ? -15.572 26.754 61.486 1.00 26.74 32 GLN B O 1
ATOM 2651 N N . VAL B 1 34 ? -15.193 25.946 63.560 1.00 26.38 33 VAL B N 1
ATOM 2652 C CA . VAL B 1 34 ? -15.580 24.575 63.253 1.00 26.27 33 VAL B CA 1
ATOM 2653 C C . VAL B 1 34 ? -16.736 24.168 64.179 1.00 26.58 33 VAL B C 1
ATOM 2654 O O . VAL B 1 34 ? -16.675 24.379 65.394 1.00 26.01 33 VAL B O 1
ATOM 2658 N N . SER B 1 35 ? -17.793 23.610 63.598 1.00 26.85 34 SER B N 1
ATOM 2659 C CA . SER B 1 35 ? -18.960 23.170 64.374 1.00 27.70 34 SER B CA 1
ATOM 2660 C C . SER B 1 35 ? -19.688 22.018 63.700 1.00 27.21 34 SER B C 1
ATOM 2661 O O . SER B 1 35 ? -19.498 21.768 62.503 1.00 27.30 34 SER B O 1
ATOM 2664 N N . VAL B 1 36 ? -20.506 21.317 64.484 1.00 26.40 35 VAL B N 1
ATOM 2665 C CA . VAL B 1 36 ? -21.347 20.238 63.972 1.00 25.72 35 VAL B CA 1
ATOM 2666 C C . VAL B 1 36 ? -22.686 20.843 63.541 1.00 25.33 35 VAL B C 1
ATOM 2667 O O . VAL B 1 36 ? -23.391 21.469 64.341 1.00 24.38 35 VAL B O 1
ATOM 2671 N N . VAL B 1 37 ? -23.020 20.676 62.265 1.00 24.67 36 VAL B N 1
ATOM 2672 C CA . VAL B 1 37 ? -24.238 21.245 61.707 1.00 24.63 36 VAL B CA 1
ATOM 2673 C C . VAL B 1 37 ? -25.007 20.179 60.925 1.00 24.40 36 VAL B C 1
ATOM 2674 O O . VAL B 1 37 ? -24.472 19.113 60.637 1.00 24.34 36 VAL B O 1
ATOM 2678 N N . ASP B 1 38 ? -26.258 20.464 60.582 1.00 24.18 37 ASP B N 1
ATOM 2679 C CA . ASP B 1 38 ? -26.957 19.621 59.627 1.00 24.69 37 ASP B CA 1
ATOM 2680 C C . ASP B 1 38 ? -26.268 19.807 58.283 1.00 24.68 37 ASP B C 1
ATOM 2681 O O . ASP B 1 38 ? -25.947 20.931 57.882 1.00 24.68 37 ASP B O 1
ATOM 2686 N N . CYS B 1 39 ? -26.056 18.706 57.577 1.00 24.44 38 CYS B N 1
ATOM 2687 C CA . CYS B 1 39 ? -25.466 18.785 56.251 1.00 24.61 38 CYS B CA 1
ATOM 2688 C C . CYS B 1 39 ? -26.379 19.595 55.334 1.00 24.99 38 CYS B C 1
ATOM 2689 O O . CYS B 1 39 ? -27.582 19.307 55.251 1.00 24.82 38 CYS B O 1
ATOM 2692 N N . PRO B 1 40 ? -25.826 20.607 54.643 1.00 25.03 39 PRO B N 1
ATOM 2693 C CA . PRO B 1 40 ? -26.660 21.323 53.682 1.00 25.37 39 PRO B CA 1
ATOM 2694 C C . PRO B 1 40 ? -27.112 20.388 52.552 1.00 24.96 39 PRO B C 1
ATOM 2695 O O . PRO B 1 40 ? -26.524 19.338 52.352 1.00 25.27 39 PRO B O 1
ATOM 2699 N N . ASP B 1 41 ? -28.153 20.780 51.825 1.00 24.91 40 ASP B N 1
ATOM 2700 C CA . ASP B 1 41 ? -28.605 19.999 50.690 1.00 24.53 40 ASP B CA 1
ATOM 2701 C C . ASP B 1 41 ? -27.594 20.094 49.536 1.00 23.87 40 ASP B C 1
ATOM 2702 O O . ASP B 1 41 ? -27.504 21.104 48.843 1.00 23.58 40 ASP B O 1
ATOM 2707 N N . LEU B 1 42 ? -26.815 19.022 49.367 1.00 23.71 41 LEU B N 1
ATOM 2708 C CA . LEU B 1 42 ? -25.717 18.982 48.384 1.00 22.77 41 LEU B CA 1
ATOM 2709 C C . LEU B 1 42 ? -26.178 18.813 46.924 1.00 22.66 41 LEU B C 1
ATOM 2710 O O . LEU B 1 42 ? -25.351 18.841 46.003 1.00 22.19 41 LEU B O 1
ATOM 2715 N N . THR B 1 43 ? -27.486 18.655 46.695 1.00 22.81 42 THR B N 1
ATOM 2716 C CA . THR B 1 43 ? -28.031 18.688 45.319 1.00 23.17 42 THR B CA 1
ATOM 2717 C C . THR B 1 43 ? -28.119 20.115 44.762 1.00 23.66 42 THR B C 1
ATOM 2718 O O . THR B 1 43 ? -28.329 20.315 43.563 1.00 22.94 42 THR B O 1
ATOM 2722 N N . LYS B 1 44 ? -27.953 21.099 45.644 1.00 24.41 43 LYS B N 1
ATOM 2723 C CA . LYS B 1 44 ? -28.024 22.506 45.286 1.00 25.48 43 LYS B CA 1
ATOM 2724 C C . LYS B 1 44 ? -26.653 23.042 44.935 1.00 25.01 43 LYS B C 1
ATOM 2725 O O . LYS B 1 44 ? -25.637 22.439 45.276 1.00 23.02 43 LYS B O 1
ATOM 2731 N N . GLU B 1 45 ? -26.634 24.187 44.255 1.00 25.60 44 GLU B N 1
ATOM 2732 C CA . GLU B 1 45 ? -25.378 24.859 43.938 1.00 26.83 44 GLU B CA 1
ATOM 2733 C C . GLU B 1 45 ? -24.684 25.291 45.245 1.00 26.97 44 GLU B C 1
ATOM 2734 O O . GLU B 1 45 ? -25.352 25.607 46.224 1.00 27.74 44 GLU B O 1
ATOM 2740 N N . PRO B 1 46 ? -23.340 25.285 45.269 1.00 26.76 45 PRO B N 1
ATOM 2741 C CA . PRO B 1 46 ? -22.445 25.022 44.143 1.00 26.51 45 PRO B CA 1
ATOM 2742 C C . PRO B 1 46 ? -22.070 23.542 43.953 1.00 26.38 45 PRO B C 1
ATOM 2743 O O . PRO B 1 46 ? -21.328 23.226 43.030 1.00 28.07 45 PRO B O 1
ATOM 2747 N N . PHE B 1 47 ? -22.607 22.633 44.768 1.00 25.59 46 PHE B N 1
ATOM 2748 C CA . PHE B 1 47 ? -22.200 21.230 44.704 1.00 24.52 46 PHE B CA 1
ATOM 2749 C C . PHE B 1 47 ? -22.847 20.453 43.566 1.00 24.24 46 PHE B C 1
ATOM 2750 O O . PHE B 1 47 ? -22.155 19.747 42.810 1.00 24.41 46 PHE B O 1
ATOM 2758 N N . THR B 1 48 ? -24.170 20.599 43.497 1.00 24.07 47 THR B N 1
ATOM 2759 C CA . THR B 1 48 ? -25.082 19.854 42.626 1.00 24.23 47 THR B CA 1
ATOM 2760 C C . THR B 1 48 ? -24.720 18.374 42.495 1.00 23.44 47 THR B C 1
ATOM 2761 O O . THR B 1 48 ? -24.660 17.805 41.383 1.00 23.57 47 THR B O 1
ATOM 2765 N N . PHE B 1 49 ? -24.542 17.742 43.646 1.00 22.06 48 PHE B N 1
ATOM 2766 C CA . PHE B 1 49 ? -24.303 16.311 43.716 1.00 21.24 48 PHE B CA 1
ATOM 2767 C C . PHE B 1 49 ? -25.590 15.553 43.411 1.00 21.44 48 PHE B C 1
ATOM 2768 O O . PHE B 1 49 ? -26.679 16.118 43.510 1.00 21.72 48 PHE B O 1
ATOM 2776 N N . PRO B 1 50 ? -25.473 14.273 43.010 1.00 23.08 49 PRO B N 1
ATOM 2777 C CA . PRO B 1 50 ? -26.687 13.463 42.779 1.00 23.50 49 PRO B CA 1
ATOM 2778 C C . PRO B 1 50 ? -27.411 12.978 44.037 1.00 24.00 49 PRO B C 1
ATOM 2779 O O . PRO B 1 50 ? -28.435 12.287 43.910 1.00 24.87 49 PRO B O 1
ATOM 2783 N N . VAL B 1 51 ? -26.920 13.361 45.222 1.00 23.92 50 VAL B N 1
ATOM 2784 C CA . VAL B 1 51 ? -27.568 13.048 46.506 1.00 23.98 50 VAL B CA 1
ATOM 2785 C C . VAL B 1 51 ? -27.468 14.248 47.448 1.00 23.67 50 VAL B C 1
ATOM 2786 O O . VAL B 1 51 ? -26.653 15.118 47.213 1.00 23.90 50 VAL B O 1
ATOM 2790 N N . LYS B 1 52 ? -28.262 14.249 48.522 1.00 23.99 51 LYS B N 1
ATOM 2791 C CA . LYS B 1 52 ? -28.386 15.414 49.424 1.00 24.39 51 LYS B CA 1
ATOM 2792 C C . LYS B 1 52 ? -27.300 15.541 50.486 1.00 24.03 51 LYS B C 1
ATOM 2793 O O . LYS B 1 52 ? -27.106 16.633 51.021 1.00 23.85 51 LYS B O 1
ATOM 2799 N N . GLY B 1 53 ? -26.634 14.441 50.827 1.00 23.29 52 GLY B N 1
ATOM 2800 C CA . GLY B 1 53 ? -25.684 14.431 51.948 1.00 23.59 52 GLY B CA 1
ATOM 2801 C C . GLY B 1 53 ? -24.499 13.491 51.790 1.00 22.89 52 GLY B C 1
ATOM 2802 O O . GLY B 1 53 ? -24.330 12.850 50.744 1.00 23.87 52 GLY B O 1
ATOM 2803 N N . ILE B 1 54 ? -23.657 13.448 52.831 1.00 22.75 53 ILE B N 1
ATOM 2804 C CA . ILE B 1 54 ? -22.476 12.597 52.885 1.00 23.11 53 ILE B CA 1
ATOM 2805 C C . ILE B 1 54 ? -22.485 11.653 54.097 1.00 22.90 53 ILE B C 1
ATOM 2806 O O . ILE B 1 54 ? -21.462 11.061 54.425 1.00 22.14 53 ILE B O 1
ATOM 2811 N N . CYS B 1 55 ? -23.635 11.501 54.748 1.00 22.76 54 CYS B N 1
ATOM 2812 C CA . CYS B 1 55 ? -23.725 10.724 55.986 1.00 23.29 54 CYS B CA 1
ATOM 2813 C C . CYS B 1 55 ? -24.079 9.256 55.772 1.00 23.30 54 CYS B C 1
ATOM 2814 O O . CYS B 1 55 ? -24.734 8.891 54.795 1.00 22.67 54 CYS B O 1
ATOM 2817 N N . GLY B 1 56 ? -23.655 8.430 56.726 1.00 23.52 55 GLY B N 1
ATOM 2818 C CA . GLY B 1 56 ? -24.052 7.026 56.799 1.00 23.09 55 GLY B CA 1
ATOM 2819 C C . GLY B 1 56 ? -22.971 6.071 56.342 1.00 23.00 55 GLY B C 1
ATOM 2820 O O . GLY B 1 56 ? -22.542 6.137 55.196 1.00 22.27 55 GLY B O 1
ATOM 2821 N N . LYS B 1 57 ? -22.539 5.200 57.257 1.00 22.90 56 LYS B N 1
ATOM 2822 C CA . LYS B 1 57 ? -21.587 4.120 56.967 1.00 23.19 56 LYS B CA 1
ATOM 2823 C C . LYS B 1 57 ? -20.370 4.622 56.195 1.00 22.57 56 LYS B C 1
ATOM 2824 O O . LYS B 1 57 ? -19.972 4.055 55.175 1.00 23.12 56 LYS B O 1
ATOM 2830 N N . THR B 1 58 ? -19.794 5.700 56.696 1.00 22.41 57 THR B N 1
ATOM 2831 C CA . THR B 1 58 ? -18.665 6.340 56.049 1.00 21.95 57 THR B CA 1
ATOM 2832 C C . THR B 1 58 ? -17.454 5.404 56.022 1.00 22.33 57 THR B C 1
ATOM 2833 O O . THR B 1 58 ? -17.210 4.608 56.946 1.00 22.27 57 THR B O 1
ATOM 2837 N N . ARG B 1 59 ? -16.698 5.496 54.946 1.00 21.67 58 ARG B N 1
ATOM 2838 C CA . ARG B 1 59 ? -15.518 4.672 54.782 1.00 21.82 58 ARG B CA 1
ATOM 2839 C C . ARG B 1 59 ? -14.659 5.215 53.658 1.00 21.43 58 ARG B C 1
ATOM 2840 O O . ARG B 1 59 ? -15.147 5.949 52.786 1.00 21.24 58 ARG B O 1
ATOM 2848 N N . ILE B 1 60 ? -13.372 4.899 53.721 1.00 21.06 59 ILE B N 1
ATOM 2849 C CA . ILE B 1 60 ? -12.406 5.309 52.692 1.00 20.97 59 ILE B CA 1
ATOM 2850 C C . ILE B 1 60 ? -11.935 4.092 51.929 1.00 21.41 59 ILE B C 1
ATOM 2851 O O . ILE B 1 60 ? -11.733 3.032 52.513 1.00 21.41 59 ILE B O 1
ATOM 2856 N N . ALA B 1 61 ? -11.780 4.249 50.618 1.00 22.23 60 ALA B N 1
ATOM 2857 C CA . ALA B 1 61 ? -11.189 3.232 49.770 1.00 22.24 60 ALA B CA 1
ATOM 2858 C C . ALA B 1 61 ? -9.944 3.833 49.137 1.00 22.83 60 ALA B C 1
ATOM 2859 O O . ALA B 1 61 ? -9.996 4.930 48.549 1.00 23.38 60 ALA B O 1
ATOM 2861 N N . GLU B 1 62 ? -8.829 3.135 49.284 1.00 22.33 61 GLU B N 1
ATOM 2862 C CA . GLU B 1 62 ? -7.596 3.478 48.591 1.00 22.89 61 GLU B CA 1
ATOM 2863 C C . GLU B 1 62 ? -7.363 2.354 47.565 1.00 21.51 61 GLU B C 1
ATOM 2864 O O . GLU B 1 62 ? -7.118 1.205 47.929 1.00 21.66 61 GLU B O 1
ATOM 2870 N N . VAL B 1 63 ? -7.465 2.715 46.292 1.00 20.91 62 VAL B N 1
ATOM 2871 C CA . VAL B 1 63 ? -7.412 1.749 45.181 1.00 20.15 62 VAL B CA 1
ATOM 2872 C C . VAL B 1 63 ? -6.135 1.974 44.378 1.00 20.13 62 VAL B C 1
ATOM 2873 O O . VAL B 1 63 ? -5.830 3.104 44.009 1.00 19.98 62 VAL B O 1
ATOM 2877 N N . GLY B 1 64 ? -5.400 0.900 44.088 1.00 19.46 63 GLY B N 1
ATOM 2878 C CA . GLY B 1 64 ? -4.209 0.987 43.244 1.00 19.57 63 GLY B CA 1
ATOM 2879 C C . GLY B 1 64 ? -3.176 1.927 43.836 1.00 20.33 63 GLY B C 1
ATOM 2880 O O . GLY B 1 64 ? -2.941 1.921 45.037 1.00 20.33 63 GLY B O 1
ATOM 2881 N N . GLY B 1 65 ? -2.588 2.782 43.009 1.00 20.23 64 GLY B N 1
ATOM 2882 C CA . GLY B 1 65 ? -1.599 3.721 43.514 1.00 20.58 64 GLY B CA 1
ATOM 2883 C C . GLY B 1 65 ? -0.735 4.337 42.450 1.00 20.80 64 GLY B C 1
ATOM 2884 O O . GLY B 1 65 ? -0.711 3.904 41.316 1.00 19.90 64 GLY B O 1
ATOM 2885 N N . VAL B 1 66 ? -0.004 5.380 42.836 1.00 20.92 65 VAL B N 1
ATOM 2886 C CA . VAL B 1 66 ? 0.892 6.045 41.911 1.00 21.22 65 VAL B CA 1
ATOM 2887 C C . VAL B 1 66 ? 1.912 5.040 41.301 1.00 21.11 65 VAL B C 1
ATOM 2888 O O . VAL B 1 66 ? 2.292 5.182 40.121 1.00 21.57 65 VAL B O 1
ATOM 2892 N N . PRO B 1 67 ? 2.363 4.030 42.081 1.00 20.84 66 PRO B N 1
ATOM 2893 C CA . PRO B 1 67 ? 3.228 3.045 41.398 1.00 21.13 66 PRO B CA 1
ATOM 2894 C C . PRO B 1 67 ? 2.625 2.319 40.172 1.00 21.13 66 PRO B C 1
ATOM 2895 O O . PRO B 1 67 ? 3.375 1.666 39.456 1.00 21.51 66 PRO B O 1
ATOM 2899 N N . TYR B 1 68 ? 1.316 2.408 39.935 1.00 20.33 67 TYR B N 1
ATOM 2900 C CA . TYR B 1 68 ? 0.740 1.827 38.716 1.00 20.40 67 TYR B CA 1
ATOM 2901 C C . TYR B 1 68 ? 0.842 2.774 37.526 1.00 20.33 67 TYR B C 1
ATOM 2902 O O . TYR B 1 68 ? 0.704 2.363 36.378 1.00 20.81 67 TYR B O 1
ATOM 2911 N N . LEU B 1 69 ? 1.102 4.039 37.811 1.00 20.31 68 LEU B N 1
ATOM 2912 C CA . LEU B 1 69 ? 1.326 5.075 36.792 1.00 21.73 68 LEU B CA 1
ATOM 2913 C C . LEU B 1 69 ? 2.793 5.257 36.399 1.00 22.35 68 LEU B C 1
ATOM 2914 O O . LEU B 1 69 ? 3.094 5.507 35.220 1.00 23.49 68 LEU B O 1
ATOM 2919 N N . LEU B 1 70 ? 3.683 5.127 37.385 1.00 22.50 69 LEU B N 1
ATOM 2920 C CA . LEU B 1 70 ? 5.086 5.584 37.328 1.00 23.71 69 LEU B CA 1
ATOM 2921 C C . LEU B 1 70 ? 5.992 4.524 37.933 1.00 22.90 69 LEU B C 1
ATOM 2922 O O . LEU B 1 70 ? 5.565 3.860 38.851 1.00 22.51 69 LEU B O 1
ATOM 2927 N N . PRO B 1 71 ? 7.270 4.416 37.487 1.00 21.35 70 PRO B N 1
ATOM 2928 C CA . PRO B 1 71 ? 7.903 5.156 36.387 1.00 21.44 70 PRO B CA 1
ATOM 2929 C C . PRO B 1 71 ? 7.316 4.911 34.995 1.00 21.33 70 PRO B C 1
ATOM 2930 O O . PRO B 1 71 ? 7.256 5.851 34.199 1.00 21.70 70 PRO B O 1
ATOM 2934 N N . LEU B 1 72 ? 6.909 3.662 34.741 1.00 21.24 71 LEU B N 1
ATOM 2935 C CA . LEU B 1 72 ? 6.178 3.238 33.538 1.00 21.74 71 LEU B CA 1
ATOM 2936 C C . LEU B 1 72 ? 4.751 2.825 33.921 1.00 20.14 71 LEU B C 1
ATOM 2937 O O . LEU B 1 72 ? 4.505 2.297 35.004 1.00 20.16 71 LEU B O 1
ATOM 2942 N N . VAL B 1 73 ? 3.807 3.040 33.019 1.00 19.94 72 VAL B N 1
ATOM 2943 C CA . VAL B 1 73 ? 2.384 2.782 33.317 1.00 19.57 72 VAL B CA 1
ATOM 2944 C C . VAL B 1 73 ? 1.953 1.340 33.056 1.00 19.27 72 VAL B C 1
ATOM 2945 O O . VAL B 1 73 ? 2.291 0.726 32.047 1.00 18.46 72 VAL B O 1
ATOM 2949 N N . ASN B 1 74 ? 1.189 0.798 33.994 1.00 18.63 73 ASN B N 1
ATOM 2950 C CA . ASN B 1 74 ? 0.483 -0.424 33.746 1.00 17.63 73 ASN B CA 1
ATOM 2951 C C . ASN B 1 74 ? -0.948 -0.098 33.334 1.00 17.23 73 ASN B C 1
ATOM 2952 O O . ASN B 1 74 ? -1.813 0.126 34.193 1.00 17.57 73 ASN B O 1
ATOM 2957 N N . GLN B 1 75 ? -1.191 -0.063 32.026 1.00 17.82 74 GLN B N 1
ATOM 2958 C CA . GLN B 1 75 ? -2.522 0.321 31.516 1.00 18.94 74 GLN B CA 1
ATOM 2959 C C . GLN B 1 75 ? -3.606 -0.742 31.752 1.00 18.91 74 GLN B C 1
ATOM 2960 O O . GLN B 1 75 ? -4.805 -0.471 31.542 1.00 19.15 74 GLN B O 1
ATOM 2966 N N . LYS B 1 76 ? -3.210 -1.914 32.244 1.00 17.93 75 LYS B N 1
ATOM 2967 C CA . LYS B 1 76 ? -4.166 -2.943 32.604 1.00 18.32 75 LYS B CA 1
ATOM 2968 C C . LYS B 1 76 ? -4.919 -2.615 33.887 1.00 18.32 75 LYS B C 1
ATOM 2969 O O . LYS B 1 76 ? -5.926 -3.253 34.157 1.00 18.77 75 LYS B O 1
ATOM 2975 N N . LYS B 1 77 ? -4.430 -1.637 34.654 1.00 19.45 76 LYS B N 1
ATOM 2976 C CA . LYS B 1 77 ? -5.009 -1.290 35.970 1.00 19.03 76 LYS B CA 1
ATOM 2977 C C . LYS B 1 77 ? -6.183 -0.339 35.799 1.00 20.54 76 LYS B C 1
ATOM 2978 O O . LYS B 1 77 ? -6.090 0.882 36.006 1.00 20.18 76 LYS B O 1
ATOM 2984 N N . VAL B 1 78 ? -7.275 -0.951 35.357 1.00 20.61 77 VAL B N 1
ATOM 2985 C CA . VAL B 1 78 ? -8.576 -0.301 35.187 1.00 21.30 77 VAL B CA 1
ATOM 2986 C C . VAL B 1 78 ? -9.559 -0.787 36.257 1.00 21.88 77 VAL B C 1
ATOM 2987 O O . VAL B 1 78 ? -9.507 -1.953 36.677 1.00 22.05 77 VAL B O 1
ATOM 2991 N N . TYR B 1 79 ? -10.470 0.088 36.665 1.00 21.85 78 TYR B N 1
ATOM 2992 C CA . TYR B 1 79 ? -11.357 -0.183 37.793 1.00 21.22 78 TYR B CA 1
ATOM 2993 C C . TYR B 1 79 ? -12.760 0.289 37.481 1.00 22.04 78 TYR B C 1
ATOM 2994 O O . TYR B 1 79 ? -12.959 1.179 36.646 1.00 21.53 78 TYR B O 1
ATOM 3003 N N . ASP B 1 80 ? -13.712 -0.279 38.213 1.00 21.88 79 ASP B N 1
ATOM 3004 C CA . ASP B 1 80 ? -15.135 0.044 38.064 1.00 22.11 79 ASP B CA 1
ATOM 3005 C C . ASP B 1 80 ? -15.652 0.464 39.436 1.00 22.69 79 ASP B C 1
ATOM 3006 O O . ASP B 1 80 ? -15.609 -0.312 40.384 1.00 22.37 79 ASP B O 1
ATOM 3011 N N . LEU B 1 81 ? -16.067 1.719 39.545 1.00 23.51 80 LEU B N 1
ATOM 3012 C CA . LEU B 1 81 ? -16.445 2.298 40.837 1.00 24.59 80 LEU B CA 1
ATOM 3013 C C . LEU B 1 81 ? -17.711 1.650 41.410 1.00 24.86 80 LEU B C 1
ATOM 3014 O O . LEU B 1 81 ? -17.871 1.531 42.639 1.00 23.87 80 LEU B O 1
ATOM 3019 N N . ASN B 1 82 ? -18.583 1.193 40.520 1.00 25.40 81 ASN B N 1
ATOM 3020 C CA . ASN B 1 82 ? -19.771 0.463 40.927 1.00 26.02 81 ASN B CA 1
ATOM 3021 C C . ASN B 1 82 ? -19.369 -0.884 41.558 1.00 25.82 81 ASN B C 1
ATOM 3022 O O . ASN B 1 82 ? -19.923 -1.274 42.579 1.00 26.29 81 ASN B O 1
ATOM 3027 N N . LYS B 1 83 ? -18.360 -1.554 40.991 1.00 25.94 82 LYS B N 1
ATOM 3028 C CA . LYS B 1 83 ? -17.800 -2.795 41.582 1.00 26.49 82 LYS B CA 1
ATOM 3029 C C . LYS B 1 83 ? -17.020 -2.514 42.873 1.00 25.65 82 LYS B C 1
ATOM 3030 O O . LYS B 1 83 ? -17.080 -3.301 43.833 1.00 25.60 82 LYS B O 1
ATOM 3036 N N . ILE B 1 84 ? -16.310 -1.392 42.911 1.00 24.27 83 ILE B N 1
ATOM 3037 C CA . ILE B 1 84 ? -15.585 -0.992 44.120 1.00 24.42 83 ILE B CA 1
ATOM 3038 C C . ILE B 1 84 ? -16.549 -0.838 45.307 1.00 23.68 83 ILE B C 1
ATOM 3039 O O . ILE B 1 84 ? -16.242 -1.273 46.409 1.00 23.48 83 ILE B O 1
ATOM 3044 N N . ALA B 1 85 ? -17.726 -0.251 45.072 1.00 23.52 84 ALA B N 1
ATOM 3045 C CA . ALA B 1 85 ? -18.717 -0.057 46.149 1.00 23.80 84 ALA B CA 1
ATOM 3046 C C . ALA B 1 85 ? -19.128 -1.381 46.816 1.00 24.40 84 ALA B C 1
ATOM 3047 O O . ALA B 1 85 ? -19.302 -1.453 48.032 1.00 24.32 84 ALA B O 1
ATOM 3049 N N . LYS B 1 86 ? -19.277 -2.422 46.013 1.00 25.38 85 LYS B N 1
ATOM 3050 C CA . LYS B 1 86 ? -19.619 -3.741 46.524 1.00 26.71 85 LYS B CA 1
ATOM 3051 C C . LYS B 1 86 ? -18.445 -4.356 47.263 1.00 26.87 85 LYS B C 1
ATOM 3052 O O . LYS B 1 86 ? -18.624 -5.018 48.307 1.00 26.51 85 LYS B O 1
ATOM 3058 N N . GLU B 1 87 ? -17.243 -4.101 46.748 1.00 27.39 86 GLU B N 1
ATOM 3059 C CA . GLU B 1 87 ? -16.017 -4.616 47.349 1.00 28.10 86 GLU B CA 1
ATOM 3060 C C . GLU B 1 87 ? -15.713 -3.989 48.719 1.00 27.25 86 GLU B C 1
ATOM 3061 O O . GLU B 1 87 ? -15.100 -4.635 49.575 1.00 26.77 86 GLU B O 1
ATOM 3067 N N . ILE B 1 88 ? -16.135 -2.739 48.926 1.00 26.38 87 ILE B N 1
ATOM 3068 C CA . ILE B 1 88 ? -15.984 -2.089 50.231 1.00 26.10 87 ILE B CA 1
ATOM 3069 C C . ILE B 1 88 ? -17.241 -2.259 51.112 1.00 26.22 87 ILE B C 1
ATOM 3070 O O . ILE B 1 88 ? -17.394 -1.560 52.109 1.00 25.71 87 ILE B O 1
ATOM 3075 N N . LYS B 1 89 ? -18.108 -3.204 50.735 1.00 26.05 88 LYS B N 1
ATOM 3076 C CA . LYS B 1 89 ? -19.257 -3.634 51.541 1.00 26.45 88 LYS B CA 1
ATOM 3077 C C . LYS B 1 89 ? -20.300 -2.540 51.747 1.00 26.00 88 LYS B C 1
ATOM 3078 O O . LYS B 1 89 ? -20.986 -2.486 52.782 1.00 25.04 88 LYS B O 1
ATOM 3084 N N . LEU B 1 90 ? -20.428 -1.687 50.734 1.00 24.92 89 LEU B N 1
ATOM 3085 C CA . LEU B 1 90 ? -21.455 -0.664 50.721 1.00 25.05 89 LEU B CA 1
ATOM 3086 C C . LEU B 1 90 ? -22.090 -0.555 49.335 1.00 24.25 89 LEU B C 1
ATOM 3087 O O . LEU B 1 90 ? -21.901 0.427 48.622 1.00 24.74 89 LEU B O 1
ATOM 3092 N N . PRO B 1 91 ? -22.867 -1.575 48.949 1.00 24.72 90 PRO B N 1
ATOM 3093 C CA . PRO B 1 91 ? -23.633 -1.449 47.720 1.00 24.45 90 PRO B CA 1
ATOM 3094 C C . PRO B 1 91 ? -24.498 -0.181 47.779 1.00 23.77 90 PRO B C 1
ATOM 3095 O O . PRO B 1 91 ? -25.088 0.114 48.821 1.00 23.74 90 PRO B O 1
ATOM 3099 N N . GLY B 1 92 ? -24.541 0.560 46.680 1.00 23.79 91 GLY B N 1
ATOM 3100 C CA . GLY B 1 92 ? -25.293 1.819 46.620 1.00 23.08 91 GLY B CA 1
ATOM 3101 C C . GLY B 1 92 ? -24.600 2.988 47.290 1.00 22.71 91 GLY B C 1
ATOM 3102 O O . GLY B 1 92 ? -25.226 4.003 47.601 1.00 22.44 91 GLY B O 1
ATOM 3103 N N . ALA B 1 93 ? -23.301 2.850 47.516 1.00 21.99 92 ALA B N 1
ATOM 3104 C CA . ALA B 1 93 ? -22.518 3.931 48.070 1.00 21.69 92 ALA B CA 1
ATOM 3105 C C . ALA B 1 93 ? -22.555 5.147 47.153 1.00 21.31 92 ALA B C 1
ATOM 3106 O O . ALA B 1 93 ? -22.582 5.016 45.932 1.00 19.97 92 ALA B O 1
ATOM 3108 N N . PHE B 1 94 ? -22.537 6.320 47.778 1.00 21.65 93 PHE B N 1
ATOM 3109 C CA . PHE B 1 94 ? -22.236 7.565 47.110 1.00 21.24 93 PHE B CA 1
ATOM 3110 C C . PHE B 1 94 ? -20.736 7.799 47.304 1.00 21.71 93 PHE B C 1
ATOM 3111 O O . PHE B 1 94 ? -20.244 7.741 48.439 1.00 21.76 93 PHE B O 1
ATOM 3119 N N . ILE B 1 95 ? -20.024 8.033 46.204 1.00 21.57 94 ILE B N 1
ATOM 3120 C CA . ILE B 1 95 ? -18.561 8.081 46.213 1.00 21.68 94 ILE B CA 1
ATOM 3121 C C . ILE B 1 95 ? -18.040 9.424 45.742 1.00 21.67 94 ILE B C 1
ATOM 3122 O O . ILE B 1 95 ? -18.450 9.898 44.686 1.00 22.17 94 ILE B O 1
ATOM 3127 N N . LEU B 1 96 ? -17.151 10.028 46.542 1.00 21.30 95 LEU B N 1
ATOM 3128 C CA . LEU B 1 96 ? -16.443 11.251 46.189 1.00 20.36 95 LEU B CA 1
ATOM 3129 C C . LEU B 1 96 ? -14.962 10.959 46.233 1.00 20.79 95 LEU B C 1
ATOM 3130 O O . LEU B 1 96 ? -14.549 10.093 46.970 1.00 20.82 95 LEU B O 1
ATOM 3135 N N . GLY B 1 97 ? -14.163 11.719 45.495 1.00 20.76 96 GLY B N 1
ATOM 3136 C CA . GLY B 1 97 ? -12.712 11.698 45.713 1.00 20.90 96 GLY B CA 1
ATOM 3137 C C . GLY B 1 97 ? -11.875 12.144 44.532 1.00 21.04 96 GLY B C 1
ATOM 3138 O O . GLY B 1 97 ? -12.214 13.084 43.815 1.00 19.99 96 GLY B O 1
ATOM 3139 N N . ALA B 1 98 ? -10.755 11.457 44.359 1.00 21.28 97 ALA B N 1
ATOM 3140 C CA . ALA B 1 98 ? -9.695 11.890 43.441 1.00 22.01 97 ALA B CA 1
ATOM 3141 C C . ALA B 1 98 ? -9.008 10.687 42.842 1.00 22.48 97 ALA B C 1
ATOM 3142 O O . ALA B 1 98 ? -8.672 9.747 43.558 1.00 23.58 97 ALA B O 1
ATOM 3144 N N . GLY B 1 99 ? -8.756 10.722 41.546 1.00 21.39 98 GLY B N 1
ATOM 3145 C CA . GLY B 1 99 ? -8.020 9.637 40.919 1.00 21.35 98 GLY B CA 1
ATOM 3146 C C . GLY B 1 99 ? -7.708 9.939 39.480 1.00 21.20 98 GLY B C 1
ATOM 3147 O O . GLY B 1 99 ? -8.034 11.029 38.997 1.00 21.16 98 GLY B O 1
ATOM 3148 N N . ALA B 1 100 ? -7.036 9.004 38.810 1.00 21.31 99 ALA B N 1
ATOM 3149 C CA . ALA B 1 100 ? -6.789 9.110 37.379 1.00 20.78 99 ALA B CA 1
ATOM 3150 C C . ALA B 1 100 ? -8.061 8.773 36.613 1.00 20.89 99 ALA B C 1
ATOM 3151 O O . ALA B 1 100 ? -8.816 7.889 36.991 1.00 21.22 99 ALA B O 1
ATOM 3153 N N . GLY B 1 101 ? -8.298 9.477 35.515 1.00 20.85 100 GLY B N 1
ATOM 3154 C CA . GLY B 1 101 ? -9.477 9.203 34.705 1.00 21.27 100 GLY B CA 1
ATOM 3155 C C . GLY B 1 101 ? -9.359 7.917 33.897 1.00 21.89 100 GLY B C 1
ATOM 3156 O O . GLY B 1 101 ? -8.244 7.362 33.738 1.00 22.40 100 GLY B O 1
ATOM 3157 N N . PRO B 1 102 ? -10.494 7.438 33.353 1.00 21.04 101 PRO B N 1
ATOM 3158 C CA . PRO B 1 102 ? -10.441 6.231 32.523 1.00 20.83 101 PRO B CA 1
ATOM 3159 C C . PRO B 1 102 ? -9.971 6.527 31.087 1.00 21.45 101 PRO B C 1
ATOM 3160 O O . PRO B 1 102 ? -10.782 6.774 30.192 1.00 20.89 101 PRO B O 1
ATOM 3164 N N . PHE B 1 103 ? -8.655 6.502 30.872 1.00 21.84 102 PHE B N 1
ATOM 3165 C CA . PHE B 1 103 ? -8.110 6.660 29.519 1.00 21.76 102 PHE B CA 1
ATOM 3166 C C . PHE B 1 103 ? -8.684 5.607 28.582 1.00 21.42 102 PHE B C 1
ATOM 3167 O O . PHE B 1 103 ? -8.767 5.822 27.373 1.00 20.80 102 PHE B O 1
ATOM 3175 N N . GLN B 1 104 ? -9.088 4.456 29.143 1.00 20.31 103 GLN B N 1
ATOM 3176 C CA . GLN B 1 104 ? -9.607 3.354 28.344 1.00 20.18 103 GLN B CA 1
ATOM 3177 C C . GLN B 1 104 ? -10.968 3.638 27.710 1.00 20.19 103 GLN B C 1
ATOM 3178 O O . GLN B 1 104 ? -11.375 2.924 26.843 1.00 20.04 103 GLN B O 1
ATOM 3184 N N . THR B 1 105 ? -11.661 4.662 28.188 1.00 20.01 104 THR B N 1
ATOM 3185 C CA . THR B 1 105 ? -12.908 5.113 27.559 1.00 20.88 104 THR B CA 1
ATOM 3186 C C . THR B 1 105 ? -12.769 6.500 26.947 1.00 20.66 104 THR B C 1
ATOM 3187 O O . THR B 1 105 ? -13.446 6.817 25.971 1.00 22.26 104 THR B O 1
ATOM 3191 N N . LEU B 1 106 ? -11.915 7.328 27.530 1.00 21.76 105 LEU B N 1
ATOM 3192 C CA . LEU B 1 106 ? -11.789 8.722 27.096 1.00 21.79 105 LEU B CA 1
ATOM 3193 C C . LEU B 1 106 ? -10.763 8.928 25.983 1.00 22.49 105 LEU B C 1
ATOM 3194 O O . LEU B 1 106 ? -10.871 9.883 25.209 1.00 22.37 105 LEU B O 1
ATOM 3199 N N . GLY B 1 107 ? -9.758 8.056 25.915 1.00 23.23 106 GLY B N 1
ATOM 3200 C CA . GLY B 1 107 ? -8.781 8.108 24.816 1.00 23.44 106 GLY B CA 1
ATOM 3201 C C . GLY B 1 107 ? -7.617 9.029 25.096 1.00 23.87 106 GLY B C 1
ATOM 3202 O O . GLY B 1 107 ? -6.755 9.219 24.230 1.00 25.09 106 GLY B O 1
ATOM 3203 N N . PHE B 1 108 ? -7.610 9.616 26.293 1.00 23.07 107 PHE B N 1
ATOM 3204 C CA . PHE B 1 108 ? -6.546 10.477 26.785 1.00 23.28 107 PHE B CA 1
ATOM 3205 C C . PHE B 1 108 ? -6.536 10.386 28.303 1.00 23.37 107 PHE B C 1
ATOM 3206 O O . PHE B 1 108 ? -7.520 9.968 28.903 1.00 23.01 107 PHE B O 1
ATOM 3214 N N . ASN B 1 109 ? -5.407 10.748 28.898 1.00 23.39 108 ASN B N 1
ATOM 3215 C CA . ASN B 1 109 ? -5.254 10.875 30.347 1.00 23.38 108 ASN B CA 1
ATOM 3216 C C . ASN B 1 109 ? -6.026 12.061 30.886 1.00 22.84 108 ASN B C 1
ATOM 3217 O O . ASN B 1 109 ? -6.165 13.107 30.232 1.00 22.15 108 ASN B O 1
ATOM 3225 N N . SER B 1 110 ? -6.470 11.930 32.119 1.00 22.35 109 SER B N 1
ATOM 3226 C CA . SER B 1 110 ? -7.166 13.004 32.773 1.00 22.66 109 SER B CA 1
ATOM 3227 C C . SER B 1 110 ? -7.102 12.885 34.285 1.00 21.96 109 SER B C 1
ATOM 3228 O O . SER B 1 110 ? -6.819 11.813 34.824 1.00 22.14 109 SER B O 1
ATOM 3231 N N . GLU B 1 111 ? -7.359 14.005 34.945 1.00 21.25 110 GLU B N 1
ATOM 3232 C CA . GLU B 1 111 ? -7.613 14.057 36.376 1.00 22.30 110 GLU B CA 1
ATOM 3233 C C . GLU B 1 111 ? -9.096 13.790 36.585 1.00 21.78 110 GLU B C 1
ATOM 3234 O O . GLU B 1 111 ? -9.918 14.440 35.959 1.00 21.71 110 GLU B O 1
ATOM 3240 N N . PHE B 1 112 ? -9.430 12.832 37.457 1.00 20.37 111 PHE B N 1
ATOM 3241 C CA . PHE B 1 112 ? -10.807 12.419 37.649 1.00 20.56 111 PHE B CA 1
ATOM 3242 C C . PHE B 1 112 ? -11.359 12.900 38.995 1.00 20.38 111 PHE B C 1
ATOM 3243 O O . PHE B 1 112 ? -10.690 12.806 40.020 1.00 19.94 111 PHE B O 1
ATOM 3251 N N . MET B 1 113 ? -12.572 13.443 38.956 1.00 19.97 112 MET B N 1
ATOM 3252 C CA . MET B 1 113 ? -13.298 13.925 40.134 1.00 20.27 112 MET B CA 1
ATOM 3253 C C . MET B 1 113 ? -14.554 13.055 40.260 1.00 19.80 112 MET B C 1
ATOM 3254 O O . MET B 1 113 ? -15.622 13.442 39.783 1.00 20.49 112 MET B O 1
ATOM 3259 N N . PRO B 1 114 ? -14.424 11.843 40.846 1.00 20.02 113 PRO B N 1
ATOM 3260 C CA . PRO B 1 114 ? -15.577 10.952 40.979 1.00 20.77 113 PRO B CA 1
ATOM 3261 C C . PRO B 1 114 ? -16.647 11.547 41.895 1.00 20.83 113 PRO B C 1
ATOM 3262 O O . PRO B 1 114 ? -16.343 12.016 42.999 1.00 20.54 113 PRO B O 1
ATOM 3266 N N . VAL B 1 115 ? -17.875 11.568 41.397 1.00 20.52 114 VAL B N 1
ATOM 3267 C CA . VAL B 1 115 ? -19.044 12.025 42.155 1.00 20.44 114 VAL B CA 1
ATOM 3268 C C . VAL B 1 115 ? -20.141 11.084 41.689 1.00 20.25 114 VAL B C 1
ATOM 3269 O O . VAL B 1 115 ? -20.818 11.373 40.705 1.00 21.04 114 VAL B O 1
ATOM 3273 N N . ILE B 1 116 ? -20.280 9.942 42.359 1.00 20.28 115 ILE B N 1
ATOM 3274 C CA . ILE B 1 116 ? -21.096 8.852 41.817 1.00 21.42 115 ILE B CA 1
ATOM 3275 C C . ILE B 1 116 ? -22.021 8.247 42.848 1.00 21.00 115 ILE B C 1
ATOM 3276 O O . ILE B 1 116 ? -21.575 7.817 43.904 1.00 20.97 115 ILE B O 1
ATOM 3281 N N . GLN B 1 117 ? -23.313 8.229 42.514 1.00 20.55 116 GLN B N 1
ATOM 3282 C CA . GLN B 1 117 ? -24.281 7.362 43.170 1.00 20.79 116 GLN B CA 1
ATOM 3283 C C . GLN B 1 117 ? -24.208 6.014 42.456 1.00 20.49 116 GLN B C 1
ATOM 3284 O O . GLN B 1 117 ? -24.653 5.882 41.318 1.00 21.24 116 GLN B O 1
ATOM 3290 N N . THR B 1 118 ? -23.625 5.021 43.116 1.00 20.85 117 THR B N 1
ATOM 3291 C CA . THR B 1 118 ? -23.518 3.685 42.540 1.00 21.46 117 THR B CA 1
ATOM 3292 C C . THR B 1 118 ? -24.848 2.933 42.636 1.00 21.66 117 THR B C 1
ATOM 3293 O O . THR B 1 118 ? -25.716 3.286 43.431 1.00 22.85 117 THR B O 1
ATOM 3297 N N . GLU B 1 119 ? -24.978 1.880 41.835 1.00 22.98 118 GLU B N 1
ATOM 3298 C CA . GLU B 1 119 ? -26.202 1.098 41.739 1.00 23.39 118 GLU B CA 1
ATOM 3299 C C . GLU B 1 119 ? -26.384 0.142 42.927 1.00 23.60 118 GLU B C 1
ATOM 3300 O O . GLU B 1 119 ? -25.456 -0.576 43.317 1.00 24.18 118 GLU B O 1
ATOM 3303 N N . SER B 1 120 ? -27.587 0.142 43.495 1.00 23.55 119 SER B N 1
ATOM 3304 C CA . SER B 1 120 ? -28.026 -0.927 44.388 1.00 23.59 119 SER B CA 1
ATOM 3305 C C . SER B 1 120 ? -29.487 -1.289 44.106 1.00 23.55 119 SER B C 1
ATOM 3306 O O . SER B 1 120 ? -30.155 -0.635 43.303 1.00 23.41 119 SER B O 1
ATOM 3309 N N . GLU B 1 121 ? -29.977 -2.327 44.785 1.00 23.47 120 GLU B N 1
ATOM 3310 C CA . GLU B 1 121 ? -31.363 -2.791 44.618 1.00 23.85 120 GLU B CA 1
ATOM 3311 C C . GLU B 1 121 ? -32.370 -1.663 44.741 1.00 23.99 120 GLU B C 1
ATOM 3312 O O . GLU B 1 121 ? -33.409 -1.707 44.097 1.00 24.90 120 GLU B O 1
ATOM 3314 N N . HIS B 1 122 ? -32.079 -0.673 45.582 1.00 23.83 121 HIS B N 1
ATOM 3315 C CA . HIS B 1 122 ? -33.020 0.408 45.878 1.00 23.87 121 HIS B CA 1
ATOM 3316 C C . HIS B 1 122 ? -32.472 1.815 45.585 1.00 22.74 121 HIS B C 1
ATOM 3317 O O . HIS B 1 122 ? -33.028 2.812 46.037 1.00 22.55 121 HIS B O 1
ATOM 3324 N N . LYS B 1 123 ? -31.393 1.884 44.809 1.00 21.51 122 LYS B N 1
ATOM 3325 C CA . LYS B 1 123 ? -30.792 3.152 44.409 1.00 21.69 122 LYS B CA 1
ATOM 3326 C C . LYS B 1 123 ? -30.370 3.139 42.931 1.00 21.09 122 LYS B C 1
ATOM 3327 O O . LYS B 1 123 ? -29.400 2.456 42.564 1.00 22.86 122 LYS B O 1
ATOM 3333 N N . PRO B 1 124 ? -31.112 3.863 42.068 1.00 20.13 123 PRO B N 1
ATOM 3334 C CA . PRO B 1 124 ? -30.671 4.059 40.688 1.00 20.12 123 PRO B CA 1
ATOM 3335 C C . PRO B 1 124 ? -29.309 4.765 40.601 1.00 20.18 123 PRO B C 1
ATOM 3336 O O . PRO B 1 124 ? -29.056 5.683 41.387 1.00 20.36 123 PRO B O 1
ATOM 3340 N N . PRO B 1 125 ? -28.432 4.338 39.674 1.00 20.60 124 PRO B N 1
ATOM 3341 C CA . PRO B 1 125 ? -27.120 4.958 39.586 1.00 20.69 124 PRO B CA 1
ATOM 3342 C C . PRO B 1 125 ? -27.118 6.305 38.870 1.00 21.08 124 PRO B C 1
ATOM 3343 O O . PRO B 1 125 ? -27.949 6.559 37.987 1.00 20.86 124 PRO B O 1
ATOM 3347 N N . VAL B 1 126 ? -26.194 7.161 39.287 1.00 20.38 125 VAL B N 1
ATOM 3348 C CA . VAL B 1 126 ? -25.958 8.447 38.642 1.00 20.94 125 VAL B CA 1
ATOM 3349 C C . VAL B 1 126 ? -24.454 8.707 38.662 1.00 19.92 125 VAL B C 1
ATOM 3350 O O . VAL B 1 126 ? -23.842 8.737 39.730 1.00 20.52 125 VAL B O 1
ATOM 3354 N N . ASN B 1 127 ? -23.852 8.870 37.489 1.00 19.58 126 ASN B N 1
ATOM 3355 C CA . ASN B 1 127 ? -22.448 9.243 37.419 1.00 19.27 126 ASN B CA 1
ATOM 3356 C C . ASN B 1 127 ? -22.331 10.755 37.173 1.00 19.55 126 ASN B C 1
ATOM 3357 O O . ASN B 1 127 ? -22.418 11.226 36.036 1.00 20.44 126 ASN B O 1
ATOM 3362 N N . GLY B 1 128 ? -22.151 11.491 38.256 1.00 19.62 127 GLY B N 1
ATOM 3363 C CA . GLY B 1 128 ? -21.965 12.929 38.195 1.00 20.05 127 GLY B CA 1
ATOM 3364 C C . GLY B 1 128 ? -20.536 13.430 38.150 1.00 20.05 127 GLY B C 1
ATOM 3365 O O . GLY B 1 128 ? -20.283 14.626 38.410 1.00 21.07 127 GLY B O 1
ATOM 3366 N N . SER B 1 129 ? -19.610 12.534 37.827 1.00 19.56 128 SER B N 1
ATOM 3367 C CA . SER B 1 129 ? -18.193 12.834 37.845 1.00 19.89 128 SER B CA 1
ATOM 3368 C C . SER B 1 129 ? -17.786 13.855 36.791 1.00 19.32 128 SER B C 1
ATOM 3369 O O . SER B 1 129 ? -18.436 14.010 35.784 1.00 20.44 128 SER B O 1
ATOM 3372 N N . TYR B 1 130 ? -16.690 14.550 37.074 1.00 20.57 129 TYR B N 1
ATOM 3373 C CA . TYR B 1 130 ? -16.028 15.455 36.140 1.00 20.93 129 TYR B CA 1
ATOM 3374 C C . TYR B 1 130 ? -14.624 14.930 35.850 1.00 20.43 129 TYR B C 1
ATOM 3375 O O . TYR B 1 130 ? -14.044 14.150 36.632 1.00 20.70 129 TYR B O 1
ATOM 3384 N N . PHE B 1 131 ? -14.075 15.387 34.733 1.00 19.95 130 PHE B N 1
ATOM 3385 C CA . PHE B 1 131 ? -12.681 15.111 34.374 1.00 20.15 130 PHE B CA 1
ATOM 3386 C C . PHE B 1 131 ? -12.043 16.336 33.756 1.00 20.22 130 PHE B C 1
ATOM 3387 O O . PHE B 1 131 ? -12.684 17.103 33.079 1.00 21.01 130 PHE B O 1
ATOM 3395 N N . ALA B 1 132 ? -10.763 16.519 34.040 1.00 20.28 131 ALA B N 1
ATOM 3396 C CA . ALA B 1 132 ? -9.982 17.620 33.526 1.00 20.43 131 ALA B CA 1
ATOM 3397 C C . ALA B 1 132 ? -8.790 17.081 32.743 1.00 21.18 131 ALA B C 1
ATOM 3398 O O . ALA B 1 132 ? -8.105 16.154 33.183 1.00 21.61 131 ALA B O 1
ATOM 3400 N N . HIS B 1 133 ? -8.555 17.655 31.573 1.00 21.70 132 HIS B N 1
ATOM 3401 C CA . HIS B 1 133 ? -7.476 17.210 30.701 1.00 21.97 132 HIS B CA 1
ATOM 3402 C C . HIS B 1 133 ? -6.837 18.406 29.982 1.00 22.61 132 HIS B C 1
ATOM 3403 O O . HIS B 1 133 ? -7.377 19.512 29.992 1.00 22.69 132 HIS B O 1
ATOM 3410 N N . VAL B 1 134 ? -5.653 18.183 29.413 1.00 22.99 133 VAL B N 1
ATOM 3411 C CA . VAL B 1 134 ? -4.858 19.267 28.823 1.00 23.23 133 VAL B CA 1
ATOM 3412 C C . VAL B 1 134 ? -5.217 19.422 27.368 1.00 24.15 133 VAL B C 1
ATOM 3413 O O . VAL B 1 134 ? -5.107 18.477 26.588 1.00 23.93 133 VAL B O 1
ATOM 3417 N N . ASN B 1 135 ? -5.658 20.622 27.009 1.00 24.57 134 ASN B N 1
ATOM 3418 C CA . ASN B 1 135 ? -5.955 20.955 25.621 1.00 25.76 134 ASN B CA 1
ATOM 3419 C C . ASN B 1 135 ? -4.679 20.930 24.776 1.00 26.40 134 ASN B C 1
ATOM 3420 O O . ASN B 1 135 ? -3.729 21.673 25.061 1.00 26.63 134 ASN B O 1
ATOM 3425 N N . PRO B 1 136 ? -4.645 20.076 23.731 1.00 27.05 135 PRO B N 1
ATOM 3426 C CA . PRO B 1 136 ? -3.496 20.080 22.820 1.00 27.37 135 PRO B CA 1
ATOM 3427 C C . PRO B 1 136 ? -3.298 21.412 22.084 1.00 27.30 135 PRO B C 1
ATOM 3428 O O . PRO B 1 136 ? -2.174 21.745 21.721 1.00 27.73 135 PRO B O 1
ATOM 3432 N N . ALA B 1 137 ? -4.378 22.160 21.875 1.00 27.26 136 ALA B N 1
ATOM 3433 C CA . ALA B 1 137 ? -4.338 23.412 21.137 1.00 26.83 136 ALA B CA 1
ATOM 3434 C C . ALA B 1 137 ? -3.436 24.488 21.754 1.00 26.71 136 ALA B C 1
ATOM 3435 O O . ALA B 1 137 ? -2.809 25.249 21.020 1.00 26.21 136 ALA B O 1
ATOM 3437 N N . ASP B 1 138 ? -3.374 24.555 23.084 1.00 26.54 137 ASP B N 1
ATOM 3438 C CA . ASP B 1 138 ? -2.644 25.641 23.778 1.00 26.37 137 ASP B CA 1
ATOM 3439 C C . ASP B 1 138 ? -2.152 25.292 25.201 1.00 25.60 137 ASP B C 1
ATOM 3440 O O . ASP B 1 138 ? -1.629 26.156 25.922 1.00 24.46 137 ASP B O 1
ATOM 3445 N N . GLY B 1 139 ? -2.339 24.038 25.615 1.00 24.82 138 GLY B N 1
ATOM 3446 C CA . GLY B 1 139 ? -2.001 23.625 26.971 1.00 24.61 138 GLY B CA 1
ATOM 3447 C C . GLY B 1 139 ? -3.029 23.993 28.030 1.00 24.62 138 GLY B C 1
ATOM 3448 O O . GLY B 1 139 ? -2.794 23.767 29.217 1.00 24.17 138 GLY B O 1
ATOM 3449 N N . GLY B 1 140 ? -4.176 24.531 27.619 1.00 24.43 139 GLY B N 1
ATOM 3450 C CA . GLY B 1 140 ? -5.186 24.984 28.586 1.00 24.71 139 GLY B CA 1
ATOM 3451 C C . GLY B 1 140 ? -5.961 23.868 29.262 1.00 24.41 139 GLY B C 1
ATOM 3452 O O . GLY B 1 140 ? -6.071 22.772 28.729 1.00 24.30 139 GLY B O 1
ATOM 3453 N N . CYS B 1 141 ? -6.534 24.147 30.430 1.00 24.70 140 CYS B N 1
ATOM 3454 C CA . CYS B 1 141 ? -7.421 23.171 31.082 1.00 24.89 140 CYS B CA 1
ATOM 3455 C C . CYS B 1 141 ? -8.759 23.083 30.360 1.00 24.73 140 CYS B C 1
ATOM 3456 O O . CYS B 1 141 ? -9.322 24.103 29.945 1.00 24.73 140 CYS B O 1
ATOM 3459 N N . LEU B 1 142 ? -9.209 21.848 30.142 1.00 24.13 141 LEU B N 1
ATOM 3460 C CA . LEU B 1 142 ? -10.540 21.529 29.629 1.00 24.65 141 LEU B CA 1
ATOM 3461 C C . LEU B 1 142 ? -11.237 20.678 30.673 1.00 24.97 141 LEU B C 1
ATOM 3462 O O . LEU B 1 142 ? -10.732 19.607 31.007 1.00 25.28 141 LEU B O 1
ATOM 3467 N N . LEU B 1 143 ? -12.365 21.153 31.192 1.00 23.80 142 LEU B N 1
ATOM 3468 C CA . LEU B 1 143 ? -13.115 20.418 32.222 1.00 23.34 142 LEU B CA 1
ATOM 3469 C C . LEU B 1 143 ? -14.435 19.962 31.601 1.00 23.62 142 LEU B C 1
ATOM 3470 O O . LEU B 1 143 ? -15.133 20.766 30.976 1.00 22.67 142 LEU B O 1
ATOM 3475 N N . GLU B 1 144 ? -14.762 18.677 31.767 1.00 23.42 143 GLU B N 1
ATOM 3476 C CA . GLU B 1 144 ? -15.980 18.093 31.214 1.00 24.73 143 GLU B CA 1
ATOM 3477 C C . GLU B 1 144 ? -16.689 17.187 32.209 1.00 24.21 143 GLU B C 1
ATOM 3478 O O . GLU B 1 144 ? -16.081 16.686 33.152 1.00 23.80 143 GLU B O 1
ATOM 3484 N N . LYS B 1 145 ? -17.995 17.013 31.973 1.00 24.39 144 LYS B N 1
ATOM 3485 C CA . LYS B 1 145 ? -18.820 16.043 32.697 1.00 24.75 144 LYS B CA 1
ATOM 3486 C C . LYS B 1 145 ? -18.681 14.688 32.021 1.00 23.83 144 LYS B C 1
ATOM 3487 O O . LYS B 1 145 ? -18.945 14.552 30.821 1.00 24.50 144 LYS B O 1
ATOM 3493 N N . TYR B 1 146 ? -18.259 13.688 32.787 1.00 23.37 145 TYR B N 1
ATOM 3494 C CA . TYR B 1 146 ? -18.017 12.355 32.260 1.00 23.73 145 TYR B CA 1
ATOM 3495 C C . TYR B 1 146 ? -19.230 11.766 31.533 1.00 24.31 145 TYR B C 1
ATOM 3496 O O . TYR B 1 146 ? -19.082 11.185 30.449 1.00 24.14 145 TYR B O 1
ATOM 3505 N N . SER B 1 147 ? -20.425 11.954 32.095 1.00 24.62 146 SER B N 1
ATOM 3506 C CA . SER B 1 147 ? -21.634 11.322 31.548 1.00 25.15 146 SER B CA 1
ATOM 3507 C C . SER B 1 147 ? -22.025 11.894 30.192 1.00 25.94 146 SER B C 1
ATOM 3508 O O . SER B 1 147 ? -22.871 11.322 29.516 1.00 25.99 146 SER B O 1
ATOM 3511 N N . GLU B 1 148 ? -21.422 13.017 29.805 1.00 26.84 147 GLU B N 1
ATOM 3512 C CA . GLU B 1 148 ? -21.649 13.594 28.482 1.00 28.48 147 GLU B CA 1
ATOM 3513 C C . GLU B 1 148 ? -20.753 12.952 27.428 1.00 28.15 147 GLU B C 1
ATOM 3514 O O . GLU B 1 148 ? -20.996 13.106 26.231 1.00 28.28 147 GLU B O 1
ATOM 3520 N N . LYS B 1 149 ? -19.766 12.171 27.876 1.00 28.16 148 LYS B N 1
ATOM 3521 C CA . LYS B 1 149 ? -18.869 11.433 26.973 1.00 28.55 148 LYS B CA 1
ATOM 3522 C C . LYS B 1 149 ? -19.050 9.909 27.044 1.00 28.40 148 LYS B C 1
ATOM 3523 O O . LYS B 1 149 ? -19.033 9.232 26.002 1.00 28.91 148 LYS B O 1
ATOM 3527 N N . CYS B 1 150 ? -19.194 9.347 28.245 1.00 28.64 149 CYS B N 1
ATOM 3528 C CA . CYS B 1 150 ? -19.350 7.882 28.388 1.00 28.47 149 CYS B CA 1
ATOM 3529 C C . CYS B 1 150 ? -20.369 7.526 29.489 1.00 28.32 149 CYS B C 1
ATOM 3530 O O . CYS B 1 150 ? -20.557 8.301 30.420 1.00 27.96 149 CYS B O 1
ATOM 3534 N N . HIS B 1 151 ? -21.011 6.361 29.391 1.00 27.97 150 HIS B N 1
ATOM 3535 C CA . HIS B 1 151 ? -22.096 5.999 30.312 1.00 28.72 150 HIS B CA 1
ATOM 3536 C C . HIS B 1 151 ? -21.809 4.912 31.357 1.00 28.63 150 HIS B C 1
ATOM 3537 O O . HIS B 1 151 ? -22.739 4.349 31.953 1.00 29.48 150 HIS B O 1
ATOM 3544 N N . ASP B 1 152 ? -20.528 4.725 31.660 1.00 26.49 151 ASP B N 1
ATOM 3545 C CA . ASP B 1 152 ? -20.066 3.662 32.571 1.00 25.69 151 ASP B CA 1
ATOM 3546 C C . ASP B 1 152 ? -19.566 4.219 33.917 1.00 24.41 151 ASP B C 1
ATOM 3547 O O . ASP B 1 152 ? -19.776 5.387 34.221 1.00 23.81 151 ASP B O 1
ATOM 3552 N N . PHE B 1 153 ? -18.907 3.386 34.726 1.00 23.78 152 PHE B N 1
ATOM 3553 C CA . PHE B 1 153 ? -18.392 3.822 36.027 1.00 24.73 152 PHE B CA 1
ATOM 3554 C C . PHE B 1 153 ? -16.888 3.624 36.120 1.00 24.12 152 PHE B C 1
ATOM 3555 O O . PHE B 1 153 ? -16.362 3.404 37.204 1.00 24.80 152 PHE B O 1
ATOM 3563 N N . GLN B 1 154 ? -16.196 3.732 34.996 1.00 23.27 153 GLN B N 1
ATOM 3564 C CA . GLN B 1 154 ? -14.774 3.412 34.962 1.00 23.23 153 GLN B CA 1
ATOM 3565 C C . GLN B 1 154 ? -13.886 4.506 35.555 1.00 22.60 153 GLN B C 1
ATOM 3566 O O . GLN B 1 154 ? -14.206 5.697 35.529 1.00 21.74 153 GLN B O 1
ATOM 3572 N N . CYS B 1 155 ? -12.742 4.049 36.055 1.00 22.57 154 CYS B N 1
ATOM 3573 C CA . CYS B 1 155 ? -11.593 4.903 36.312 1.00 22.07 154 CYS B CA 1
ATOM 3574 C C . CYS B 1 155 ? -10.328 4.030 36.117 1.00 21.61 154 CYS B C 1
ATOM 3575 O O . CYS B 1 155 ? -10.403 2.899 35.567 1.00 20.89 154 CYS B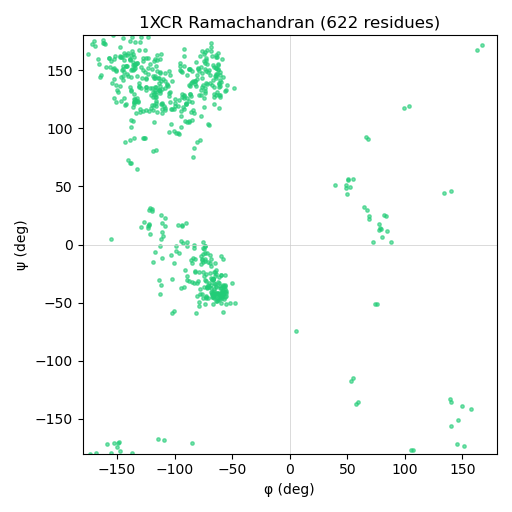 O 1
ATOM 3578 N N . ALA B 1 156 ? -9.164 4.547 36.483 1.00 20.73 155 ALA B N 1
ATOM 3579 C CA . ALA B 1 156 ? -7.912 3.839 36.209 1.00 20.84 155 ALA B CA 1
ATOM 3580 C C . ALA B 1 156 ? -6.808 4.192 37.196 1.00 20.34 155 ALA B C 1
ATOM 3581 O O . ALA B 1 156 ? -6.806 5.281 37.757 1.00 19.67 155 ALA B O 1
ATOM 3583 N N . LEU B 1 157 ? -5.918 3.227 37.403 1.00 20.25 156 LEU B N 1
ATOM 3584 C CA . LEU B 1 157 ? -4.556 3.383 37.991 1.00 19.79 156 LEU B CA 1
ATOM 3585 C C . LEU B 1 157 ? -4.530 3.589 39.501 1.00 20.02 156 LEU B C 1
ATOM 3586 O O . LEU B 1 157 ? -3.823 2.881 40.217 1.00 20.71 156 LEU B O 1
ATOM 3591 N N . LEU B 1 158 ? -5.305 4.547 39.976 1.00 20.00 157 LEU B N 1
ATOM 3592 C CA . LEU B 1 158 ? -5.320 4.920 41.378 1.00 19.91 157 LEU B CA 1
ATOM 3593 C C . LEU B 1 158 ? -6.557 5.746 41.694 1.00 20.23 157 LEU B C 1
ATOM 3594 O O . LEU B 1 158 ? -7.039 6.514 40.869 1.00 19.99 157 LEU B O 1
ATOM 3599 N N . ALA B 1 159 ? -7.079 5.568 42.898 1.00 21.44 158 ALA B N 1
ATOM 3600 C CA . ALA B 1 159 ? -8.213 6.364 43.361 1.00 21.36 158 ALA B CA 1
ATOM 3601 C C . ALA B 1 159 ? -8.177 6.417 44.857 1.00 21.54 158 ALA B C 1
ATOM 3602 O O . ALA B 1 159 ? -7.905 5.409 45.516 1.00 21.62 158 ALA B O 1
ATOM 3604 N N . ASN B 1 160 ? -8.464 7.599 45.388 1.00 20.87 159 ASN B N 1
ATOM 3605 C CA . ASN B 1 160 ? -8.622 7.803 46.817 1.00 21.02 159 ASN B CA 1
ATOM 3606 C C . ASN B 1 160 ? -10.047 8.334 46.976 1.00 20.20 159 ASN B C 1
ATOM 3607 O O . ASN B 1 160 ? -10.403 9.385 46.429 1.00 19.79 159 ASN B O 1
ATOM 3612 N N . LEU B 1 161 ? -10.860 7.564 47.691 1.00 20.67 160 LEU B N 1
ATOM 3613 C CA . LEU B 1 161 ? -12.313 7.679 47.662 1.00 20.58 160 LEU B CA 1
ATOM 3614 C C . LEU B 1 161 ? -12.915 7.745 49.054 1.00 20.82 160 LEU B C 1
ATOM 3615 O O . LEU B 1 161 ? -12.483 7.026 49.966 1.00 21.63 160 LEU B O 1
ATOM 3620 N N . PHE B 1 162 ? -13.912 8.627 49.198 1.00 21.03 161 PHE B N 1
ATOM 3621 C CA . PHE B 1 162 ? -14.738 8.702 50.385 1.00 21.26 161 PHE B CA 1
ATOM 3622 C C . PHE B 1 162 ? -16.136 8.255 50.005 1.00 21.28 161 PHE B C 1
ATOM 3623 O O . PHE B 1 162 ? -16.757 8.817 49.099 1.00 21.19 161 PHE B O 1
ATOM 3631 N N . ALA B 1 163 ? -16.597 7.203 50.687 1.00 20.69 162 ALA B N 1
ATOM 3632 C CA . ALA B 1 163 ? -17.876 6.561 50.428 1.00 20.64 162 ALA B CA 1
ATOM 3633 C C . ALA B 1 163 ? -18.818 6.669 51.614 1.00 21.60 162 ALA B C 1
ATOM 3634 O O . ALA B 1 163 ? -18.405 6.593 52.783 1.00 22.45 162 ALA B O 1
ATOM 3636 N N . SER B 1 164 ? -20.096 6.846 51.308 1.00 21.52 163 SER B N 1
ATOM 3637 C CA . SER B 1 164 ? -21.115 6.957 52.341 1.00 21.41 163 SER B CA 1
ATOM 3638 C C . SER B 1 164 ? -22.457 6.556 51.772 1.00 21.95 163 SER B C 1
ATOM 3639 O O . SER B 1 164 ? -22.557 6.207 50.585 1.00 21.69 163 SER B O 1
ATOM 3642 N N . GLU B 1 165 ? -23.490 6.615 52.610 1.00 22.19 164 GLU B N 1
ATOM 3643 C CA . GLU B 1 165 ? -24.852 6.332 52.150 1.00 23.04 164 GLU B CA 1
ATOM 3644 C C . GLU B 1 165 ? -25.500 7.568 51.493 1.00 23.18 164 GLU B C 1
ATOM 3645 O O . GLU B 1 165 ? -26.628 7.492 51.012 1.00 23.93 164 GLU B O 1
ATOM 3651 N N . GLY B 1 166 ? -24.793 8.703 51.477 1.00 23.51 165 GLY B N 1
ATOM 3652 C CA . GLY B 1 166 ? -25.297 9.927 50.849 1.00 23.77 165 GLY B CA 1
ATOM 3653 C C . GLY B 1 166 ? -26.478 10.553 51.584 1.00 24.28 165 GLY B C 1
ATOM 3654 O O . GLY B 1 166 ? -27.263 11.316 50.991 1.00 24.42 165 GLY B O 1
ATOM 3655 N N . GLN B 1 167 ? -26.610 10.227 52.872 1.00 24.72 166 GLN B N 1
ATOM 3656 C CA . GLN B 1 167 ? -27.782 10.623 53.657 1.00 25.08 166 GLN B CA 1
ATOM 3657 C C . GLN B 1 167 ? -27.609 12.021 54.271 1.00 24.97 166 GLN B C 1
ATOM 3658 O O . GLN B 1 167 ? -26.490 12.461 54.544 1.00 24.24 166 GLN B O 1
ATOM 3664 N N . PRO B 1 168 ? -28.720 12.733 54.485 1.00 25.48 167 PRO B N 1
ATOM 3665 C CA . PRO B 1 168 ? -28.666 13.923 55.331 1.00 25.42 167 PRO B CA 1
ATOM 3666 C C . PRO B 1 168 ? -28.303 13.533 56.773 1.00 25.39 167 PRO B C 1
ATOM 3667 O O . PRO B 1 168 ? -28.427 12.369 57.158 1.00 25.81 167 PRO B O 1
ATOM 3671 N N . GLY B 1 169 ? -27.856 14.503 57.557 1.00 25.23 168 GLY B N 1
ATOM 3672 C CA . GLY B 1 169 ? -27.406 14.234 58.906 1.00 24.84 168 GLY B CA 1
ATOM 3673 C C . GLY B 1 169 ? -26.352 15.226 59.350 1.00 24.44 168 GLY B C 1
ATOM 3674 O O . GLY B 1 169 ? -26.060 16.201 58.650 1.00 24.72 168 GLY B O 1
ATOM 3675 N N . LYS B 1 170 ? -25.791 14.971 60.525 1.00 23.81 169 LYS B N 1
ATOM 3676 C CA . LYS B 1 170 ? -24.797 15.854 61.106 1.00 23.53 169 LYS B CA 1
ATOM 3677 C C . LYS B 1 170 ? -23.454 15.695 60.415 1.00 22.66 169 LYS B C 1
ATOM 3678 O O . LYS B 1 170 ? -23.042 14.578 60.096 1.00 22.69 169 LYS B O 1
ATOM 3684 N N . VAL B 1 171 ? -22.804 16.827 60.158 1.00 22.01 170 VAL B N 1
ATOM 3685 C CA . VAL B 1 171 ? -21.451 16.853 59.609 1.00 21.69 170 VAL B CA 1
ATOM 3686 C C . VAL B 1 171 ? -20.646 17.920 60.321 1.00 21.46 170 VAL B C 1
ATOM 3687 O O . VAL B 1 171 ? -21.205 18.782 61.029 1.00 21.24 170 VAL B O 1
ATOM 3691 N N . ILE B 1 172 ? -19.333 17.837 60.179 1.00 21.12 171 ILE B N 1
ATOM 3692 C CA . ILE B 1 172 ? -18.443 18.885 60.678 1.00 21.43 171 ILE B CA 1
ATOM 3693 C C . ILE B 1 172 ? -18.313 19.995 59.624 1.00 21.82 171 ILE B C 1
ATOM 3694 O O . ILE B 1 172 ? -17.788 19.764 58.522 1.00 21.06 171 ILE B O 1
ATOM 3699 N N . GLU B 1 173 ? -18.810 21.184 59.948 1.00 22.47 172 GLU B N 1
ATOM 3700 C CA . GLU B 1 173 ? -18.628 22.345 59.084 1.00 23.15 172 GLU B CA 1
ATOM 3701 C C . GLU B 1 173 ? -17.377 23.102 59.509 1.00 22.62 172 GLU B C 1
ATOM 3702 O O . GLU B 1 173 ? -17.230 23.440 60.677 1.00 22.57 172 GLU B O 1
ATOM 3708 N N . VAL B 1 174 ? -16.495 23.366 58.547 1.00 22.12 173 VAL B N 1
ATOM 3709 C CA . VAL B 1 174 ? -15.256 24.107 58.780 1.00 22.17 173 VAL B CA 1
ATOM 3710 C C . VAL B 1 174 ? -15.294 25.402 57.991 1.00 22.43 173 VAL B C 1
ATOM 3711 O O . VAL B 1 174 ? -15.467 25.390 56.775 1.00 22.42 173 VAL B O 1
ATOM 3715 N N . LYS B 1 175 ? -15.135 26.526 58.685 1.00 22.55 174 LYS B N 1
ATOM 3716 C CA . LYS B 1 175 ? -14.968 27.797 58.012 1.00 23.13 174 LYS B CA 1
ATOM 3717 C C . LYS B 1 175 ? -13.590 28.288 58.376 1.00 23.01 174 LYS B C 1
ATOM 3718 O O . LYS B 1 175 ? -13.320 28.493 59.555 1.00 22.65 174 LYS B O 1
ATOM 3724 N N . ALA B 1 176 ? -12.739 28.469 57.372 1.00 22.71 175 ALA B N 1
ATOM 3725 C CA . ALA B 1 176 ? -11.361 28.928 57.588 1.00 23.17 175 ALA B CA 1
ATOM 3726 C C . ALA B 1 176 ? -10.979 30.011 56.576 1.00 23.23 175 ALA B C 1
ATOM 3727 O O . ALA B 1 176 ? -10.990 29.789 55.374 1.00 23.99 175 ALA B O 1
ATOM 3729 N N . LYS B 1 177 ? -10.608 31.190 57.071 1.00 23.30 176 LYS B N 1
ATOM 3730 C CA . LYS B 1 177 ? -10.295 32.300 56.186 1.00 23.41 176 LYS B CA 1
ATOM 3731 C C . LYS B 1 177 ? -8.978 32.980 56.599 1.00 23.51 176 LYS B C 1
ATOM 3732 O O . LYS B 1 177 ? -8.672 33.059 57.788 1.00 23.60 176 LYS B O 1
ATOM 3735 N N . ARG B 1 178 ? -8.235 33.450 55.596 1.00 23.26 177 ARG B N 1
ATOM 3736 C CA . ARG B 1 178 ? -6.985 34.192 55.768 1.00 23.97 177 ARG B CA 1
ATOM 3737 C C . ARG B 1 178 ? -5.898 33.285 56.342 1.00 23.63 177 ARG B C 1
ATOM 3738 O O . ARG B 1 178 ? -5.746 33.160 57.566 1.00 24.11 177 ARG B O 1
ATOM 3742 N N . ARG B 1 179 ? -5.141 32.658 55.452 1.00 23.22 178 ARG B N 1
ATOM 3743 C CA . ARG B 1 179 ? -4.102 31.725 55.856 1.00 22.81 178 ARG B CA 1
ATOM 3744 C C . ARG B 1 179 ? -2.891 32.462 56.411 1.00 23.43 178 ARG B C 1
ATOM 3745 O O . ARG B 1 179 ? -2.342 33.361 55.765 1.00 23.45 178 ARG B O 1
ATOM 3753 N N . THR B 1 180 ? -2.498 32.076 57.621 1.00 23.23 179 THR B N 1
ATOM 3754 C CA . THR B 1 180 ? -1.402 32.715 58.342 1.00 23.16 179 THR B CA 1
ATOM 3755 C C . THR B 1 180 ? -0.172 31.814 58.470 1.00 23.66 179 THR B C 1
ATOM 3756 O O . THR B 1 180 ? 0.912 32.278 58.837 1.00 23.12 179 THR B O 1
ATOM 3760 N N . GLY B 1 181 ? -0.326 30.537 58.146 1.00 24.03 180 GLY B N 1
ATOM 3761 C CA . GLY B 1 181 ? 0.768 29.584 58.257 1.00 24.76 180 GLY B CA 1
ATOM 3762 C C . GLY B 1 181 ? 1.034 28.902 56.928 1.00 24.56 180 GLY B C 1
ATOM 3763 O O . GLY B 1 181 ? 0.347 29.187 55.964 1.00 24.69 180 GLY B O 1
ATOM 3764 N N . PRO B 1 182 ? 2.042 28.013 56.873 1.00 24.44 181 PRO B N 1
ATOM 3765 C CA . PRO B 1 182 ? 2.459 27.478 55.572 1.00 24.29 181 PRO B CA 1
ATOM 3766 C C . PRO B 1 182 ? 1.654 26.307 55.002 1.00 24.19 181 PRO B C 1
ATOM 3767 O O . PRO B 1 182 ? 1.830 25.963 53.838 1.00 23.77 181 PRO B O 1
ATOM 3771 N N . LEU B 1 183 ? 0.809 25.684 55.812 1.00 23.73 182 LEU B N 1
ATOM 3772 C CA . LEU B 1 183 ? 0.120 24.467 55.401 1.00 23.13 182 LEU B CA 1
ATOM 3773 C C . LEU B 1 183 ? -1.082 24.757 54.543 1.00 23.06 182 LEU B C 1
ATOM 3774 O O . LEU B 1 183 ? -1.762 25.756 54.746 1.00 22.43 182 LEU B O 1
ATOM 3779 N N . ASN B 1 184 ? -1.355 23.875 53.576 1.00 22.35 183 ASN B N 1
ATOM 3780 C CA . ASN B 1 184 ? -2.625 23.948 52.862 1.00 22.48 183 ASN B CA 1
ATOM 3781 C C . ASN B 1 184 ? -3.794 23.492 53.764 1.00 21.83 183 ASN B C 1
ATOM 3782 O O . ASN B 1 184 ? -3.593 22.969 54.855 1.00 20.66 183 ASN B O 1
ATOM 3787 N N . PHE B 1 185 ? -5.016 23.746 53.324 1.00 21.91 184 PHE B N 1
ATOM 3788 C CA . PHE B 1 185 ? -6.205 23.499 54.149 1.00 21.19 184 PHE B CA 1
ATOM 3789 C C . PHE B 1 185 ? -6.299 22.034 54.630 1.00 21.49 184 PHE B C 1
ATOM 3790 O O . PHE B 1 185 ? -6.549 21.760 55.819 1.00 21.07 184 PHE B O 1
ATOM 3798 N N . VAL B 1 186 ? -6.045 21.102 53.699 1.00 21.41 185 VAL B N 1
ATOM 3799 C CA . VAL B 1 186 ? -6.157 19.660 53.964 1.00 21.52 185 VAL B CA 1
ATOM 3800 C C . VAL B 1 186 ? -5.013 19.159 54.842 1.00 22.02 185 VAL B C 1
ATOM 3801 O O . VAL B 1 186 ? -5.240 18.419 55.808 1.00 21.70 185 VAL B O 1
ATOM 3805 N N . THR B 1 187 ? -3.784 19.588 54.540 1.00 21.86 186 THR B N 1
ATOM 3806 C CA . THR B 1 187 ? -2.611 19.204 55.356 1.00 22.48 186 THR B CA 1
ATOM 3807 C C . THR B 1 187 ? -2.775 19.715 56.777 1.00 22.39 186 THR B C 1
ATOM 3808 O O . THR B 1 187 ? -2.468 19.023 57.734 1.00 22.51 186 THR B O 1
ATOM 3812 N N . CYS B 1 188 ? -3.267 20.938 56.908 1.00 22.60 187 CYS B N 1
ATOM 3813 C CA . CYS B 1 188 ? -3.521 21.506 58.227 1.00 22.36 187 CYS B CA 1
ATOM 3814 C C . CYS B 1 188 ? -4.446 20.591 59.055 1.00 22.15 187 CYS B C 1
ATOM 3815 O O . CYS B 1 188 ? -4.093 20.197 60.153 1.00 21.18 187 CYS B O 1
ATOM 3818 N N . MET B 1 189 ? -5.586 20.175 58.496 1.00 22.29 188 MET B N 1
ATOM 3819 C CA . MET B 1 189 ? -6.520 19.308 59.237 1.00 22.61 188 MET B CA 1
ATOM 3820 C C . MET B 1 189 ? -5.886 17.937 59.520 1.00 21.99 188 MET B C 1
ATOM 3821 O O . MET B 1 189 ? -6.009 17.388 60.614 1.00 21.58 188 MET B O 1
ATOM 3826 N N . ARG B 1 190 ? -5.198 17.395 58.521 1.00 21.81 189 ARG B N 1
ATOM 3827 C CA . ARG B 1 190 ? -4.617 16.057 58.634 1.00 22.14 189 ARG B CA 1
ATOM 3828 C C . ARG B 1 190 ? -3.557 16.005 59.720 1.00 22.05 189 ARG B C 1
ATOM 3829 O O . ARG B 1 190 ? -3.551 15.096 60.567 1.00 21.91 189 ARG B O 1
ATOM 3837 N N . GLU B 1 191 ? -2.651 16.980 59.692 1.00 22.62 190 GLU B N 1
ATOM 3838 C CA . GLU B 1 191 ? -1.552 17.013 60.673 1.00 22.47 190 GLU B CA 1
ATOM 3839 C C . GLU B 1 191 ? -2.059 17.353 62.065 1.00 22.61 190 GLU B C 1
ATOM 3840 O O . GLU B 1 191 ? -1.500 16.884 63.051 1.00 21.87 190 GLU B O 1
ATOM 3846 N N . THR B 1 192 ? -3.098 18.183 62.143 1.00 22.03 191 THR B N 1
ATOM 3847 C CA . THR B 1 192 ? -3.756 18.489 63.410 1.00 22.68 191 THR B CA 1
ATOM 3848 C C . THR B 1 192 ? -4.347 17.236 64.045 1.00 22.24 191 THR B C 1
ATOM 3849 O O . THR B 1 192 ? -4.188 17.017 65.238 1.00 21.84 191 THR B O 1
ATOM 3853 N N . LEU B 1 193 ? -5.025 16.408 63.248 1.00 22.27 192 LEU B N 1
ATOM 3854 C CA . LEU B 1 193 ? -5.575 15.149 63.770 1.00 22.67 192 LEU B CA 1
ATOM 3855 C C . LEU B 1 193 ? -4.445 14.192 64.183 1.00 22.59 192 LEU B C 1
ATOM 3856 O O . LEU B 1 193 ? -4.524 13.539 65.220 1.00 22.28 192 LEU B O 1
ATOM 3861 N N . GLU B 1 194 ? -3.400 14.120 63.366 1.00 22.96 193 GLU B N 1
ATOM 3862 C CA . GLU B 1 194 ? -2.250 13.257 63.658 1.00 24.23 193 GLU B CA 1
ATOM 3863 C C . GLU B 1 194 ? -1.595 13.640 64.981 1.00 24.17 193 GLU B C 1
ATOM 3864 O O . GLU B 1 194 ? -1.259 12.765 65.807 1.00 23.03 193 GLU B O 1
ATOM 3870 N N . LYS B 1 195 ? -1.403 14.941 65.182 1.00 24.18 194 LYS B N 1
ATOM 3871 C CA . LYS B 1 195 ? -0.753 15.413 66.413 1.00 24.63 194 LYS B CA 1
ATOM 3872 C C . LYS B 1 195 ? -1.583 15.062 67.638 1.00 24.02 194 LYS B C 1
ATOM 3873 O O . LYS B 1 195 ? -1.036 14.635 68.657 1.00 23.67 194 LYS B O 1
ATOM 3879 N N . HIS B 1 196 ? -2.897 15.234 67.550 1.00 23.54 195 HIS B N 1
ATOM 3880 C CA . HIS B 1 196 ? -3.769 14.977 68.696 1.00 23.20 195 HIS B CA 1
ATOM 3881 C C . HIS B 1 196 ? -3.960 13.489 68.981 1.00 22.98 195 HIS B C 1
ATOM 3882 O O . HIS B 1 196 ? -3.795 13.034 70.125 1.00 22.40 195 HIS B O 1
ATOM 3889 N N . TYR B 1 197 ? -4.319 12.742 67.945 1.00 22.68 196 TYR B N 1
ATOM 3890 C CA . TYR B 1 197 ? -4.726 11.340 68.079 1.00 23.31 196 TYR B CA 1
ATOM 3891 C C . TYR B 1 197 ? -3.589 10.318 67.948 1.00 23.37 196 TYR B C 1
ATOM 3892 O O . TYR B 1 197 ? -3.729 9.183 68.397 1.00 22.92 196 TYR B O 1
ATOM 3901 N N . GLY B 1 198 ? -2.491 10.708 67.308 1.00 24.10 197 GLY B N 1
ATOM 3902 C CA . GLY B 1 198 ? -1.302 9.855 67.214 1.00 24.66 197 GLY B CA 1
ATOM 3903 C C . GLY B 1 198 ? -1.543 8.465 66.643 1.00 24.70 197 GLY B C 1
ATOM 3904 O O . GLY B 1 198 ? -1.917 8.313 65.471 1.00 24.73 197 GLY B O 1
ATOM 3905 N N . ASN B 1 199 ? -1.340 7.443 67.484 1.00 24.97 198 ASN B N 1
ATOM 3906 C CA . ASN B 1 199 ? -1.452 6.041 67.035 1.00 25.14 198 ASN B CA 1
ATOM 3907 C C . ASN B 1 199 ? -2.893 5.550 66.785 1.00 25.20 198 ASN B C 1
ATOM 3908 O O . ASN B 1 199 ? -3.086 4.451 66.276 1.00 25.20 198 ASN B O 1
ATOM 3913 N N . LYS B 1 200 ? -3.887 6.365 67.141 1.00 24.80 199 LYS B N 1
ATOM 3914 C CA . LYS B 1 200 ? -5.283 6.094 66.807 1.00 24.43 199 LYS B CA 1
ATOM 3915 C C . LYS B 1 200 ? -5.580 6.768 65.472 1.00 23.64 199 LYS B C 1
ATOM 3916 O O . LYS B 1 200 ? -5.685 7.988 65.422 1.00 24.13 199 LYS B O 1
ATOM 3922 N N . PRO B 1 201 ? -5.694 5.982 64.381 1.00 22.95 200 PRO B N 1
ATOM 3923 C CA . PRO B 1 201 ? -5.823 6.577 63.060 1.00 22.25 200 PRO B CA 1
ATOM 3924 C C . PRO B 1 201 ? -7.191 7.200 62.820 1.00 22.12 200 PRO B C 1
ATOM 3925 O O . PRO B 1 201 ? -8.213 6.631 63.213 1.00 21.51 200 PRO B O 1
ATOM 3929 N N . ILE B 1 202 ? -7.190 8.364 62.174 1.00 21.81 201 ILE B N 1
ATOM 3930 C CA . ILE B 1 202 ? -8.409 9.040 61.771 1.00 21.91 201 ILE B CA 1
ATOM 3931 C C . ILE B 1 202 ? -8.421 9.133 60.245 1.00 21.53 201 ILE B C 1
ATOM 3932 O O . ILE B 1 202 ? -7.421 9.489 59.641 1.00 21.48 201 ILE B O 1
ATOM 3937 N N . GLY B 1 203 ? -9.551 8.789 59.640 1.00 21.75 202 GLY B N 1
ATOM 3938 C CA . GLY B 1 203 ? -9.781 9.012 58.216 1.00 21.80 202 GLY B CA 1
ATOM 3939 C C . GLY B 1 203 ? -10.892 10.026 58.006 1.00 22.45 202 GLY B C 1
ATOM 3940 O O . GLY B 1 203 ? -11.873 10.048 58.762 1.00 22.12 202 GLY B O 1
ATOM 3941 N N . MET B 1 204 ? -10.749 10.873 56.992 1.00 22.15 203 MET B N 1
ATOM 3942 C CA . MET B 1 204 ? -11.709 11.968 56.784 1.00 22.78 203 MET B CA 1
ATOM 3943 C C . MET B 1 204 ? -11.925 12.302 55.304 1.00 22.42 203 MET B C 1
ATOM 3944 O O . MET B 1 204 ? -11.003 12.222 54.484 1.00 21.96 203 MET B O 1
ATOM 3949 N N . GLY B 1 205 ? -13.156 12.660 54.963 1.00 21.58 204 GLY B N 1
ATOM 3950 C CA . GLY B 1 205 ? -13.443 13.116 53.618 1.00 20.78 204 GLY B CA 1
ATOM 3951 C C . GLY B 1 205 ? -14.713 13.932 53.620 1.00 21.00 204 GLY B C 1
ATOM 3952 O O . GLY B 1 205 ? -15.259 14.239 54.667 1.00 20.53 204 GLY B O 1
ATOM 3953 N N . GLY B 1 206 ? -15.170 14.266 52.422 1.00 21.30 205 GLY B N 1
ATOM 3954 C CA . GLY B 1 206 ? -16.347 15.111 52.243 1.00 21.51 205 GLY B CA 1
ATOM 3955 C C . GLY B 1 206 ? -16.079 16.075 51.104 1.00 21.66 205 GLY B C 1
ATOM 3956 O O . GLY B 1 206 ? -15.603 15.681 50.037 1.00 21.75 205 GLY B O 1
ATOM 3957 N N . THR B 1 207 ? -16.390 17.343 51.322 1.00 21.97 206 THR B N 1
ATOM 3958 C CA . THR B 1 207 ? -16.230 18.341 50.267 1.00 21.88 206 THR B CA 1
ATOM 3959 C C . THR B 1 207 ? -15.982 19.721 50.848 1.00 22.17 206 THR B C 1
ATOM 3960 O O . THR B 1 207 ? -16.431 20.029 51.957 1.00 23.00 206 THR B O 1
ATOM 3964 N N . PHE B 1 208 ? -15.286 20.567 50.102 1.00 21.44 207 PHE B N 1
ATOM 3965 C CA . PHE B 1 208 ? -15.148 21.947 50.513 1.00 21.33 207 PHE B CA 1
ATOM 3966 C C . PHE B 1 208 ? -15.146 22.853 49.303 1.00 21.71 207 PHE B C 1
ATOM 3967 O O . PHE B 1 208 ? -14.785 22.438 48.195 1.00 20.64 207 PHE B O 1
ATOM 3975 N N . ILE B 1 209 ? -15.564 24.089 49.538 1.00 22.29 208 ILE B N 1
ATOM 3976 C CA . ILE B 1 209 ? -15.549 25.124 48.531 1.00 23.26 208 ILE B CA 1
ATOM 3977 C C . ILE B 1 209 ? -14.391 26.069 48.852 1.00 22.81 208 ILE B C 1
ATOM 3978 O O . ILE B 1 209 ? -14.243 26.511 49.993 1.00 21.81 208 ILE B O 1
ATOM 3983 N N . ILE B 1 210 ? -13.569 26.366 47.857 1.00 22.92 209 ILE B N 1
ATOM 3984 C CA . ILE B 1 210 ? -12.658 27.506 47.934 1.00 23.56 209 ILE B CA 1
ATOM 3985 C C . ILE B 1 210 ? -13.484 28.657 47.365 1.00 23.43 209 ILE B C 1
ATOM 3986 O O . ILE B 1 210 ? -13.752 28.705 46.164 1.00 22.98 209 ILE B O 1
ATOM 3991 N N . GLN B 1 211 ? -13.931 29.528 48.268 1.00 22.88 210 GLN B N 1
ATOM 3992 C CA . GLN B 1 211 ? -14.900 30.591 47.971 1.00 23.87 210 GLN B CA 1
ATOM 3993 C C . GLN B 1 211 ? -14.230 31.820 47.378 1.00 23.86 210 GLN B C 1
ATOM 3994 O O . GLN B 1 211 ? -14.816 32.508 46.542 1.00 24.90 210 GLN B O 1
ATOM 4000 N N . LYS B 1 212 ? -13.004 32.084 47.814 1.00 23.40 211 LYS B N 1
ATOM 4001 C CA . LYS B 1 212 ? -12.218 33.240 47.386 1.00 23.82 211 LYS B CA 1
ATOM 4002 C C . LYS B 1 212 ? -10.765 32.832 47.304 1.00 23.39 211 LYS B C 1
ATOM 4003 O O . LYS B 1 212 ? -10.328 31.980 48.070 1.00 22.82 211 LYS B O 1
ATOM 4009 N N . GLY B 1 213 ? -10.028 33.447 46.387 1.00 23.05 212 GLY B N 1
ATOM 4010 C CA . GLY B 1 213 ? -8.602 33.180 46.229 1.00 23.29 212 GLY B CA 1
ATOM 4011 C C . GLY B 1 213 ? -8.238 32.336 45.015 1.00 23.05 212 GLY B C 1
ATOM 4012 O O . GLY B 1 213 ? -9.085 31.985 44.197 1.00 24.40 212 GLY B O 1
ATOM 4013 N N . LYS B 1 214 ? -6.950 32.032 44.894 1.00 22.60 213 LYS B N 1
ATOM 4014 C CA . LYS B 1 214 ? -6.427 31.253 43.778 1.00 22.50 213 LYS B CA 1
ATOM 4015 C C . LYS B 1 214 ? -5.621 30.086 44.298 1.00 21.98 213 LYS B C 1
ATOM 4016 O O . LYS B 1 214 ? -5.179 30.086 45.443 1.00 21.89 213 LYS B O 1
ATOM 4022 N N . VAL B 1 215 ? -5.421 29.086 43.447 1.00 21.94 214 VAL B N 1
ATOM 4023 C CA . VAL B 1 215 ? -4.680 27.882 43.843 1.00 21.76 214 VAL B CA 1
ATOM 4024 C C . VAL B 1 215 ? -3.678 27.465 42.774 1.00 21.99 214 VAL B C 1
ATOM 4025 O O . VAL B 1 215 ? -3.844 27.796 41.595 1.00 22.12 214 VAL B O 1
ATOM 4029 N N . LYS B 1 216 ? -2.632 26.772 43.209 1.00 21.72 215 LYS B N 1
ATOM 4030 C CA . LYS B 1 216 ? -1.772 25.991 42.313 1.00 22.01 215 LYS B CA 1
ATOM 4031 C C . LYS B 1 216 ? -2.389 24.613 42.152 1.00 21.43 215 LYS B C 1
ATOM 4032 O O . LYS B 1 216 ? -2.722 23.933 43.151 1.00 21.24 215 LYS B O 1
ATOM 4038 N N . SER B 1 217 ? -2.530 24.198 40.898 1.00 21.03 216 SER B N 1
ATOM 4039 C CA . SER B 1 217 ? -3.018 22.858 40.586 1.00 20.41 216 SER B CA 1
ATOM 4040 C C . SER B 1 217 ? -2.176 22.203 39.509 1.00 20.64 216 SER B C 1
ATOM 4041 O O . SER B 1 217 ? -1.334 22.834 38.898 1.00 19.95 216 SER B O 1
ATOM 4044 N N . HIS B 1 218 ? -2.448 20.938 39.228 1.00 19.94 217 HIS B N 1
ATOM 4045 C CA . HIS B 1 218 ? -1.895 20.317 38.035 1.00 20.25 217 HIS B CA 1
ATOM 4046 C C . HIS B 1 218 ? -2.896 19.388 37.369 1.00 19.98 217 HIS B C 1
ATOM 4047 O O . HIS B 1 218 ? -3.902 18.990 37.962 1.00 19.44 217 HIS B O 1
ATOM 4054 N N . ILE B 1 219 ? -2.588 19.080 36.119 1.00 19.98 218 ILE B N 1
ATOM 4055 C CA . ILE B 1 219 ? -3.287 18.073 35.325 1.00 20.52 218 ILE B CA 1
ATOM 4056 C C . ILE B 1 219 ? -2.196 17.287 34.582 1.00 21.68 218 ILE B C 1
ATOM 4057 O O . ILE B 1 219 ? -1.286 17.882 33.978 1.00 21.46 218 ILE B O 1
ATOM 4062 N N . MET B 1 220 ? -2.276 15.960 34.625 1.00 22.81 219 MET B N 1
ATOM 4063 C CA . MET B 1 220 ? -1.385 15.112 33.833 1.00 24.02 219 MET B CA 1
ATOM 4064 C C . MET B 1 220 ? -1.564 15.378 32.342 1.00 23.46 219 MET B C 1
ATOM 4065 O O . MET B 1 220 ? -2.673 15.667 31.892 1.00 22.73 219 MET B O 1
ATOM 4071 N N . PRO B 1 221 ? -0.487 15.230 31.553 1.00 23.70 220 PRO B N 1
ATOM 4072 C CA . PRO B 1 221 ? -0.609 15.426 30.113 1.00 24.35 220 PRO B CA 1
ATOM 4073 C C . PRO B 1 221 ? -1.467 14.323 29.500 1.00 23.64 220 PRO B C 1
ATOM 4074 O O . PRO B 1 221 ? -1.698 13.301 30.148 1.00 23.92 220 PRO B O 1
ATOM 4078 N N . ALA B 1 222 ? -1.964 14.554 28.290 1.00 23.98 221 ALA B N 1
ATOM 4079 C CA . ALA B 1 222 ? -2.929 13.648 27.646 1.00 23.59 221 ALA B CA 1
ATOM 4080 C C . ALA B 1 222 ? -2.339 12.277 27.310 1.00 23.71 221 ALA B C 1
ATOM 4081 O O . ALA B 1 222 ? -3.055 11.267 27.299 1.00 24.03 221 ALA B O 1
ATOM 4083 N N . GLU B 1 223 ? -1.032 12.248 27.053 1.00 24.18 222 GLU B N 1
ATOM 4084 C CA . GLU B 1 223 ? -0.326 11.025 26.697 1.00 24.94 222 GLU B CA 1
ATOM 4085 C C . GLU B 1 223 ? 0.580 10.565 27.837 1.00 24.78 222 GLU B C 1
ATOM 4086 O O . GLU B 1 223 ? 1.204 11.386 28.494 1.00 24.47 222 GLU B O 1
ATOM 4092 N N . PHE B 1 224 ? 0.652 9.262 28.078 1.00 25.34 223 PHE B N 1
ATOM 4093 C CA . PHE B 1 224 ? 1.597 8.735 29.062 1.00 25.97 223 PHE B CA 1
ATOM 4094 C C . PHE B 1 224 ? 3.010 9.057 28.618 1.00 27.63 223 PHE B C 1
ATOM 4095 O O . PHE B 1 224 ? 3.273 9.212 27.418 1.00 28.07 223 PHE B O 1
ATOM 4103 N N . SER B 1 225 ? 3.907 9.200 29.587 1.00 28.60 224 SER B N 1
ATOM 4104 C CA . SER B 1 225 ? 5.276 9.564 29.290 1.00 29.56 224 SER B CA 1
ATOM 4105 C C . SER B 1 225 ? 5.930 8.514 28.410 1.00 30.34 224 SER B C 1
ATOM 4106 O O . SER B 1 225 ? 5.781 7.302 28.622 1.00 30.97 224 SER B O 1
ATOM 4109 N N . SER B 1 226 ? 6.648 9.002 27.411 1.00 31.58 225 SER B N 1
ATOM 4110 C CA . SER B 1 226 ? 7.373 8.152 26.489 1.00 32.07 225 SER B CA 1
ATOM 4111 C C . SER B 1 226 ? 8.662 7.596 27.096 1.00 32.23 225 SER B C 1
ATOM 4112 O O . SER B 1 226 ? 9.252 6.672 26.528 1.00 32.48 225 SER B O 1
ATOM 4115 N N . CYS B 1 227 ? 9.094 8.146 28.231 1.00 32.17 226 CYS B N 1
ATOM 4116 C CA . CYS B 1 227 ? 10.224 7.589 28.989 1.00 32.38 226 CYS B CA 1
ATOM 4117 C C . CYS B 1 227 ? 9.857 7.347 30.462 1.00 30.45 226 CYS B C 1
ATOM 4118 O O . CYS B 1 227 ? 8.932 7.966 30.983 1.00 31.15 226 CYS B O 1
ATOM 4121 N N . PRO B 1 228 ? 10.593 6.451 31.142 1.00 28.51 227 PRO B N 1
ATOM 4122 C CA . PRO B 1 228 ? 10.304 6.253 32.571 1.00 26.50 227 PRO B CA 1
ATOM 4123 C C . PRO B 1 228 ? 10.513 7.527 33.395 1.00 24.82 227 PRO B C 1
ATOM 4124 O O . PRO B 1 228 ? 11.489 8.241 33.181 1.00 24.37 227 PRO B O 1
ATOM 4128 N N . LEU B 1 229 ? 9.605 7.787 34.324 1.00 22.40 228 LEU B N 1
ATOM 4129 C CA . LEU B 1 229 ? 9.674 8.954 35.203 1.00 21.60 228 LEU B CA 1
ATOM 4130 C C . LEU B 1 229 ? 10.157 8.459 36.564 1.00 21.37 228 LEU B C 1
ATOM 4131 O O . LEU B 1 229 ? 9.404 7.838 37.309 1.00 20.63 228 LEU B O 1
ATOM 4136 N N . ASN B 1 230 ? 11.436 8.715 36.852 1.00 21.05 229 ASN B N 1
ATOM 4137 C CA . ASN B 1 230 ? 12.131 8.066 37.968 1.00 20.99 229 ASN B CA 1
ATOM 4138 C C . ASN B 1 230 ? 12.321 8.934 39.212 1.00 21.61 229 ASN B C 1
ATOM 4139 O O . ASN B 1 230 ? 12.755 8.423 40.242 1.00 21.68 229 ASN B O 1
ATOM 4144 N N . SER B 1 231 ? 12.011 10.227 39.118 1.00 21.25 230 SER B N 1
ATOM 4145 C CA . SER B 1 231 ? 12.136 11.149 40.254 1.00 21.50 230 SER B CA 1
ATOM 4146 C C . SER B 1 231 ? 10.992 12.144 40.226 1.00 21.56 230 SER B C 1
ATOM 4147 O O . SER B 1 231 ? 10.350 12.321 39.208 1.00 21.02 230 SER B O 1
ATOM 4150 N N . ASP B 1 232 ? 10.778 12.808 41.353 1.00 22.67 231 ASP B N 1
ATOM 4151 C CA . ASP B 1 232 ? 9.776 13.846 41.449 1.00 23.30 231 ASP B CA 1
ATOM 4152 C C . ASP B 1 232 ? 10.070 14.985 40.483 1.00 23.30 231 ASP B C 1
ATOM 4153 O O . ASP B 1 232 ? 9.150 15.510 39.883 1.00 22.67 231 ASP B O 1
ATOM 4158 N N . GLU B 1 233 ? 11.340 15.334 40.293 1.00 23.44 232 GLU B N 1
ATOM 4159 C CA . GLU B 1 233 ? 11.688 16.369 39.321 1.00 23.72 232 GLU B CA 1
ATOM 4160 C C . GLU B 1 233 ? 11.242 16.017 37.889 1.00 23.59 232 GLU B C 1
ATOM 4161 O O . GLU B 1 233 ? 10.727 16.878 37.160 1.00 23.87 232 GLU B O 1
ATOM 4167 N N . GLU B 1 234 ? 11.426 14.754 37.511 1.00 23.23 233 GLU B N 1
ATOM 4168 C CA . GLU B 1 234 ? 11.038 14.258 36.196 1.00 23.69 233 GLU B CA 1
ATOM 4169 C C . GLU B 1 234 ? 9.498 14.253 36.058 1.00 23.13 233 GLU B C 1
ATOM 4170 O O . GLU B 1 234 ? 8.963 14.647 35.032 1.00 23.60 233 GLU B O 1
ATOM 4176 N N . VAL B 1 235 ? 8.805 13.823 37.105 1.00 23.01 234 VAL B N 1
ATOM 4177 C CA . VAL B 1 235 ? 7.338 13.845 37.146 1.00 23.04 234 VAL B CA 1
ATOM 4178 C C . VAL B 1 235 ? 6.826 15.288 36.971 1.00 23.68 234 VAL B C 1
ATOM 4179 O O . VAL B 1 235 ? 5.916 15.560 36.174 1.00 23.19 234 VAL B O 1
ATOM 4183 N N . ASN B 1 236 ? 7.429 16.221 37.697 1.00 24.04 235 ASN B N 1
ATOM 4184 C CA . ASN B 1 236 ? 6.969 17.614 37.656 1.00 24.72 235 ASN B CA 1
ATOM 4185 C C . ASN B 1 236 ? 7.189 18.294 36.313 1.00 25.77 235 ASN B C 1
ATOM 4186 O O . ASN B 1 236 ? 6.450 19.215 35.970 1.00 25.99 235 ASN B O 1
ATOM 4191 N N . LYS B 1 237 ? 8.223 17.889 35.566 1.00 26.01 236 LYS B N 1
ATOM 4192 C CA . LYS B 1 237 ? 8.437 18.414 34.206 1.00 26.34 236 LYS B CA 1
ATOM 4193 C C . LYS B 1 237 ? 7.406 17.856 33.220 1.00 26.10 236 LYS B C 1
ATOM 4194 O O . LYS B 1 237 ? 7.120 18.474 32.192 1.00 26.54 236 LYS B O 1
ATOM 4197 N N . TRP B 1 238 ? 6.872 16.680 33.531 1.00 25.30 237 TRP B N 1
ATOM 4198 C CA . TRP B 1 238 ? 5.858 16.025 32.706 1.00 24.61 237 TRP B CA 1
ATOM 4199 C C . TRP B 1 238 ? 4.469 16.611 32.982 1.00 23.56 237 TRP B C 1
ATOM 4200 O O . TRP B 1 238 ? 3.702 16.883 32.051 1.00 23.47 237 TRP B O 1
ATOM 4211 N N . LEU B 1 239 ? 4.154 16.807 34.253 1.00 23.06 238 LEU B N 1
ATOM 4212 C CA . LEU B 1 239 ? 2.873 17.384 34.674 1.00 23.21 238 LEU B CA 1
ATOM 4213 C C . LEU B 1 239 ? 2.736 18.820 34.170 1.00 23.39 238 LEU B C 1
ATOM 4214 O O . LEU B 1 239 ? 3.722 19.537 33.996 1.00 24.12 238 LEU B O 1
ATOM 4219 N N . HIS B 1 240 ? 1.485 19.224 33.963 1.00 22.65 239 HIS B N 1
ATOM 4220 C CA . HIS B 1 240 ? 1.128 20.574 33.550 1.00 22.66 239 HIS B CA 1
ATOM 4221 C C . HIS B 1 240 ? 0.576 21.306 34.764 1.00 22.40 239 HIS B C 1
ATOM 4222 O O . HIS B 1 240 ? -0.383 20.847 35.373 1.00 23.08 239 HIS B O 1
ATOM 4234 N N . PHE B 1 241 ? 1.182 22.434 35.128 1.00 22.36 240 PHE B N 1
ATOM 4235 C CA . PHE B 1 241 ? 0.730 23.187 36.300 1.00 22.15 240 PHE B CA 1
ATOM 4236 C C . PHE B 1 241 ? -0.034 24.434 35.909 1.00 21.72 240 PHE B C 1
ATOM 4237 O O . PHE B 1 241 ? 0.235 25.041 34.872 1.00 21.76 240 PHE B O 1
ATOM 4245 N N . TYR B 1 242 ? -0.978 24.819 36.764 1.00 21.91 241 TYR B N 1
ATOM 4246 C CA . TYR B 1 242 ? -1.846 25.976 36.527 1.00 22.09 241 TYR B CA 1
ATOM 4247 C C . TYR B 1 242 ? -2.033 26.780 37.802 1.00 22.19 241 TYR B C 1
ATOM 4248 O O . TYR B 1 242 ? -1.833 26.279 38.900 1.00 21.73 241 TYR B O 1
ATOM 4257 N N . GLU B 1 243 ? -2.433 28.033 37.636 1.00 22.45 242 GLU B N 1
ATOM 4258 C CA . GLU B 1 243 ? -3.035 28.801 38.720 1.00 23.34 242 GLU B CA 1
ATOM 4259 C C . GLU B 1 243 ? -4.519 28.928 38.378 1.00 22.83 242 GLU B C 1
ATOM 4260 O O . GLU B 1 243 ? -4.865 29.480 37.339 1.00 23.30 242 GLU B O 1
ATOM 4266 N N . MET B 1 244 ? -5.373 28.361 39.228 1.00 22.81 243 MET B N 1
ATOM 4267 C CA . MET B 1 244 ? -6.819 28.418 39.037 1.00 22.94 243 MET B CA 1
ATOM 4268 C C . MET B 1 244 ? -7.485 29.270 40.106 1.00 22.68 243 MET B C 1
ATOM 4269 O O . MET B 1 244 ? -6.880 29.570 41.115 1.00 22.92 243 MET B O 1
ATOM 4274 N N . LYS B 1 245 ? -8.731 29.670 39.853 1.00 23.48 244 LYS B N 1
ATOM 4275 C CA . LYS B 1 245 ? -9.406 30.684 40.653 1.00 23.47 244 LYS B CA 1
ATOM 4276 C C . LYS B 1 245 ? -10.727 30.193 41.255 1.00 23.26 244 LYS B C 1
ATOM 4277 O O . LYS B 1 245 ? -11.435 29.366 40.664 1.00 23.43 244 LYS B O 1
ATOM 4279 N N . ALA B 1 246 ? -11.034 30.701 42.445 1.00 22.54 245 ALA B N 1
ATOM 4280 C CA . ALA B 1 246 ? -12.298 30.439 43.115 1.00 22.22 245 ALA B CA 1
ATOM 4281 C C . ALA B 1 246 ? -13.455 30.965 42.286 1.00 22.48 245 ALA B C 1
ATOM 4282 O O . ALA B 1 246 ? -13.283 31.920 41.541 1.00 23.32 245 ALA B O 1
ATOM 4284 N N . PRO B 1 247 ? -14.656 30.387 42.452 1.00 22.57 246 PRO B N 1
ATOM 4285 C CA . PRO B 1 247 ? -15.011 29.281 43.331 1.00 22.32 246 PRO B CA 1
ATOM 4286 C C . PRO B 1 247 ? -14.683 27.904 42.766 1.00 22.05 246 PRO B C 1
ATOM 4287 O O . PRO B 1 247 ? -14.938 27.628 41.590 1.00 22.44 246 PRO B O 1
ATOM 4291 N N . LEU B 1 248 ? -14.117 27.060 43.629 1.00 22.05 247 LEU B N 1
ATOM 4292 C CA . LEU B 1 248 ? -13.736 25.693 43.289 1.00 21.49 247 LEU B CA 1
ATOM 4293 C C . LEU B 1 248 ? -14.410 24.743 44.270 1.00 21.89 247 LEU B C 1
ATOM 4294 O O . LEU B 1 248 ? -14.445 25.024 45.476 1.00 22.35 247 LEU B O 1
ATOM 4299 N N . VAL B 1 249 ? -14.969 23.643 43.751 1.00 20.98 248 VAL B N 1
ATOM 4300 C CA . VAL B 1 249 ? -15.595 22.613 44.590 1.00 21.56 248 VAL B CA 1
ATOM 4301 C C . VAL B 1 249 ? -14.628 21.436 44.680 1.00 21.66 248 VAL B C 1
ATOM 4302 O O . VAL B 1 249 ? -14.325 20.804 43.667 1.00 21.69 248 VAL B O 1
ATOM 4306 N N . CYS B 1 250 ? -14.170 21.159 45.894 1.00 22.02 249 CYS B N 1
ATOM 4307 C CA . CYS B 1 250 ? -13.046 20.259 46.135 1.00 21.66 249 CYS B CA 1
ATOM 4308 C C . CYS B 1 250 ? -13.492 18.985 46.842 1.00 20.95 249 CYS B C 1
ATOM 4309 O O . CYS B 1 250 ? -14.395 19.016 47.679 1.00 20.82 249 CYS B O 1
ATOM 4312 N N . LEU B 1 251 ? -12.812 17.877 46.528 1.00 21.15 250 LEU B N 1
ATOM 4313 C CA . LEU B 1 251 ? -13.132 16.562 47.053 1.00 21.11 250 LEU B CA 1
ATOM 4314 C C . LEU B 1 251 ? -11.855 15.943 47.660 1.00 21.73 250 LEU B C 1
ATOM 4315 O O . LEU B 1 251 ? -11.054 15.346 46.944 1.00 22.45 250 LEU B O 1
ATOM 4320 N N . PRO B 1 252 ? -11.638 16.159 48.970 1.00 20.69 251 PRO B N 1
ATOM 4321 C CA . PRO B 1 252 ? -10.470 15.654 49.653 1.00 20.30 251 PRO B CA 1
ATOM 4322 C C . PRO B 1 252 ? -10.684 14.294 50.337 1.00 20.03 251 PRO B C 1
ATOM 4323 O O . PRO B 1 252 ? -11.783 13.986 50.814 1.00 20.54 251 PRO B O 1
ATOM 4327 N N . VAL B 1 253 ? -9.616 13.515 50.394 1.00 19.89 252 VAL B N 1
ATOM 4328 C CA . VAL B 1 253 ? -9.574 12.292 51.195 1.00 20.54 252 VAL B CA 1
ATOM 4329 C C . VAL B 1 253 ? -8.262 12.305 51.960 1.00 20.25 252 VAL B C 1
ATOM 4330 O O . VAL B 1 253 ? -7.219 12.469 51.365 1.00 21.79 252 VAL B O 1
ATOM 4334 N N . PHE B 1 254 ? -8.313 12.213 53.278 1.00 20.73 253 PHE B N 1
ATOM 4335 C CA . PHE B 1 254 ? -7.077 12.281 54.045 1.00 20.89 253 PHE B CA 1
ATOM 4336 C C . PHE B 1 254 ? -7.098 11.415 55.284 1.00 21.29 253 PHE B C 1
ATOM 4337 O O . PHE B 1 254 ? -8.154 11.148 55.853 1.00 21.45 253 PHE B O 1
ATOM 4345 N N . VAL B 1 255 ? -5.908 10.943 55.653 1.00 21.24 254 VAL B N 1
ATOM 4346 C CA . VAL B 1 255 ? -5.725 9.985 56.751 1.00 21.98 254 VAL B CA 1
ATOM 4347 C C . VAL B 1 255 ? -4.623 10.517 57.657 1.00 21.88 254 VAL B C 1
ATOM 4348 O O . VAL B 1 255 ? -3.610 10.992 57.172 1.00 21.04 254 VAL B O 1
ATOM 4352 N N . SER B 1 256 ? -4.845 10.460 58.963 1.00 21.90 255 SER B N 1
ATOM 4353 C CA . SER B 1 256 ? -3.925 11.052 59.928 1.00 22.76 255 SER B CA 1
ATOM 4354 C C . SER B 1 256 ? -2.645 10.228 60.039 1.00 23.79 255 SER B C 1
ATOM 4355 O O . SER B 1 256 ? -1.585 10.780 60.305 1.00 24.39 255 SER B O 1
ATOM 4358 N N . ARG B 1 257 ? -2.755 8.914 59.844 1.00 25.67 256 ARG B N 1
ATOM 4359 C CA . ARG B 1 257 ? -1.612 7.997 59.945 1.00 26.81 256 ARG B CA 1
ATOM 4360 C C . ARG B 1 257 ? -1.836 6.766 59.067 1.00 26.62 256 ARG B C 1
ATOM 4361 O O . ARG B 1 257 ? -2.948 6.257 58.981 1.00 27.21 256 ARG B O 1
ATOM 4369 N N . ASP B 1 258 ? -0.770 6.286 58.434 1.00 25.68 257 ASP B N 1
ATOM 4370 C CA . ASP B 1 258 ? -0.812 5.035 57.691 1.00 25.08 257 ASP B CA 1
ATOM 4371 C C . ASP B 1 258 ? -0.342 3.902 58.611 1.00 25.17 257 ASP B C 1
ATOM 4372 O O . ASP B 1 258 ? 0.829 3.849 58.965 1.00 25.01 257 ASP B O 1
ATOM 4377 N N . PRO B 1 259 ? -1.263 3.005 58.998 1.00 25.15 258 PRO B N 1
ATOM 4378 C CA . PRO B 1 259 ? -0.947 1.835 59.820 1.00 25.27 258 PRO B CA 1
ATOM 4379 C C . PRO B 1 259 ? -0.013 0.821 59.155 1.00 24.81 258 PRO B C 1
ATOM 4380 O O . PRO B 1 259 ? 0.633 0.057 59.851 1.00 24.80 258 PRO B O 1
ATOM 4384 N N . GLY B 1 260 ? 0.060 0.834 57.829 1.00 24.39 259 GLY B N 1
ATOM 4385 C CA . GLY B 1 260 ? 0.941 -0.035 57.062 1.00 24.07 259 GLY B CA 1
ATOM 4386 C C . GLY B 1 260 ? 0.294 -0.579 55.800 1.00 24.04 259 GLY B C 1
ATOM 4387 O O . GLY B 1 260 ? 0.392 -1.770 55.531 1.00 24.24 259 GLY B O 1
ATOM 4388 N N . PHE B 1 261 ? -0.373 0.288 55.035 1.00 23.93 260 PHE B N 1
ATOM 4389 C CA . PHE B 1 261 ? -1.114 -0.116 53.829 1.00 24.04 260 PHE B CA 1
ATOM 4390 C C . PHE B 1 261 ? -0.721 0.673 52.570 1.00 23.72 260 PHE B C 1
ATOM 4391 O O . PHE B 1 261 ? -1.484 0.692 51.603 1.00 23.04 260 PHE B O 1
ATOM 4399 N N . ASP B 1 262 ? 0.455 1.302 52.590 1.00 23.29 261 ASP B N 1
ATOM 4400 C CA . ASP B 1 262 ? 0.948 2.104 51.467 1.00 23.47 261 ASP B CA 1
ATOM 4401 C C . ASP B 1 262 ? -0.111 3.111 51.009 1.00 23.54 261 ASP B C 1
ATOM 4402 O O . ASP B 1 262 ? -0.516 3.124 49.847 1.00 23.10 261 ASP B O 1
ATOM 4407 N N . LEU B 1 263 ? -0.562 3.937 51.960 1.00 23.41 262 LEU B N 1
ATOM 4408 C CA . LEU B 1 263 ? -1.590 4.929 51.734 1.00 23.80 262 LEU B CA 1
ATOM 4409 C C . LEU B 1 263 ? -1.063 6.242 51.178 1.00 23.83 262 LEU B C 1
ATOM 4410 O O . LEU B 1 263 ? 0.068 6.644 51.460 1.00 24.26 262 LEU B O 1
ATOM 4415 N N . ARG B 1 264 ? -1.916 6.896 50.397 1.00 24.55 263 ARG B N 1
ATOM 4416 C CA . ARG B 1 264 ? -1.802 8.308 50.061 1.00 25.43 263 ARG B CA 1
ATOM 4417 C C . ARG B 1 264 ? -2.434 9.089 51.202 1.00 24.92 263 ARG B C 1
ATOM 4418 O O . ARG B 1 264 ? -3.646 8.990 51.434 1.00 25.76 263 ARG B O 1
ATOM 4426 N N . LEU B 1 265 ? -1.637 9.885 51.899 1.00 23.44 264 LEU B N 1
ATOM 4427 C CA . LEU B 1 265 ? -2.098 10.539 53.102 1.00 23.56 264 LEU B CA 1
ATOM 4428 C C . LEU B 1 265 ? -3.101 11.666 52.864 1.00 22.88 264 LEU B C 1
ATOM 4429 O O . LEU B 1 265 ? -3.983 11.869 53.663 1.00 21.72 264 LEU B O 1
ATOM 4434 N N . GLU B 1 266 ? -2.938 12.399 51.769 1.00 23.19 265 GLU B N 1
ATOM 4435 C CA . GLU B 1 266 ? -3.922 13.376 51.344 1.00 24.39 265 GLU B CA 1
ATOM 4436 C C . GLU B 1 266 ? -3.994 13.419 49.842 1.00 22.77 265 GLU B C 1
ATOM 4437 O O . GLU B 1 266 ? -2.980 13.295 49.125 1.00 21.92 265 GLU B O 1
ATOM 4443 N N . HIS B 1 267 ? -5.209 13.565 49.340 1.00 21.84 266 HIS B N 1
ATOM 4444 C CA . HIS B 1 267 ? -5.414 13.721 47.917 1.00 21.19 266 HIS B CA 1
ATOM 4445 C C . HIS B 1 267 ? -6.687 14.510 47.723 1.00 20.30 266 HIS B C 1
ATOM 4446 O O . HIS B 1 267 ? -7.718 14.144 48.272 1.00 21.77 266 HIS B O 1
ATOM 4453 N N . THR B 1 268 ? -6.595 15.597 46.970 1.00 20.76 267 THR B N 1
ATOM 4454 C CA . THR B 1 268 ? -7.735 16.475 46.724 1.00 20.13 267 THR B CA 1
ATOM 4455 C C . THR B 1 268 ? -7.810 16.859 45.245 1.00 20.12 267 THR B C 1
ATOM 4456 O O . THR B 1 268 ? -6.848 17.375 44.704 1.00 19.80 267 THR B O 1
ATOM 4460 N N . HIS B 1 269 ? -8.940 16.565 44.591 1.00 20.25 268 HIS B N 1
ATOM 4461 C CA . HIS B 1 269 ? -9.216 17.064 43.228 1.00 20.50 268 HIS B CA 1
ATOM 4462 C C . HIS B 1 269 ? -10.404 17.998 43.296 1.00 20.74 268 HIS B C 1
ATOM 4463 O O . HIS B 1 269 ? -11.101 18.060 44.309 1.00 21.28 268 HIS B O 1
ATOM 4470 N N . PHE B 1 270 ? -10.585 18.796 42.256 1.00 20.73 269 PHE B N 1
ATOM 4471 C CA . PHE B 1 270 ? -11.660 19.782 42.262 1.00 20.60 269 PHE B CA 1
ATOM 4472 C C . PHE B 1 270 ? -12.232 20.037 40.864 1.00 20.85 269 PHE B C 1
ATOM 4473 O O . PHE B 1 270 ? -11.616 19.702 39.841 1.00 19.28 269 PHE B O 1
ATOM 4481 N N . PHE B 1 271 ? -13.433 20.617 40.843 1.00 19.73 270 PHE B N 1
ATOM 4482 C CA . PHE B 1 271 ? -14.059 21.085 39.626 1.00 20.76 270 PHE B CA 1
ATOM 4483 C C . PHE B 1 271 ? -14.670 22.436 39.913 1.00 21.04 270 PHE B C 1
ATOM 4484 O O . PHE B 1 271 ? -14.568 22.953 41.031 1.00 21.74 270 PHE B O 1
ATOM 4492 N N . SER B 1 272 ? -15.297 23.009 38.890 1.00 21.48 271 SER B N 1
ATOM 4493 C CA . SER B 1 272 ? -15.916 24.316 38.979 1.00 21.80 271 SER B CA 1
ATOM 4494 C C . SER B 1 272 ? -16.888 24.491 37.827 1.00 22.44 271 SER B C 1
ATOM 4495 O O . SER B 1 272 ? -16.992 23.632 36.944 1.00 21.58 271 SER B O 1
ATOM 4498 N N . ARG B 1 273 ? -17.577 25.626 37.858 1.00 23.38 272 ARG B N 1
ATOM 4499 C CA . ARG B 1 273 ? -18.511 26.046 36.803 1.00 24.73 272 ARG B CA 1
ATOM 4500 C C . ARG B 1 273 ? -17.869 26.953 35.783 1.00 24.59 272 ARG B C 1
ATOM 4501 O O . ARG B 1 273 ? -18.578 27.485 34.902 1.00 25.81 272 ARG B O 1
ATOM 4509 N N . HIS B 1 274 ? -16.569 27.198 35.913 1.00 24.11 273 HIS B N 1
ATOM 4510 C CA . HIS B 1 274 ? -15.855 28.092 35.004 1.00 24.28 273 HIS B CA 1
ATOM 4511 C C . HIS B 1 274 ? -14.683 27.406 34.302 1.00 24.17 273 HIS B C 1
ATOM 4512 O O . HIS B 1 274 ? -13.698 28.050 33.938 1.00 24.54 273 HIS B O 1
ATOM 4519 N N . GLY B 1 275 ? -14.820 26.099 34.097 1.00 23.67 274 GLY B N 1
ATOM 4520 C CA . GLY B 1 275 ? -13.919 25.344 33.228 1.00 23.91 274 GLY B CA 1
ATOM 4521 C C . GLY B 1 275 ? -12.576 24.965 33.810 1.00 23.47 274 GLY B C 1
ATOM 4522 O O . GLY B 1 275 ? -11.677 24.584 33.066 1.00 24.35 274 GLY B O 1
ATOM 4523 N N . GLU B 1 276 ? -12.431 25.096 35.127 1.00 22.67 275 GLU B N 1
ATOM 4524 C CA . GLU B 1 276 ? -11.176 24.771 35.831 1.00 22.49 275 GLU B CA 1
ATOM 4525 C C . GLU B 1 276 ? -11.373 23.582 36.743 1.00 21.59 275 GLU B C 1
ATOM 4526 O O . GLU B 1 276 ? -12.329 23.536 37.522 1.00 22.62 275 GLU B O 1
ATOM 4532 N N . GLY B 1 277 ? -10.440 22.637 36.671 1.00 21.36 276 GLY B N 1
ATOM 4533 C CA . GLY B 1 277 ? -10.461 21.452 37.513 1.00 20.69 276 GLY B CA 1
ATOM 4534 C C . GLY B 1 277 ? -9.078 20.828 37.551 1.00 20.73 276 GLY B C 1
ATOM 4535 O O . GLY B 1 277 ? -8.163 21.240 36.832 1.00 20.47 276 GLY B O 1
ATOM 4536 N N . GLY B 1 278 ? -8.919 19.834 38.402 1.00 21.18 277 GLY B N 1
ATOM 4537 C CA . GLY B 1 278 ? -7.637 19.153 38.522 1.00 20.95 277 GLY B CA 1
ATOM 4538 C C . GLY B 1 278 ? -7.238 18.794 39.943 1.00 20.98 277 GLY B C 1
ATOM 4539 O O . GLY B 1 278 ? -8.085 18.673 40.830 1.00 20.99 277 GLY B O 1
ATOM 4540 N N . HIS B 1 279 ? -5.925 18.647 40.135 1.00 20.60 278 HIS B N 1
ATOM 4541 C CA . HIS B 1 279 ? -5.295 18.213 41.394 1.00 20.64 278 HIS B CA 1
ATOM 4542 C C . HIS B 1 279 ? -4.808 19.431 42.207 1.00 20.92 278 HIS B C 1
ATOM 4543 O O . HIS B 1 279 ? -3.961 20.182 41.737 1.00 21.87 278 HIS B O 1
ATOM 4550 N N . TYR B 1 280 ? -5.348 19.600 43.417 1.00 21.49 279 TYR B N 1
ATOM 4551 C CA . TYR B 1 280 ? -5.005 20.706 44.323 1.00 20.97 279 TYR B CA 1
ATOM 4552 C C . TYR B 1 280 ? -3.667 20.532 45.035 1.00 21.43 279 TYR B C 1
ATOM 4553 O O . TYR B 1 280 ? -3.434 19.496 45.674 1.00 21.66 279 TYR B O 1
ATOM 4562 N N . HIS B 1 281 ? -2.828 21.566 44.945 1.00 22.40 280 HIS B N 1
ATOM 4563 C CA . HIS B 1 281 ? -1.589 21.650 45.716 1.00 22.40 280 HIS B CA 1
ATOM 4564 C C . HIS B 1 281 ? -1.736 22.547 46.926 1.00 22.99 280 HIS B C 1
ATOM 4565 O O . HIS B 1 281 ? -1.490 22.118 48.046 1.00 23.29 280 HIS B O 1
ATOM 4572 N N . TYR B 1 282 ? -2.117 23.794 46.684 1.00 23.30 281 TYR B N 1
ATOM 4573 C CA . TYR B 1 282 ? -2.241 24.771 47.755 1.00 23.57 281 TYR B CA 1
ATOM 4574 C C . TYR B 1 282 ? -2.810 26.065 47.203 1.00 23.51 281 TYR B C 1
ATOM 4575 O O . TYR B 1 282 ? -2.836 26.263 45.991 1.00 22.82 281 TYR B O 1
ATOM 4584 N N . ASP B 1 283 ? -3.289 26.944 48.081 1.00 23.2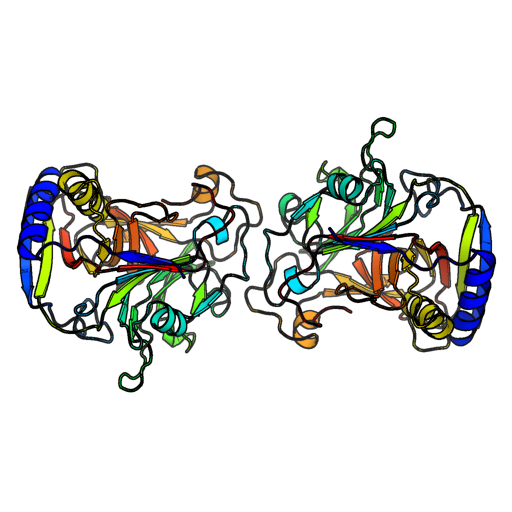2 282 ASP B N 1
ATOM 4585 C CA . ASP B 1 283 ? -3.680 28.293 47.631 1.00 23.44 282 ASP B CA 1
ATOM 4586 C C . ASP B 1 283 ? -2.440 29.179 47.482 1.00 23.59 282 ASP B C 1
ATOM 4587 O O . ASP B 1 283 ? -1.430 28.980 48.169 1.00 23.49 282 ASP B O 1
ATOM 4592 N N . THR B 1 284 ? -2.522 30.144 46.570 1.00 23.77 283 THR B N 1
ATOM 4593 C CA . THR B 1 284 ? -1.410 31.033 46.252 1.00 24.50 283 THR B CA 1
ATOM 4594 C C . THR B 1 284 ? -1.698 32.475 46.704 1.00 24.20 283 THR B C 1
ATOM 4595 O O . THR B 1 284 ? -0.908 33.382 46.441 1.00 24.76 283 THR B O 1
ATOM 4599 N N . THR B 1 285 ? -2.827 32.659 47.385 1.00 24.39 284 THR B N 1
ATOM 4600 C CA . THR B 1 285 ? -3.327 33.951 47.835 1.00 24.48 284 THR B CA 1
ATOM 4601 C C . THR B 1 285 ? -3.746 33.847 49.311 1.00 24.44 284 THR B C 1
ATOM 4602 O O . THR B 1 285 ? -4.927 33.946 49.639 1.00 24.06 284 THR B O 1
ATOM 4606 N N . PRO B 1 286 ? -2.775 33.604 50.208 1.00 24.39 285 PRO B N 1
ATOM 4607 C CA . PRO B 1 286 ? -3.125 33.352 51.617 1.00 24.53 285 PRO B CA 1
ATOM 4608 C C . PRO B 1 286 ? -3.926 34.468 52.307 1.00 24.83 285 PRO B C 1
ATOM 4609 O O . PRO B 1 286 ? -4.818 34.177 53.111 1.00 24.94 285 PRO B O 1
ATOM 4613 N N . ASP B 1 287 ? -3.631 35.727 51.983 1.00 25.47 286 ASP B N 1
ATOM 4614 C CA . ASP B 1 287 ? -4.293 36.865 52.630 1.00 25.58 286 ASP B CA 1
ATOM 4615 C C . ASP B 1 287 ? -5.806 36.922 52.390 1.00 25.54 286 ASP B C 1
ATOM 4616 O O . ASP B 1 287 ? -6.546 37.329 53.275 1.00 24.21 286 ASP B O 1
ATOM 4621 N N . ILE B 1 288 ? -6.264 36.469 51.222 1.00 24.99 287 ILE B N 1
ATOM 4622 C CA . ILE B 1 288 ? -7.695 36.510 50.879 1.00 25.04 287 ILE B CA 1
ATOM 4623 C C . ILE B 1 288 ? -8.405 35.147 50.766 1.00 24.48 287 ILE B C 1
ATOM 4624 O O . ILE B 1 288 ? -9.608 35.110 50.487 1.00 24.01 287 ILE B O 1
ATOM 4629 N N . VAL B 1 289 ? -7.692 34.040 50.964 1.00 23.62 288 VAL B N 1
ATOM 4630 C CA . VAL B 1 289 ? -8.307 32.719 50.755 1.00 23.44 288 VAL B CA 1
ATOM 4631 C C . VAL B 1 289 ? -9.416 32.448 51.787 1.00 22.76 288 VAL B C 1
ATOM 4632 O O . VAL B 1 289 ? -9.329 32.863 52.955 1.00 22.97 288 VAL B O 1
ATOM 4636 N N . GLU B 1 290 ? -10.484 31.808 51.326 1.00 22.58 289 GLU B N 1
ATOM 4637 C CA . GLU B 1 290 ? -11.613 31.425 52.162 1.00 23.04 289 GLU B CA 1
ATOM 4638 C C . GLU B 1 290 ? -12.021 30.008 51.846 1.00 22.56 289 GLU B C 1
ATOM 4639 O O . GLU B 1 290 ? -12.259 29.674 50.680 1.00 22.72 289 GLU B O 1
ATOM 4645 N N . TYR B 1 291 ? -12.065 29.175 52.882 1.00 22.54 290 TYR B N 1
ATOM 4646 C CA . TYR B 1 291 ? -12.455 27.766 52.746 1.00 22.09 290 TYR B CA 1
ATOM 4647 C C . TYR B 1 291 ? -13.741 27.490 53.521 1.00 22.49 290 TYR B C 1
ATOM 4648 O O . TYR B 1 291 ? -13.890 27.934 54.660 1.00 22.49 290 TYR B O 1
ATOM 4657 N N . LEU B 1 292 ? -14.669 26.759 52.903 1.00 23.24 291 LEU B N 1
ATOM 4658 C CA . LEU B 1 292 ? -15.886 26.301 53.584 1.00 23.92 291 LEU B CA 1
ATOM 4659 C C . LEU B 1 292 ? -16.070 24.811 53.349 1.00 23.53 291 LEU B C 1
ATOM 4660 O O . LEU B 1 292 ? -16.306 24.381 52.213 1.00 23.75 291 LEU B O 1
ATOM 4665 N N . GLY B 1 293 ? -15.961 24.020 54.420 1.00 23.15 292 GLY B N 1
ATOM 4666 C CA . GLY B 1 293 ? -15.949 22.563 54.289 1.00 22.97 292 GLY B CA 1
ATOM 4667 C C . GLY B 1 293 ? -17.009 21.822 55.076 1.00 22.52 292 GLY B C 1
ATOM 4668 O O . GLY B 1 293 ? -17.451 22.289 56.111 1.00 21.95 292 GLY B O 1
ATOM 4669 N N . TYR B 1 294 ? -17.394 20.650 54.559 1.00 22.12 293 TYR B N 1
ATOM 4670 C CA . TYR B 1 294 ? -18.310 19.718 55.222 1.00 22.04 293 TYR B CA 1
ATOM 4671 C C . TYR B 1 294 ? -17.662 18.342 55.199 1.00 21.87 293 TYR B C 1
ATOM 4672 O O . TYR B 1 294 ? -17.415 17.774 54.115 1.00 21.31 293 TYR B O 1
ATOM 4681 N N . PHE B 1 295 ? -17.365 17.821 56.389 1.00 21.67 294 PHE B N 1
ATOM 4682 C CA . PHE B 1 295 ? -16.552 16.612 56.543 1.00 21.55 294 PHE B CA 1
ATOM 4683 C C . PHE B 1 295 ? -17.145 15.627 57.535 1.00 21.76 294 PHE B C 1
ATOM 4684 O O . PHE B 1 295 ? -17.869 16.004 58.462 1.00 21.20 294 PHE B O 1
ATOM 4692 N N . LEU B 1 296 ? -16.796 14.358 57.345 1.00 21.40 295 LEU B N 1
ATOM 4693 C CA . LEU B 1 296 ? -17.079 13.328 58.323 1.00 22.12 295 LEU B CA 1
ATOM 4694 C C . LEU B 1 296 ? -15.887 12.415 58.459 1.00 22.22 295 LEU B C 1
ATOM 4695 O O 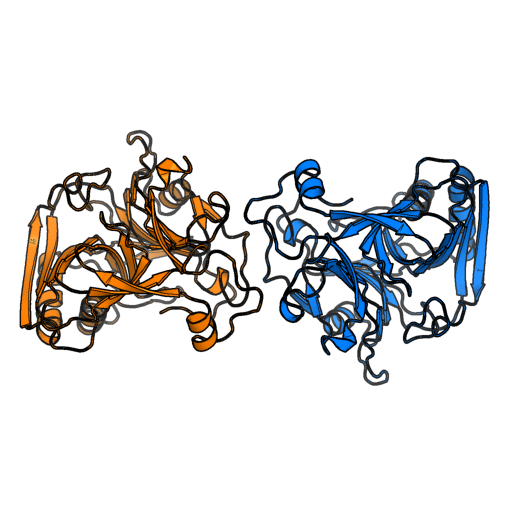. LEU B 1 296 ? -15.160 12.181 57.475 1.00 21.28 295 LEU B O 1
ATOM 4700 N N . PRO B 1 297 ? -15.722 11.846 59.656 1.00 22.66 296 PRO B N 1
ATOM 4701 C CA . PRO B 1 297 ? -14.743 10.788 59.790 1.00 22.89 296 PRO B CA 1
ATOM 4702 C C . PRO B 1 297 ? -15.242 9.502 59.129 1.00 22.98 296 PRO B C 1
ATOM 4703 O O . PRO B 1 297 ? -16.447 9.277 59.057 1.00 22.59 296 PRO B O 1
ATOM 4707 N N . ALA B 1 298 ? -14.311 8.698 58.624 1.00 22.59 297 ALA B N 1
ATOM 4708 C CA . ALA B 1 298 ? -14.578 7.346 58.124 1.00 22.91 297 ALA B CA 1
ATOM 4709 C C . ALA B 1 298 ? -14.457 6.293 59.239 1.00 22.97 297 ALA B C 1
ATOM 4710 O O . ALA B 1 298 ? -13.618 6.403 60.136 1.00 23.64 297 ALA B O 1
ATOM 4712 N N . GLU B 1 299 ? -15.288 5.262 59.160 1.00 23.53 298 GLU B N 1
ATOM 4713 C CA . GLU B 1 299 ? -15.249 4.153 60.130 1.00 24.32 298 GLU B CA 1
ATOM 4714 C C . GLU B 1 299 ? -14.250 3.059 59.725 1.00 23.73 298 GLU B C 1
ATOM 4715 O O . GLU B 1 299 ? -13.650 2.403 60.579 1.00 23.00 298 GLU B O 1
ATOM 4721 N N . PHE B 1 300 ? -14.077 2.870 58.421 1.00 23.79 299 PHE B N 1
ATOM 4722 C CA . PHE B 1 300 ? -13.181 1.854 57.884 1.00 23.63 299 PHE B CA 1
ATOM 4723 C C . PHE B 1 300 ? -12.342 2.385 56.734 1.00 23.39 299 PHE B C 1
ATOM 4724 O O . PHE B 1 300 ? -12.750 3.313 56.031 1.00 22.33 299 PHE B O 1
ATOM 4732 N N . LEU B 1 301 ? -11.175 1.760 56.547 1.00 23.31 300 LEU B N 1
ATOM 4733 C CA . LEU B 1 301 ? -10.414 1.865 55.293 1.00 23.50 300 LEU B CA 1
ATOM 4734 C C . LEU B 1 301 ? -10.394 0.506 54.592 1.00 23.29 300 LEU B C 1
ATOM 4735 O O . LEU B 1 301 ? -10.213 -0.542 55.221 1.00 23.47 300 LEU B O 1
ATOM 4740 N N . TYR B 1 302 ? -10.605 0.552 53.279 1.00 22.55 301 TYR B N 1
ATOM 4741 C CA . TYR B 1 302 ? -10.469 -0.600 52.421 1.00 22.18 301 TYR B CA 1
ATOM 4742 C C . TYR B 1 302 ? -9.342 -0.330 51.458 1.00 21.75 301 TYR B C 1
ATOM 4743 O O . TYR B 1 302 ? -9.397 0.651 50.734 1.00 21.54 301 TYR B O 1
ATOM 4752 N N . ARG B 1 303 ? -8.331 -1.203 51.476 1.00 21.30 302 ARG B N 1
ATOM 4753 C CA . ARG B 1 303 ? -7.229 -1.138 50.522 1.00 21.38 302 ARG B CA 1
ATOM 4754 C C . ARG B 1 303 ? -7.476 -2.159 49.416 1.00 21.25 302 ARG B C 1
ATOM 4755 O O . ARG B 1 303 ? -7.536 -3.343 49.671 1.00 19.93 302 ARG B O 1
ATOM 4763 N N . ILE B 1 304 ? -7.591 -1.674 48.189 1.00 20.89 303 ILE B N 1
ATOM 4764 C CA . ILE B 1 304 ? -7.894 -2.501 47.048 1.00 21.66 303 ILE B CA 1
ATOM 4765 C C . ILE B 1 304 ? -6.723 -2.471 46.073 1.00 21.14 303 ILE B C 1
ATOM 4766 O O . ILE B 1 304 ? -6.229 -1.389 45.701 1.00 21.49 303 ILE B O 1
ATOM 4771 N N . ASP B 1 305 ? -6.299 -3.665 45.672 1.00 20.65 304 ASP B N 1
ATOM 4772 C CA . ASP B 1 305 ? -5.211 -3.824 44.697 1.00 21.42 304 ASP B CA 1
ATOM 4773 C C . ASP B 1 305 ? -3.976 -2.997 45.093 1.00 21.16 304 ASP B C 1
ATOM 4774 O O . ASP B 1 305 ? -3.455 -2.219 44.302 1.00 21.80 304 ASP B O 1
ATOM 4779 N N . GLN B 1 306 ? -3.468 -3.216 46.307 1.00 21.46 305 GLN B N 1
ATOM 4780 C CA . GLN B 1 306 ? -2.265 -2.486 46.737 1.00 22.45 305 GLN B CA 1
ATOM 4781 C C . GLN B 1 306 ? -1.077 -2.924 45.864 1.00 22.32 305 GLN B C 1
ATOM 4782 O O . GLN B 1 306 ? -0.855 -4.126 45.698 1.00 22.36 305 GLN B O 1
ATOM 4788 N N . PRO B 1 307 ? -0.320 -1.966 45.280 1.00 22.87 306 PRO B N 1
ATOM 4789 C CA . PRO B 1 307 ? 0.861 -2.373 44.487 1.00 23.59 306 PRO B CA 1
ATOM 4790 C C . PRO B 1 307 ? 1.860 -3.235 45.254 1.00 24.72 306 PRO B C 1
ATOM 4791 O O . PRO B 1 307 ? 2.249 -2.897 46.378 1.00 25.65 306 PRO B O 1
ATOM 4795 N N . LYS B 1 308 ? 2.281 -4.339 44.650 1.00 25.71 307 LYS B N 1
ATOM 4796 C CA . LYS B 1 308 ? 3.322 -5.172 45.258 1.00 26.33 307 LYS B CA 1
ATOM 4797 C C . LYS B 1 308 ? 4.640 -4.425 45.170 1.00 27.33 307 LYS B C 1
ATOM 4798 O O . LYS B 1 308 ? 5.394 -4.326 46.156 1.00 28.73 307 LYS B O 1
ATOM 4800 N N . GLU B 1 309 ? 4.908 -3.875 43.991 1.00 26.87 308 GLU B N 1
ATOM 4801 C CA . GLU B 1 309 ? 6.107 -3.091 43.770 1.00 27.33 308 GLU B CA 1
ATOM 4802 C C . GLU B 1 309 ? 5.732 -1.646 43.995 1.00 26.99 308 GLU B C 1
ATOM 4803 O O . GLU B 1 309 ? 4.880 -1.105 43.294 1.00 28.58 308 GLU B O 1
ATOM 4806 N N . THR B 1 310 ? 6.301 -1.038 45.025 1.00 26.11 309 THR B N 1
ATOM 4807 C CA . THR B 1 310 ? 5.961 0.320 45.361 1.00 25.35 309 THR B CA 1
ATOM 4808 C C . THR B 1 310 ? 7.205 1.189 45.441 1.00 24.36 309 THR B C 1
ATOM 4809 O O . THR B 1 310 ? 8.315 0.687 45.436 1.00 24.45 309 THR B O 1
ATOM 4813 N N . HIS B 1 311 ? 6.971 2.493 45.477 1.00 23.39 310 HIS B N 1
ATOM 4814 C CA . HIS B 1 311 ? 8.030 3.520 45.598 1.00 23.01 310 HIS B CA 1
ATOM 4815 C C . HIS B 1 311 ? 7.346 4.800 46.080 1.00 23.53 310 HIS B C 1
ATOM 4816 O O . HIS B 1 311 ? 6.111 4.863 46.157 1.00 23.00 310 HIS B O 1
ATOM 4823 N N . SER B 1 312 ? 8.136 5.822 46.390 1.00 24.55 311 SER B N 1
ATOM 4824 C CA . SER B 1 312 ? 7.616 7.058 46.961 1.00 25.54 311 SER B CA 1
ATOM 4825 C C . SER B 1 312 ? 7.650 8.228 45.983 1.00 26.14 311 SER B C 1
ATOM 4826 O O . SER B 1 312 ? 7.519 9.387 46.388 1.00 27.56 311 SER B O 1
ATOM 4829 N N . ILE B 1 313 ? 7.813 7.938 44.702 1.00 24.97 312 ILE B N 1
ATOM 4830 C CA . ILE B 1 313 ? 7.888 8.977 43.688 1.00 25.79 312 ILE B CA 1
ATOM 4831 C C . ILE B 1 313 ? 6.485 9.416 43.218 1.00 26.45 312 ILE B C 1
ATOM 4832 O O . ILE B 1 313 ? 5.583 8.599 43.043 1.00 26.31 312 ILE B O 1
ATOM 4837 N N . GLY B 1 314 ? 6.322 10.723 43.012 1.00 27.42 313 GLY B N 1
ATOM 4838 C CA . GLY B 1 314 ? 5.170 11.247 42.291 1.00 28.80 313 GLY B CA 1
ATOM 4839 C C . GLY B 1 314 ? 3.903 11.449 43.090 1.00 30.57 313 GLY B C 1
ATOM 4840 O O . GLY B 1 314 ? 2.806 11.463 42.514 1.00 30.76 313 GLY B O 1
ATOM 4841 N N . ARG B 1 315 ? 4.039 11.633 44.403 1.00 32.47 314 ARG B N 1
ATOM 4842 C CA . ARG B 1 315 ? 2.884 11.701 45.274 1.00 34.80 314 ARG B CA 1
ATOM 4843 C C . ARG B 1 315 ? 2.402 13.099 45.666 1.00 36.42 314 ARG B C 1
ATOM 4844 O O . ARG B 1 315 ? 1.399 13.228 46.371 1.00 37.17 314 ARG B O 1
ATOM 4852 N N . ASP B 1 316 ? 3.069 14.148 45.210 1.00 37.97 315 ASP B N 1
ATOM 4853 C CA . ASP B 1 316 ? 2.556 15.501 45.501 1.00 39.17 315 ASP B CA 1
ATOM 4854 C C . ASP B 1 316 ? 1.197 15.737 44.836 1.00 39.27 315 ASP B C 1
ATOM 4855 O O . ASP B 1 316 ? 0.874 15.117 43.811 1.00 39.33 315 ASP B O 1
#